Protein AF-A0AAW0NRQ9-F1 (afdb_monomer_lite)

Secondary structure (DSSP, 8-state):
--HHHHHHTTSS-HHHHHHHHHHHHHHT-EEETTTTEEE-HHHHHHTTSS-GGGHHHHHHHHHHHH-EEPTTT--EE-HHHHHHTT-S-HHHHHHHHHHHHHTTSEEETTTTEEEPHHHHHHTTSS-HHHHHHHHS--TT-HHHHHHHHHHHHTT-------------SPPPEEE-SSSEEEHHHHHHTTSS-HHHHHHHHTTSS-HHHHHTSHHHHHHHT-S----EEEETTTTEEEEHHHHHHTTSS-HHHHHHHHHHHHHHT-EEETTTTEEE-HHHHHHTTSS-GGGHHHHHHHHHHHH-EEPTTT--EE-HHHHHHTTSS-HHHHHHHHHHHHHTTSEEETTTTEEE-HHHHHHTTS--HHHHHHHH-TT-TT-----------

Radius of gyration: 27.47 Å; chains: 1; bounding box: 61×60×73 Å

Organism: NCBI:txid88201

InterPro domains:
  IPR001101 Plectin repeat [PF00681] (20-58)
  IPR001101 Plectin repeat [PF00681] (96-132)
  IPR001101 Plectin repeat [PF00681] (257-295)
  IPR001101 Plectin repeat [PF00681] (333-371)
  IPR001101 Plectin repeat [SM00250] (18-55)
  IPR001101 Plectin repeat [SM00250] (56-93)
  IPR001101 Plectin repeat [SM00250] (94-131)
  IPR001101 Plectin repeat [SM00250] (217-254)
  IPR001101 Plectin repeat [SM00250] (255-292)
  IPR001101 Plectin repeat [SM00250] (293-330)
  IPR001101 Plectin repeat [SM00250] (331-368)
  IPR035915 Plakin repeat superfamily [G3DSA:3.90.1290.10] (1-158)
  IPR035915 Plakin repeat superfamily [G3DSA:3.90.1290.10] (164-389)
  IPR035915 Plakin repeat superfamily [SSF75399] (1-144)
  IPR035915 Plakin repeat superfamily [SSF75399] (175-385)
  IPR043197 Plakin [PTHR23169] (174-384)

Sequence (389 aa):
MSIYEAKNKGLLTPGTSLVLLEAQAATGFVIDPVNNKKLSVEEAVSQGVVGKEWKNKLLSAERAVTGYKDPYTGNTISLFQALQKDLIVKDHGIRLLEAQIATGGIIDPVHSHRVPVQVAYQRGYFDEEMNMILSDADDDTKEILLTIIQRRLLHNNHNYHHNNCDRDKPAPKLPGIRKDVSVKELRESKIITEDLYKDIIDGKLTVKEVGKMESVRKYLEGTNSIAGVYLQSTEETLSIYEAKQRGLLTPGTSLVLLEAQAATGFVIDPVNNKKLCVEEAVGQGVVGHEWKNKLLSAERAVTGYKDPYTDKMISLFQALKKDLIVKNHGIRLLEAQIATGGIIDPVYSHRVPVQVAYERGYFDEEMNQILSDPDDDTKGFLTPILKKT

pLDDT: mean 81.01, std 17.09, range [26.2, 97.12]

Foldseek 3Di:
DALQVCCVVVVDPPVRSLLVLLLLLLQPARADPVVRDGHHLVRCCVVVSDPPVCSVVSVLSNCQQQADQDPVPRDGHHLLVCLLVVVDDQLSSLSSLLSLLVVAAGHDNVVRDGDHLVRCQVVPVDDPVVSVLSVPDDVPCSVVSSVVSSVPSVPDDDDDDDDDDDDPDPADWDAALDDTFGLVNCVVLVLDDPVVSVCCVVVVDDPVRVCPPPSNVCFRQFADADQADQDPVVRDTAGLAVCCVVVQDPPLQSLLSLLLLLLQRFRHDPVVGDGHHLVVCCVVVSHPPVCSVVSVVSNCQQQADQDPVPRDGHHLVVCLVVVVDDNLSSLSSQLSNCVGRARHDNVSRTHGDPVSCCVVVVDDPVSVVQSPDPPHPSNSNDDDPGPDD

Structure (mmCIF, N/CA/C/O backbone):
data_AF-A0AAW0NRQ9-F1
#
_entry.id   AF-A0AAW0NRQ9-F1
#
loop_
_atom_site.group_PDB
_atom_site.id
_atom_site.type_symbol
_atom_site.label_atom_id
_atom_site.label_alt_id
_atom_site.label_comp_id
_atom_site.label_asym_id
_atom_site.label_entity_id
_atom_site.label_seq_id
_atom_site.pdbx_PDB_ins_code
_atom_site.Cartn_x
_atom_site.Cartn_y
_atom_site.Cartn_z
_atom_site.occupancy
_atom_site.B_iso_or_equiv
_atom_site.auth_seq_id
_atom_site.auth_comp_id
_atom_site.auth_asym_id
_atom_site.auth_atom_id
_atom_site.pdbx_PDB_model_num
ATOM 1 N N . MET A 1 1 ? 10.869 -39.205 -23.848 1.00 82.06 1 MET A N 1
ATOM 2 C CA . MET A 1 1 ? 9.525 -38.627 -24.052 1.00 82.06 1 MET A CA 1
ATOM 3 C C . MET A 1 1 ? 9.657 -37.119 -24.005 1.00 82.06 1 MET A C 1
ATOM 5 O O . MET A 1 1 ? 10.309 -36.629 -23.089 1.00 82.06 1 MET A O 1
ATOM 9 N N . SER A 1 2 ? 9.122 -36.406 -24.992 1.00 86.62 2 SER A N 1
ATOM 10 C CA . SER A 1 2 ? 9.177 -34.939 -25.046 1.00 86.62 2 SER A CA 1
ATOM 11 C C . SER A 1 2 ? 8.197 -34.291 -24.056 1.00 86.62 2 SER A C 1
ATOM 13 O O . SER A 1 2 ? 7.278 -34.939 -23.549 1.00 86.62 2 SER A O 1
ATOM 15 N N . ILE A 1 3 ? 8.364 -32.989 -23.792 1.00 84.44 3 ILE A N 1
ATOM 16 C CA . ILE A 1 3 ? 7.432 -32.212 -22.951 1.00 84.44 3 ILE A CA 1
ATOM 17 C C . ILE A 1 3 ? 6.016 -32.224 -23.555 1.00 84.44 3 ILE A C 1
ATOM 19 O O . ILE A 1 3 ? 5.025 -32.358 -22.838 1.00 84.44 3 ILE A O 1
ATOM 23 N N . TYR A 1 4 ? 5.912 -32.144 -24.884 1.00 87.69 4 TYR A N 1
ATOM 24 C CA . TYR A 1 4 ? 4.631 -32.173 -25.588 1.00 87.69 4 TYR A CA 1
ATOM 25 C C . TYR A 1 4 ? 3.936 -33.540 -25.490 1.00 87.69 4 TYR A C 1
ATOM 27 O O . TYR A 1 4 ? 2.727 -33.618 -25.271 1.00 87.69 4 TYR A O 1
ATOM 35 N N . GLU A 1 5 ? 4.699 -34.631 -25.570 1.00 87.75 5 GLU A N 1
ATOM 36 C CA . GLU A 1 5 ? 4.178 -35.982 -25.348 1.00 87.75 5 GLU A CA 1
ATOM 37 C C . GLU A 1 5 ? 3.702 -36.180 -23.903 1.00 87.75 5 GLU A C 1
ATOM 39 O O . GLU A 1 5 ? 2.640 -36.763 -23.682 1.00 87.75 5 GLU A O 1
ATOM 44 N N . ALA A 1 6 ? 4.448 -35.665 -22.918 1.00 77.44 6 ALA A N 1
ATOM 45 C CA . ALA A 1 6 ? 4.058 -35.717 -21.510 1.00 77.44 6 ALA A CA 1
ATOM 46 C C . ALA A 1 6 ? 2.731 -34.976 -21.259 1.00 77.44 6 ALA A C 1
ATOM 48 O O . ALA A 1 6 ? 1.865 -35.492 -20.551 1.00 77.44 6 ALA A O 1
ATOM 49 N N . LYS A 1 7 ? 2.520 -33.823 -21.910 1.00 90.31 7 LYS A N 1
ATOM 50 C CA . LYS A 1 7 ? 1.242 -33.091 -21.908 1.00 90.31 7 LYS A CA 1
ATOM 51 C C . LYS A 1 7 ? 0.099 -33.906 -22.507 1.00 90.31 7 LYS A C 1
ATOM 53 O O . LYS A 1 7 ? -0.965 -34.006 -21.903 1.00 90.31 7 LYS A O 1
ATOM 58 N N . ASN A 1 8 ? 0.305 -34.511 -23.677 1.00 89.94 8 ASN A N 1
ATOM 59 C CA . ASN A 1 8 ? -0.738 -35.292 -24.355 1.00 89.94 8 ASN A CA 1
ATOM 60 C C . ASN A 1 8 ? -1.121 -36.566 -23.584 1.00 89.94 8 ASN A C 1
ATOM 62 O O . ASN A 1 8 ? -2.246 -37.041 -23.708 1.00 89.94 8 ASN A O 1
ATOM 66 N N . LYS A 1 9 ? -0.215 -37.090 -22.751 1.00 90.62 9 LYS A N 1
ATOM 67 C CA . LYS A 1 9 ? -0.481 -38.195 -21.818 1.00 90.62 9 LYS A CA 1
ATOM 68 C C . LYS A 1 9 ? -1.039 -37.744 -20.459 1.00 90.62 9 LYS A C 1
ATOM 70 O O . LYS A 1 9 ? -1.230 -38.585 -19.588 1.00 90.62 9 LYS A O 1
ATOM 75 N N . GLY A 1 10 ? -1.271 -36.444 -20.257 1.00 80.88 10 GLY A N 1
ATOM 76 C CA . GLY A 1 10 ? -1.799 -35.888 -19.006 1.00 80.88 10 GLY A CA 1
ATOM 77 C C . GLY A 1 10 ? -0.806 -35.855 -17.839 1.00 80.88 10 GLY A C 1
ATOM 78 O O . GLY A 1 10 ? -1.210 -35.596 -16.711 1.00 80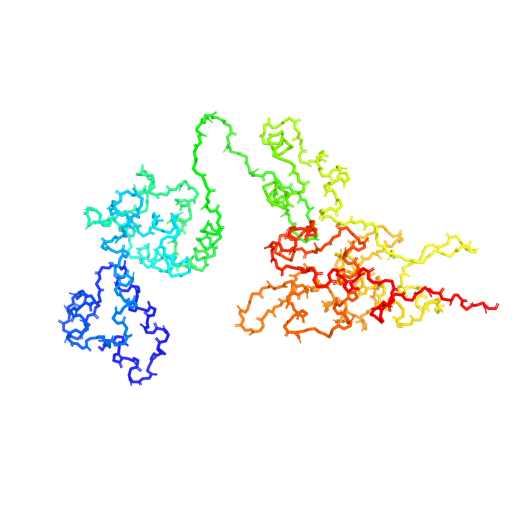.88 10 GLY A O 1
ATOM 79 N N . LEU A 1 11 ? 0.485 -36.099 -18.087 1.00 70.75 11 LEU A N 1
ATOM 80 C CA . LEU A 1 11 ? 1.537 -36.084 -17.060 1.00 70.75 11 LEU A CA 1
ATOM 81 C C . LEU A 1 11 ? 1.991 -34.663 -16.706 1.00 70.75 11 LEU A C 1
ATOM 83 O O . LEU A 1 11 ? 2.528 -34.433 -15.628 1.00 70.75 11 LEU A O 1
ATOM 87 N N . LEU A 1 12 ? 1.782 -33.711 -17.618 1.00 68.19 12 LEU A N 1
ATOM 88 C CA . LEU A 1 12 ? 2.015 -32.288 -17.401 1.00 68.19 12 LEU A CA 1
ATOM 89 C C . LEU A 1 12 ? 0.789 -31.493 -17.836 1.00 68.19 12 LEU A C 1
ATOM 91 O O . LEU A 1 12 ? 0.156 -31.795 -18.850 1.00 68.19 12 LEU A O 1
ATOM 95 N N . THR A 1 13 ? 0.484 -30.423 -17.104 1.00 76.19 13 THR A N 1
ATOM 96 C CA . THR A 1 13 ? -0.562 -29.492 -17.535 1.00 76.19 13 THR A CA 1
ATOM 97 C C . THR A 1 13 ? -0.120 -28.743 -18.802 1.00 76.19 13 THR A C 1
ATOM 99 O O . THR A 1 13 ? 1.085 -28.547 -19.019 1.00 76.19 13 THR A O 1
ATOM 102 N N . PRO A 1 14 ? -1.057 -28.260 -19.640 1.00 74.25 14 PRO A N 1
ATOM 103 C CA . PRO A 1 14 ? -0.719 -27.417 -20.787 1.00 74.25 14 PRO A CA 1
ATOM 104 C C . PRO A 1 14 ? 0.086 -26.166 -20.408 1.00 74.25 14 PRO A C 1
ATOM 106 O O . PRO A 1 14 ? 0.993 -25.788 -21.144 1.00 74.25 14 PRO A O 1
ATOM 109 N N . GLY A 1 15 ? -0.209 -25.559 -19.252 1.00 69.00 15 GLY A N 1
ATOM 110 C CA . GLY A 1 15 ? 0.502 -24.382 -18.748 1.00 69.00 15 GLY A CA 1
ATOM 111 C C . GLY A 1 15 ? 1.954 -24.691 -18.392 1.00 69.00 15 GLY A C 1
ATOM 112 O O . GLY A 1 15 ? 2.860 -24.060 -18.927 1.00 69.00 15 GLY A O 1
ATOM 113 N N . THR A 1 16 ? 2.188 -25.713 -17.563 1.00 72.88 16 THR A N 1
ATOM 114 C CA . THR A 1 16 ? 3.543 -26.149 -17.178 1.00 72.88 16 THR A CA 1
ATOM 115 C C . THR A 1 16 ? 4.374 -26.541 -18.399 1.00 72.88 16 THR A C 1
ATOM 117 O O . THR A 1 16 ? 5.537 -26.169 -18.517 1.00 72.88 16 THR A O 1
ATOM 120 N N . SER A 1 17 ? 3.760 -27.251 -19.343 1.00 77.06 17 SER A N 1
ATOM 121 C CA . SER A 1 17 ? 4.428 -27.715 -20.562 1.00 77.06 17 SER A CA 1
ATOM 122 C C . SER A 1 17 ? 4.874 -26.562 -21.455 1.00 77.06 17 SER A C 1
ATOM 124 O O . SER A 1 17 ? 5.987 -26.580 -21.976 1.00 77.06 17 SER A O 1
ATOM 126 N N . LEU A 1 18 ? 4.022 -25.544 -21.605 1.00 83.94 18 LEU A N 1
ATOM 127 C CA . LEU A 1 18 ? 4.359 -24.348 -22.363 1.00 83.94 18 LEU A CA 1
ATOM 128 C C . LEU A 1 18 ? 5.522 -23.590 -21.712 1.00 83.94 18 LEU A C 1
ATOM 130 O O . LEU A 1 18 ? 6.455 -23.230 -22.415 1.00 83.94 18 LEU A O 1
ATOM 134 N N . VAL A 1 19 ? 5.514 -23.417 -20.385 1.00 79.69 19 VAL A N 1
ATOM 135 C CA . VAL A 1 19 ? 6.603 -22.737 -19.658 1.00 79.69 19 VAL A CA 1
ATOM 136 C C . VAL A 1 19 ? 7.945 -23.444 -19.846 1.00 79.69 19 VAL A C 1
ATOM 138 O O . VAL A 1 19 ? 8.952 -22.796 -20.120 1.00 79.69 19 VAL A O 1
ATOM 141 N N . LEU A 1 20 ? 7.965 -24.775 -19.743 1.00 79.69 20 LEU A N 1
ATOM 142 C CA . LEU A 1 20 ? 9.191 -25.553 -19.930 1.00 79.69 20 LEU A CA 1
ATOM 143 C C . LEU A 1 20 ? 9.719 -25.458 -21.370 1.00 79.69 20 LEU A C 1
ATOM 145 O O . LEU A 1 20 ? 10.927 -25.364 -21.578 1.00 79.69 20 LEU A O 1
ATOM 149 N N . LEU A 1 21 ? 8.828 -25.445 -22.366 1.00 86.88 21 LEU A N 1
ATOM 150 C CA . LEU A 1 21 ? 9.212 -25.268 -23.769 1.00 86.88 21 LEU A CA 1
ATOM 151 C C . LEU A 1 21 ? 9.670 -23.834 -24.076 1.00 86.88 21 LEU A C 1
ATOM 153 O O . LEU A 1 21 ? 10.615 -23.658 -24.839 1.00 86.88 21 LEU A O 1
ATOM 157 N N . GLU A 1 22 ? 9.049 -22.818 -23.472 1.00 87.06 22 GLU A N 1
ATOM 158 C CA . GLU A 1 22 ? 9.488 -21.418 -23.565 1.00 87.06 22 GLU A CA 1
ATOM 159 C C . GLU A 1 22 ? 10.897 -21.248 -22.982 1.00 87.06 22 GLU A C 1
ATOM 161 O O . GLU A 1 22 ? 11.740 -20.602 -23.602 1.00 87.06 22 GLU A O 1
ATOM 166 N N . ALA A 1 23 ? 11.190 -21.890 -21.846 1.00 83.00 23 ALA A N 1
ATOM 167 C CA . ALA A 1 23 ? 12.526 -21.897 -21.255 1.00 83.00 23 ALA A CA 1
ATOM 168 C C . ALA A 1 23 ? 13.564 -22.579 -22.167 1.00 83.00 23 ALA A C 1
ATOM 170 O O . ALA A 1 23 ? 14.668 -22.065 -22.341 1.00 83.00 23 ALA A O 1
ATOM 171 N N . GLN A 1 24 ? 13.216 -23.704 -22.803 1.00 88.06 24 GLN A N 1
ATOM 172 C CA . GLN A 1 24 ? 14.088 -24.353 -23.792 1.00 88.06 24 GLN A CA 1
ATOM 173 C C . GLN A 1 24 ? 14.359 -23.442 -25.001 1.00 88.06 24 GLN A C 1
ATOM 175 O O . GLN A 1 24 ? 15.512 -23.211 -25.364 1.00 88.06 24 GLN A O 1
ATOM 180 N N . ALA A 1 25 ? 13.310 -22.850 -25.577 1.00 91.06 25 ALA A N 1
ATOM 181 C CA . ALA A 1 25 ? 13.436 -21.937 -26.711 1.00 91.06 25 ALA A CA 1
ATOM 182 C C . ALA A 1 25 ? 14.281 -20.694 -26.371 1.00 91.06 25 ALA A C 1
ATOM 184 O O . ALA A 1 25 ? 15.137 -20.300 -27.157 1.00 91.06 25 ALA A O 1
ATOM 185 N N . ALA A 1 26 ? 14.110 -20.113 -25.179 1.00 89.38 26 ALA A N 1
ATOM 186 C CA . ALA A 1 26 ? 14.853 -18.925 -24.752 1.00 89.38 26 ALA A CA 1
ATOM 187 C C . ALA A 1 26 ? 16.317 -19.181 -24.366 1.00 89.38 26 ALA A C 1
ATOM 189 O O . ALA A 1 26 ? 17.083 -18.229 -24.195 1.00 89.38 26 ALA A O 1
ATOM 190 N N . THR A 1 27 ? 16.716 -20.446 -24.232 1.00 85.38 27 THR A N 1
ATOM 191 C CA . THR A 1 27 ? 18.086 -20.846 -23.872 1.00 85.38 27 THR A CA 1
ATOM 192 C C . THR A 1 27 ? 18.873 -21.430 -25.043 1.00 85.38 27 THR A C 1
ATOM 194 O O . THR A 1 27 ? 20.068 -21.704 -24.898 1.00 85.38 27 THR A O 1
ATOM 197 N N . GLY A 1 28 ? 18.233 -21.562 -26.210 1.00 85.19 28 GLY A N 1
ATOM 198 C CA . GLY A 1 28 ? 18.878 -21.878 -27.481 1.00 85.19 28 GLY A CA 1
ATOM 199 C C . GLY A 1 28 ? 18.033 -22.763 -28.388 1.00 85.19 28 GLY A C 1
ATOM 200 O O . GLY A 1 28 ? 17.920 -22.478 -29.574 1.00 85.19 28 GLY A O 1
ATOM 201 N N . PHE A 1 29 ? 17.466 -23.846 -27.850 1.00 90.50 29 PHE A N 1
ATOM 202 C CA . PHE A 1 29 ? 16.854 -24.904 -28.656 1.00 90.50 29 PHE A CA 1
ATOM 203 C C . PHE A 1 29 ? 15.753 -25.634 -27.896 1.00 90.50 29 PHE A C 1
ATOM 205 O O . PHE A 1 29 ? 15.884 -25.909 -26.704 1.00 90.50 29 PHE A O 1
ATOM 212 N N . VAL A 1 30 ? 14.728 -26.072 -28.623 1.00 90.81 30 VAL A N 1
ATOM 213 C CA . VAL A 1 30 ? 13.789 -27.087 -28.144 1.00 90.81 30 VAL A CA 1
ATOM 214 C C . VAL A 1 30 ? 14.479 -28.448 -28.178 1.00 90.81 30 VAL A C 1
ATOM 216 O O . VAL A 1 30 ? 15.107 -28.820 -29.173 1.00 90.81 30 VAL A O 1
ATOM 219 N N . ILE A 1 31 ? 14.377 -29.199 -27.083 1.00 88.56 31 ILE A N 1
ATOM 220 C CA . ILE A 1 31 ? 15.041 -30.496 -26.957 1.00 88.56 31 ILE A CA 1
ATOM 221 C C . ILE A 1 31 ? 14.081 -31.601 -27.387 1.00 88.56 31 ILE A C 1
ATOM 223 O O . ILE A 1 31 ? 13.003 -31.756 -26.813 1.00 88.56 31 ILE A O 1
ATOM 227 N N . ASP A 1 32 ? 14.508 -32.408 -28.356 1.00 89.62 32 ASP A N 1
ATOM 228 C CA . ASP A 1 32 ? 13.920 -33.712 -28.639 1.00 89.62 32 ASP A CA 1
ATOM 229 C C . ASP A 1 32 ? 14.733 -34.790 -27.904 1.00 89.62 32 ASP A C 1
ATOM 231 O O . ASP A 1 32 ? 15.788 -35.215 -28.391 1.00 89.62 32 ASP A O 1
ATOM 235 N N . PRO A 1 33 ? 14.271 -35.252 -26.730 1.00 79.62 33 PRO A N 1
ATOM 236 C CA . PRO A 1 33 ? 14.999 -36.240 -25.947 1.00 79.62 33 PRO A CA 1
ATOM 237 C C . PRO A 1 33 ? 14.896 -37.654 -26.527 1.00 79.62 33 PRO A C 1
ATOM 239 O O . PRO A 1 33 ? 15.627 -38.532 -26.084 1.00 79.62 33 PRO A O 1
ATOM 242 N N . VAL A 1 34 ? 13.972 -37.913 -27.461 1.00 83.38 34 VAL A N 1
ATOM 243 C CA . VAL A 1 34 ? 13.792 -39.244 -28.060 1.00 83.38 34 VAL A CA 1
ATOM 244 C C . VAL A 1 34 ? 14.845 -39.471 -29.137 1.00 83.38 34 VAL A C 1
ATOM 246 O O . VAL A 1 34 ? 15.476 -40.523 -29.165 1.00 83.38 34 VAL A O 1
ATOM 249 N N . ASN A 1 35 ? 15.078 -38.461 -29.977 1.00 87.56 35 ASN A N 1
ATOM 250 C CA . ASN A 1 35 ? 16.069 -38.529 -31.053 1.00 87.56 35 ASN A CA 1
ATOM 251 C C . ASN A 1 35 ? 17.398 -37.837 -30.710 1.00 87.56 35 ASN A C 1
ATOM 253 O O . ASN A 1 35 ? 18.278 -37.755 -31.564 1.00 87.56 35 ASN A O 1
ATOM 257 N N . ASN A 1 36 ? 17.539 -37.328 -29.480 1.00 85.31 36 ASN A N 1
ATOM 258 C CA . ASN A 1 36 ? 18.699 -36.573 -28.999 1.00 85.31 36 ASN A CA 1
ATOM 259 C C . ASN A 1 36 ? 19.073 -35.392 -29.918 1.00 85.31 36 ASN A C 1
ATOM 261 O O . ASN A 1 36 ? 20.239 -35.191 -30.265 1.00 85.31 36 ASN A O 1
ATOM 265 N N . LYS A 1 37 ? 18.067 -34.618 -30.345 1.00 90.19 37 LYS A N 1
ATOM 266 C CA . LYS A 1 37 ? 18.251 -33.451 -31.218 1.00 90.19 37 LYS A CA 1
ATOM 267 C C . LYS A 1 37 ? 17.984 -32.149 -30.472 1.00 90.19 37 LYS A C 1
ATOM 269 O O . LYS A 1 37 ? 17.112 -32.070 -29.608 1.00 90.19 37 LYS A O 1
ATOM 274 N N . LYS A 1 38 ? 18.719 -31.111 -30.867 1.00 91.19 38 LYS A N 1
ATOM 275 C CA . LYS A 1 38 ? 18.449 -29.711 -30.534 1.00 91.19 38 LYS A CA 1
ATOM 276 C C . LYS A 1 38 ? 17.837 -29.067 -31.768 1.00 91.19 38 LYS A C 1
ATOM 278 O O . LYS A 1 38 ? 18.463 -29.097 -32.822 1.00 91.19 38 LYS A O 1
ATOM 283 N N . LEU A 1 39 ? 16.617 -28.567 -31.648 1.00 92.19 39 LEU A N 1
ATOM 284 C CA . LEU A 1 39 ? 15.831 -28.072 -32.773 1.00 92.19 39 LEU A CA 1
ATOM 285 C C . LEU A 1 39 ? 15.493 -26.597 -32.563 1.00 92.19 39 LEU A C 1
ATOM 287 O O . LEU A 1 39 ? 15.183 -26.186 -31.441 1.00 92.19 39 LEU A O 1
ATOM 291 N N . SER A 1 40 ? 15.506 -25.813 -33.639 1.00 94.94 40 SER A N 1
ATOM 292 C CA . SER A 1 40 ? 14.786 -24.534 -33.655 1.00 94.94 40 SER A CA 1
ATOM 293 C C . SER A 1 40 ? 13.291 -24.766 -33.424 1.00 94.94 40 SER A C 1
ATOM 295 O O . SER A 1 40 ? 12.773 -25.878 -33.595 1.00 94.94 40 SER A O 1
ATOM 297 N N . VAL A 1 41 ? 12.557 -23.714 -33.066 1.00 95.50 41 VAL A N 1
ATOM 298 C CA . VAL A 1 41 ? 11.102 -23.815 -32.879 1.00 95.50 41 VAL A CA 1
ATOM 299 C C . VAL A 1 41 ? 10.410 -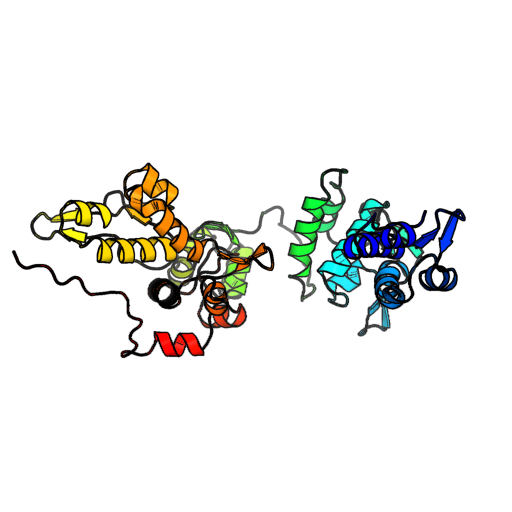24.299 -34.156 1.00 95.50 41 VAL A C 1
ATOM 301 O O . VAL A 1 41 ? 9.482 -25.108 -34.095 1.00 95.50 41 VAL A O 1
ATOM 304 N N . GLU A 1 42 ? 10.869 -23.853 -35.326 1.00 95.56 42 GLU A N 1
ATOM 305 C CA . GLU A 1 42 ? 10.291 -24.271 -36.605 1.00 95.56 42 GLU A CA 1
ATOM 306 C C . GLU A 1 42 ? 10.528 -25.754 -36.907 1.00 95.56 42 GLU A C 1
ATOM 308 O O . GLU A 1 42 ? 9.608 -26.459 -37.336 1.00 95.56 42 GLU A O 1
ATOM 313 N N . GLU A 1 43 ? 11.734 -26.254 -36.638 1.00 96.31 43 GLU A N 1
ATOM 314 C CA . GLU A 1 43 ? 12.071 -27.670 -36.799 1.00 96.31 43 GLU A CA 1
ATOM 315 C C . GLU A 1 43 ? 11.324 -28.553 -35.796 1.00 96.31 43 GLU A C 1
ATOM 317 O O . GLU A 1 43 ? 10.841 -29.623 -36.161 1.00 96.31 43 GLU A O 1
ATOM 322 N N . ALA A 1 44 ? 11.178 -28.105 -34.547 1.00 95.88 44 ALA A N 1
ATOM 323 C CA . ALA A 1 44 ? 10.449 -28.841 -33.518 1.00 95.88 44 ALA A CA 1
ATOM 324 C C . ALA A 1 44 ? 8.960 -28.990 -33.865 1.00 95.88 44 ALA A C 1
ATOM 326 O O . ALA A 1 44 ? 8.366 -30.045 -33.631 1.00 95.88 44 ALA A O 1
ATOM 327 N N . VAL A 1 45 ? 8.359 -27.957 -34.463 1.00 96.56 45 VAL A N 1
ATOM 328 C CA . VAL A 1 45 ? 6.967 -27.998 -34.933 1.00 96.56 45 VAL A CA 1
ATOM 329 C C . VAL A 1 45 ? 6.821 -28.868 -36.184 1.00 96.56 45 VAL A C 1
ATOM 331 O O . VAL A 1 45 ? 5.847 -29.614 -36.295 1.00 96.56 45 VAL A O 1
ATOM 334 N N . SER A 1 46 ? 7.764 -28.805 -37.130 1.00 95.56 46 SER A N 1
ATOM 335 C CA . SER A 1 46 ? 7.700 -29.622 -38.353 1.00 95.56 46 SER A CA 1
ATOM 336 C C . SER A 1 46 ? 7.913 -31.113 -38.080 1.00 95.56 46 SER A C 1
ATOM 338 O O . SER A 1 46 ? 7.254 -31.942 -38.704 1.00 95.56 46 SER A O 1
ATOM 340 N N . GLN A 1 47 ? 8.758 -31.450 -37.103 1.00 94.25 47 GLN A N 1
ATOM 341 C CA . GLN A 1 47 ? 9.023 -32.825 -36.668 1.00 94.25 47 GLN A CA 1
ATOM 342 C C . GLN A 1 47 ? 7.999 -33.344 -35.639 1.00 94.25 47 GLN A C 1
ATOM 344 O O . GLN A 1 47 ? 8.109 -34.483 -35.196 1.00 94.25 47 GLN A O 1
ATOM 349 N N . GLY A 1 48 ? 7.003 -32.539 -35.245 1.00 92.38 48 GLY A N 1
ATOM 350 C CA . GLY A 1 48 ? 5.957 -32.945 -34.295 1.00 92.38 48 GLY A CA 1
ATOM 351 C C . GLY A 1 48 ? 6.422 -33.083 -32.840 1.00 92.38 48 GLY A C 1
ATOM 352 O O . GLY A 1 48 ? 5.662 -33.554 -31.996 1.00 92.38 48 GLY A O 1
ATOM 353 N N . VAL A 1 49 ? 7.643 -32.637 -32.527 1.00 92.69 49 VAL A N 1
ATOM 354 C CA . VAL A 1 49 ? 8.184 -32.571 -31.158 1.00 92.69 49 VAL A CA 1
ATOM 355 C C . VAL A 1 49 ? 7.386 -31.572 -30.316 1.00 92.69 49 VAL A C 1
ATOM 357 O O . VAL A 1 49 ? 7.261 -31.746 -29.102 1.00 92.69 49 VAL A O 1
ATOM 360 N N . VAL A 1 50 ? 6.802 -30.560 -30.967 1.00 93.38 50 VAL A N 1
ATOM 361 C CA . VAL A 1 50 ? 5.877 -29.590 -30.378 1.00 93.38 50 VAL A CA 1
ATOM 362 C C . VAL A 1 50 ? 4.642 -29.400 -31.261 1.00 93.38 50 VAL A C 1
ATOM 364 O O . VAL A 1 50 ? 4.722 -29.409 -32.488 1.00 93.38 50 VAL A O 1
ATOM 367 N N . GLY A 1 51 ? 3.490 -29.174 -30.630 1.00 92.31 51 GLY A N 1
ATOM 368 C CA . GLY A 1 51 ? 2.243 -28.839 -31.309 1.00 92.31 51 GLY A CA 1
ATOM 369 C C . GLY A 1 51 ? 2.261 -27.490 -32.032 1.00 92.31 51 GLY A C 1
ATOM 370 O O . GLY A 1 51 ? 2.777 -26.488 -31.527 1.00 92.31 51 GLY A O 1
ATOM 371 N N . LYS A 1 52 ? 1.630 -27.440 -33.211 1.00 94.31 52 LYS A N 1
ATOM 372 C CA . LYS A 1 52 ? 1.505 -26.221 -34.034 1.00 94.31 52 LYS A CA 1
ATOM 373 C C . LYS A 1 52 ? 0.822 -25.075 -33.282 1.00 94.31 52 LYS A C 1
ATOM 375 O O . LYS A 1 52 ? 1.128 -23.915 -33.546 1.00 94.31 52 LYS A O 1
ATOM 380 N N . GLU A 1 53 ? -0.049 -25.387 -32.323 1.00 93.06 53 GLU A N 1
ATOM 381 C CA . GLU A 1 53 ? -0.755 -24.417 -31.484 1.00 93.06 53 GLU A CA 1
ATOM 382 C C . GLU A 1 53 ? 0.181 -23.532 -30.645 1.00 93.06 53 GLU A C 1
ATOM 384 O O . GLU A 1 53 ? -0.204 -22.433 -30.243 1.00 93.06 53 GLU A O 1
ATOM 389 N N . TRP A 1 54 ? 1.413 -23.979 -30.385 1.00 92.44 54 TRP A N 1
ATOM 390 C CA . TRP A 1 54 ? 2.391 -23.235 -29.588 1.00 92.44 54 TRP A CA 1
ATOM 391 C C . TRP A 1 54 ? 3.465 -22.543 -30.425 1.00 92.44 54 TRP A C 1
ATOM 393 O O . TRP A 1 54 ? 4.250 -21.784 -29.858 1.00 92.44 54 TRP A O 1
ATOM 403 N N . LYS A 1 55 ? 3.459 -22.707 -31.758 1.00 93.69 55 LYS A N 1
ATOM 404 C CA . LYS A 1 55 ? 4.489 -22.156 -32.657 1.00 93.69 55 LYS A CA 1
ATOM 405 C C . LYS A 1 55 ? 4.764 -20.675 -32.381 1.00 93.69 55 LYS A C 1
ATOM 407 O O . LYS A 1 55 ? 5.896 -20.308 -32.099 1.00 93.69 55 LYS A O 1
ATOM 412 N N . ASN A 1 56 ? 3.734 -19.829 -32.397 1.00 92.06 56 ASN A N 1
ATOM 413 C CA . ASN A 1 56 ? 3.913 -18.379 -32.248 1.00 92.06 56 ASN A CA 1
ATOM 414 C C . ASN A 1 56 ? 4.430 -17.977 -30.859 1.00 92.06 56 ASN A C 1
ATOM 416 O O . ASN A 1 56 ? 5.236 -17.057 -30.745 1.00 92.06 56 ASN A O 1
ATOM 420 N N . LYS A 1 57 ? 3.990 -18.676 -29.806 1.00 89.94 57 LYS A N 1
ATOM 421 C CA . LYS A 1 57 ? 4.451 -18.410 -28.435 1.00 89.94 57 LYS A CA 1
ATOM 422 C C . LYS A 1 57 ? 5.919 -18.787 -28.271 1.00 89.94 57 LYS A C 1
ATOM 424 O O . LYS A 1 57 ? 6.694 -18.019 -27.716 1.00 89.94 57 LYS A O 1
ATOM 429 N N . LEU A 1 58 ? 6.317 -19.925 -28.831 1.00 92.31 58 LEU A N 1
ATOM 430 C CA . LEU A 1 58 ? 7.702 -20.374 -28.776 1.00 92.31 58 LEU A CA 1
ATOM 431 C C . LEU A 1 58 ? 8.625 -19.545 -29.665 1.00 92.31 58 LEU A C 1
ATOM 433 O O . LEU A 1 58 ? 9.727 -19.241 -29.232 1.00 92.31 58 LEU A O 1
ATOM 437 N N . LEU A 1 59 ? 8.171 -19.092 -30.838 1.00 92.19 59 LEU A N 1
ATOM 438 C CA . LEU A 1 59 ? 8.926 -18.134 -31.654 1.00 92.19 59 LEU A CA 1
ATOM 439 C C . LEU A 1 59 ? 9.154 -16.820 -30.895 1.00 92.19 59 LEU A C 1
ATOM 441 O O . LEU A 1 59 ? 10.238 -16.252 -30.953 1.00 92.19 59 LEU A O 1
ATOM 445 N N . SER A 1 60 ? 8.156 -16.348 -30.138 1.00 90.19 60 SER A N 1
ATOM 446 C CA . SER A 1 60 ? 8.321 -15.182 -29.261 1.00 90.19 60 SER A CA 1
ATOM 447 C C . SER A 1 60 ? 9.397 -15.408 -28.193 1.00 90.19 60 SER A C 1
ATOM 449 O O . SER A 1 60 ? 10.168 -14.490 -27.913 1.00 90.19 60 SER A O 1
ATOM 451 N N . ALA A 1 61 ? 9.483 -16.616 -27.630 1.00 90.19 61 ALA A N 1
ATOM 452 C CA . ALA A 1 61 ? 10.514 -16.973 -26.658 1.00 90.19 61 ALA A CA 1
ATOM 453 C C . ALA A 1 61 ? 11.905 -17.159 -27.295 1.00 90.19 61 ALA A C 1
ATOM 455 O O . ALA A 1 61 ? 12.900 -16.714 -26.732 1.00 90.19 61 ALA A O 1
ATOM 456 N N . GLU A 1 62 ? 11.986 -17.733 -28.497 1.00 94.12 62 GLU A N 1
ATOM 457 C CA . GLU A 1 62 ? 13.228 -17.923 -29.267 1.00 94.12 62 GLU A CA 1
ATOM 458 C C . GLU A 1 62 ? 13.903 -16.588 -29.633 1.00 94.12 62 GLU A C 1
ATOM 460 O O . GLU A 1 62 ? 15.125 -16.516 -29.781 1.00 94.12 62 GLU A O 1
ATOM 465 N N . ARG A 1 63 ? 13.144 -15.482 -29.677 1.00 92.88 63 ARG A N 1
ATOM 466 C CA . ARG A 1 63 ? 13.699 -14.118 -29.794 1.00 92.88 63 ARG A CA 1
ATOM 467 C C . ARG A 1 63 ? 14.617 -13.728 -28.640 1.00 92.88 63 ARG A C 1
ATOM 469 O O . ARG A 1 63 ? 15.452 -12.847 -28.817 1.00 92.88 63 ARG A O 1
ATOM 476 N N . ALA A 1 64 ? 14.536 -14.396 -27.492 1.00 90.25 64 ALA A N 1
ATOM 477 C CA . ALA A 1 64 ? 15.513 -14.218 -26.423 1.00 90.25 64 ALA A CA 1
ATOM 478 C C . ALA A 1 64 ? 16.935 -14.640 -26.832 1.00 90.25 64 ALA A C 1
ATOM 480 O O . ALA A 1 64 ? 17.904 -14.167 -26.238 1.00 90.25 64 ALA A O 1
ATOM 481 N N . VAL A 1 65 ? 17.050 -15.500 -27.848 1.00 90.19 65 VAL A N 1
ATOM 482 C CA . VAL A 1 65 ? 18.311 -15.998 -28.407 1.00 90.19 65 VAL A CA 1
ATOM 483 C C . VAL A 1 65 ? 18.661 -15.267 -29.699 1.00 90.19 65 VAL A C 1
ATOM 485 O O . VAL A 1 65 ? 19.789 -14.818 -29.864 1.00 90.19 65 VAL A O 1
ATOM 488 N N . THR A 1 66 ? 17.697 -15.130 -30.613 1.00 91.06 66 THR A N 1
ATOM 489 C CA . THR A 1 66 ? 17.917 -14.508 -31.934 1.00 91.06 66 THR A CA 1
ATOM 490 C C . THR A 1 66 ? 17.905 -12.976 -31.891 1.00 91.06 66 THR A C 1
ATOM 492 O O . THR A 1 66 ? 18.382 -12.315 -32.814 1.00 91.06 66 THR A O 1
ATOM 495 N N . GLY A 1 67 ? 17.413 -12.406 -30.792 1.00 89.94 67 GLY A N 1
ATOM 496 C CA . GLY A 1 67 ? 17.381 -10.981 -30.508 1.00 89.94 67 GLY A CA 1
ATOM 497 C C . GLY A 1 67 ? 16.072 -10.292 -30.892 1.00 89.94 67 GLY A C 1
ATOM 498 O O . GLY A 1 67 ? 15.283 -10.733 -31.733 1.00 89.94 67 GLY A O 1
ATOM 499 N N . TYR A 1 68 ? 15.842 -9.147 -30.258 1.00 91.38 68 TYR A N 1
ATOM 500 C CA . TYR A 1 68 ? 14.713 -8.268 -30.542 1.00 91.38 68 TYR A CA 1
ATOM 501 C C . TYR A 1 68 ? 15.166 -7.163 -31.488 1.00 91.38 68 TYR A C 1
ATOM 503 O O . TYR A 1 68 ? 16.309 -6.724 -31.437 1.00 91.38 68 TYR A O 1
ATOM 511 N N . LYS A 1 69 ? 14.274 -6.694 -32.359 1.00 90.44 69 LYS A N 1
ATOM 512 C CA . LYS A 1 69 ? 14.541 -5.513 -33.177 1.00 90.44 69 LYS A CA 1
ATOM 513 C C . LYS A 1 69 ? 14.111 -4.281 -32.402 1.00 90.44 69 LYS A C 1
ATOM 515 O O . LYS A 1 69 ? 12.944 -4.176 -32.036 1.00 90.44 69 LYS A O 1
ATOM 520 N N . ASP A 1 70 ? 15.053 -3.381 -32.151 1.00 84.81 70 ASP A N 1
ATOM 521 C CA . ASP A 1 70 ? 14.755 -2.059 -31.617 1.00 84.81 70 ASP A CA 1
ATOM 522 C C . ASP A 1 70 ? 14.067 -1.230 -32.720 1.00 84.81 70 ASP A C 1
ATOM 524 O O . ASP A 1 70 ? 14.685 -0.993 -33.761 1.00 84.81 70 ASP A O 1
ATOM 528 N N . PRO A 1 71 ? 12.806 -0.797 -32.541 1.00 77.19 71 PRO A N 1
ATOM 529 C CA . PRO A 1 71 ? 12.070 -0.069 -33.573 1.00 77.19 71 PRO A CA 1
ATOM 530 C C . PRO A 1 71 ? 12.646 1.325 -33.854 1.00 77.19 71 PRO A C 1
ATOM 532 O O . PRO A 1 71 ? 12.383 1.880 -34.916 1.00 77.19 71 PRO A O 1
ATOM 535 N N . TYR A 1 72 ? 13.438 1.884 -32.935 1.00 75.50 72 TYR A N 1
ATOM 536 C CA . TYR A 1 72 ? 14.026 3.215 -33.087 1.00 75.50 72 TYR A CA 1
ATOM 537 C C . TYR A 1 72 ? 15.374 3.181 -33.804 1.00 75.50 72 TYR A C 1
ATOM 539 O O . TYR A 1 72 ? 15.707 4.107 -34.537 1.00 75.50 72 TYR A O 1
ATOM 547 N N . THR A 1 73 ? 16.161 2.123 -33.592 1.00 85.06 73 THR A N 1
ATOM 548 C CA . THR A 1 73 ? 17.527 2.024 -34.137 1.00 85.06 73 THR A CA 1
ATOM 549 C C . THR A 1 73 ? 17.672 0.972 -35.236 1.00 85.06 73 THR A C 1
ATOM 551 O O . THR A 1 73 ? 18.671 0.973 -35.946 1.00 85.06 73 THR A O 1
ATOM 554 N N . GLY A 1 74 ? 16.714 0.049 -35.382 1.00 86.06 74 GLY A N 1
ATOM 555 C CA . GLY A 1 74 ? 16.793 -1.107 -36.288 1.00 86.06 74 GLY A CA 1
ATOM 556 C C . GLY A 1 74 ? 17.777 -2.198 -35.836 1.00 86.06 74 GLY A C 1
ATOM 557 O O . GLY A 1 74 ? 17.845 -3.281 -36.439 1.00 86.06 74 GLY A O 1
ATOM 558 N N . ASN A 1 75 ? 18.522 -1.940 -34.758 1.00 86.94 75 ASN A N 1
ATOM 559 C CA . ASN A 1 75 ? 19.537 -2.839 -34.236 1.00 86.94 75 ASN A CA 1
ATOM 560 C C . ASN A 1 75 ? 18.904 -4.059 -33.569 1.00 86.94 75 ASN A C 1
ATOM 562 O O . ASN A 1 75 ? 17.799 -4.007 -33.022 1.00 86.94 75 ASN A O 1
ATOM 566 N N . THR A 1 76 ? 19.627 -5.174 -33.627 1.00 89.69 76 THR A N 1
ATOM 567 C CA . THR A 1 76 ? 19.288 -6.363 -32.849 1.00 89.69 76 THR A CA 1
ATOM 568 C C . THR A 1 76 ? 19.788 -6.160 -31.420 1.00 89.69 76 THR A C 1
ATOM 570 O O . THR A 1 76 ? 20.968 -5.892 -31.217 1.00 89.69 76 THR A O 1
ATOM 573 N N . ILE A 1 77 ? 18.890 -6.267 -30.446 1.00 87.25 77 ILE A N 1
ATOM 574 C CA . ILE A 1 77 ? 19.156 -6.063 -29.020 1.00 87.25 77 ILE A CA 1
ATOM 575 C C . ILE A 1 77 ? 18.849 -7.338 -28.225 1.00 87.25 77 ILE A C 1
ATOM 577 O O . ILE A 1 77 ? 18.051 -8.178 -28.656 1.00 87.25 77 ILE A O 1
ATOM 581 N N . SER A 1 78 ? 19.477 -7.485 -27.059 1.00 88.19 78 SER A N 1
ATOM 582 C CA . SER A 1 78 ? 19.282 -8.642 -26.177 1.00 88.19 78 SER A CA 1
ATOM 583 C C . SER A 1 78 ? 17.900 -8.660 -25.519 1.00 88.19 78 SER A C 1
ATOM 585 O O . SER A 1 78 ? 17.193 -7.649 -25.483 1.00 88.19 78 SER A O 1
ATOM 587 N N . LEU A 1 79 ? 17.523 -9.810 -24.949 1.00 87.88 79 LEU A N 1
ATOM 588 C CA . LEU A 1 79 ? 16.306 -9.947 -24.140 1.00 87.88 79 LEU A CA 1
ATOM 589 C C . LEU A 1 79 ? 16.241 -8.905 -23.019 1.00 87.88 79 LEU A C 1
ATOM 591 O O . LEU A 1 79 ? 15.198 -8.292 -22.801 1.00 87.88 79 LEU A O 1
ATOM 595 N N . PHE A 1 80 ? 17.359 -8.680 -22.330 1.00 82.44 80 PHE A N 1
ATOM 596 C CA . PHE A 1 80 ? 17.422 -7.718 -21.236 1.00 82.44 80 PHE A CA 1
ATOM 597 C C . PHE A 1 80 ? 17.199 -6.275 -21.717 1.00 82.44 80 PHE A C 1
ATOM 599 O O . PHE A 1 80 ? 16.433 -5.523 -21.121 1.00 82.44 80 PHE A O 1
ATOM 606 N N . GLN A 1 81 ? 17.806 -5.892 -22.840 1.00 82.06 81 GLN A N 1
ATOM 607 C CA . GLN A 1 81 ? 17.604 -4.565 -23.428 1.00 82.06 81 GLN A CA 1
ATOM 608 C C . GLN A 1 81 ? 16.173 -4.382 -23.948 1.00 82.06 81 GLN A C 1
ATOM 610 O O . GLN A 1 81 ? 15.598 -3.302 -23.822 1.00 82.06 81 GLN A O 1
ATOM 615 N N . ALA A 1 82 ? 15.577 -5.436 -24.513 1.00 86.25 82 ALA A N 1
ATOM 616 C CA . ALA A 1 82 ? 14.182 -5.426 -24.938 1.00 86.25 82 ALA A CA 1
ATOM 617 C C . ALA A 1 82 ? 13.233 -5.234 -23.750 1.00 86.25 82 ALA A C 1
ATOM 619 O O . ALA A 1 82 ? 12.274 -4.473 -23.847 1.00 86.25 82 ALA A O 1
ATOM 620 N N . LEU A 1 83 ? 13.540 -5.877 -22.624 1.00 80.31 83 LEU A N 1
ATOM 621 C CA . LEU A 1 83 ? 12.858 -5.708 -21.348 1.00 80.31 83 LEU A CA 1
ATOM 622 C C . LEU A 1 83 ? 12.958 -4.266 -20.818 1.00 80.31 83 LEU A C 1
ATOM 624 O O . LEU A 1 83 ? 11.947 -3.701 -20.418 1.00 80.31 83 LEU A O 1
ATOM 628 N N . GLN A 1 84 ? 14.140 -3.642 -20.863 1.00 76.25 84 GLN A N 1
ATOM 629 C CA . GLN A 1 84 ? 14.321 -2.237 -20.460 1.00 76.25 84 GLN A CA 1
ATOM 630 C C . GLN A 1 84 ? 13.571 -1.238 -21.351 1.00 76.25 84 GLN A C 1
ATOM 632 O O . GLN A 1 84 ? 13.236 -0.149 -20.898 1.00 76.25 84 GLN A O 1
ATOM 637 N N . LYS A 1 85 ? 13.352 -1.589 -22.621 1.00 80.88 85 LYS A N 1
ATOM 638 C CA . LYS A 1 85 ? 12.676 -0.750 -23.621 1.00 80.88 85 LYS A CA 1
ATOM 639 C C . LYS A 1 85 ? 11.187 -1.080 -23.774 1.00 80.88 85 LYS A C 1
ATOM 641 O O . LYS A 1 85 ? 10.573 -0.612 -24.728 1.00 80.88 85 LYS A O 1
ATOM 646 N N . ASP A 1 86 ? 10.627 -1.913 -22.893 1.00 78.56 86 ASP A N 1
ATOM 647 C CA . ASP A 1 86 ? 9.232 -2.371 -22.945 1.00 78.56 86 ASP A CA 1
ATOM 648 C C . ASP A 1 86 ? 8.829 -3.030 -24.287 1.00 78.56 86 ASP A C 1
ATOM 650 O O . ASP A 1 86 ? 7.667 -3.025 -24.689 1.00 78.56 86 ASP A O 1
ATOM 654 N N . LEU A 1 87 ? 9.786 -3.647 -24.993 1.00 83.44 87 LEU A N 1
ATOM 655 C CA . LEU A 1 87 ? 9.576 -4.309 -26.294 1.00 83.44 87 LEU A CA 1
ATOM 656 C C . LEU A 1 87 ? 9.090 -5.764 -26.169 1.00 83.44 87 LEU A C 1
ATOM 658 O O . LEU A 1 87 ? 8.844 -6.439 -27.173 1.00 83.44 87 LEU A O 1
ATOM 662 N N . ILE A 1 88 ? 8.965 -6.256 -24.940 1.00 83.81 88 ILE A N 1
ATOM 663 C CA . ILE A 1 88 ? 8.422 -7.565 -24.584 1.00 83.81 88 ILE A CA 1
ATOM 664 C C . ILE A 1 88 ? 7.626 -7.433 -23.284 1.00 83.81 88 ILE A C 1
ATOM 666 O O . ILE A 1 88 ? 7.982 -6.663 -22.394 1.00 83.81 88 ILE A O 1
ATOM 670 N N . VAL A 1 89 ? 6.544 -8.205 -23.163 1.00 78.44 89 VAL A N 1
ATOM 671 C CA . VAL A 1 89 ? 5.736 -8.266 -21.938 1.00 78.44 89 VAL A CA 1
ATOM 672 C C . VAL A 1 89 ? 6.623 -8.663 -20.756 1.00 78.44 89 VAL A C 1
ATOM 674 O O . VAL A 1 89 ? 7.261 -9.714 -20.796 1.00 78.44 89 VAL A O 1
ATOM 677 N N . LYS A 1 90 ? 6.628 -7.843 -19.698 1.00 68.25 90 LYS A N 1
ATOM 678 C CA . LYS A 1 90 ? 7.547 -7.950 -18.549 1.00 68.25 90 LYS A CA 1
ATOM 679 C C . LYS A 1 90 ? 7.566 -9.349 -17.934 1.00 68.25 90 LYS A C 1
ATOM 681 O O . LYS A 1 90 ? 8.601 -9.999 -17.972 1.00 68.25 90 LYS A O 1
ATOM 686 N N . ASP A 1 91 ? 6.422 -9.871 -17.493 1.00 65.19 91 ASP A N 1
ATOM 687 C CA . ASP A 1 91 ? 6.333 -11.210 -16.875 1.00 65.19 91 ASP A CA 1
ATOM 688 C C . ASP A 1 91 ? 6.757 -12.356 -17.808 1.00 65.19 91 ASP A C 1
ATOM 690 O O . ASP A 1 91 ? 7.161 -13.435 -17.368 1.00 65.19 91 ASP A O 1
ATOM 694 N N . HIS A 1 92 ? 6.643 -12.157 -19.122 1.00 80.38 92 HIS A N 1
ATOM 695 C CA . HIS A 1 92 ? 7.162 -13.116 -20.086 1.00 80.38 92 HIS A CA 1
ATOM 696 C C . HIS A 1 92 ? 8.684 -12.989 -20.182 1.00 80.38 92 HIS A C 1
ATOM 698 O O . HIS A 1 92 ? 9.376 -13.971 -19.947 1.00 80.38 92 HIS A O 1
ATOM 704 N N . GLY A 1 93 ? 9.215 -11.788 -20.426 1.00 82.44 93 GLY A N 1
ATOM 705 C CA . GLY A 1 93 ? 10.654 -11.569 -20.574 1.00 82.44 93 GLY A CA 1
ATOM 706 C C . GLY A 1 93 ? 11.470 -11.921 -19.326 1.00 82.44 93 GLY A C 1
ATOM 707 O O . GLY A 1 93 ? 12.554 -12.477 -19.464 1.00 82.44 93 GLY A O 1
ATOM 708 N N . ILE A 1 94 ? 10.946 -11.671 -18.122 1.00 73.12 94 ILE A N 1
ATOM 709 C CA . ILE A 1 94 ? 11.602 -12.023 -16.848 1.00 73.12 94 ILE A CA 1
ATOM 710 C C . ILE A 1 94 ? 11.851 -13.521 -16.763 1.00 73.12 94 ILE A C 1
ATOM 712 O O . ILE A 1 94 ? 12.978 -13.960 -16.571 1.00 73.12 94 ILE A O 1
ATOM 716 N N . ARG A 1 95 ? 10.805 -14.306 -17.003 1.00 76.88 95 ARG A N 1
ATOM 717 C CA . ARG A 1 95 ? 10.860 -15.767 -16.980 1.00 76.88 95 ARG A CA 1
ATOM 718 C C . ARG A 1 95 ? 11.824 -16.337 -18.023 1.00 76.88 95 ARG A C 1
ATOM 720 O O . ARG A 1 95 ? 12.488 -17.338 -17.774 1.00 76.88 95 ARG A O 1
ATOM 727 N N . LEU A 1 96 ? 11.931 -15.703 -19.194 1.00 85.81 96 LEU A N 1
ATOM 728 C CA . LEU A 1 96 ? 12.926 -16.094 -20.200 1.00 85.81 96 LEU A CA 1
ATOM 729 C C . LEU A 1 96 ? 14.355 -15.750 -19.748 1.00 85.81 96 LEU A C 1
ATOM 731 O O . LEU A 1 96 ? 15.283 -16.520 -19.992 1.00 85.81 96 LEU A O 1
ATOM 735 N N . LEU A 1 97 ? 14.535 -14.610 -19.078 1.00 82.19 97 LEU A N 1
ATOM 736 C CA . LEU A 1 97 ? 15.830 -14.156 -18.579 1.00 82.19 97 LEU A CA 1
ATOM 737 C C . LEU A 1 97 ? 16.327 -15.074 -17.454 1.00 82.19 97 LEU A C 1
ATOM 739 O O . LEU A 1 97 ? 17.492 -15.466 -17.458 1.00 82.19 97 LEU A O 1
ATOM 743 N N . GLU A 1 98 ? 15.435 -15.494 -16.558 1.00 73.94 98 GLU A N 1
ATOM 744 C CA . GLU A 1 98 ? 15.706 -16.504 -15.528 1.00 73.94 98 GLU A CA 1
ATOM 745 C C . GLU A 1 98 ? 16.205 -17.813 -16.128 1.00 73.94 98 GLU A C 1
ATOM 747 O O . GLU A 1 98 ? 17.218 -18.352 -15.684 1.00 73.94 98 GLU A O 1
ATOM 752 N N . ALA A 1 99 ? 15.540 -18.296 -17.181 1.00 79.50 99 ALA A N 1
ATOM 753 C CA . ALA A 1 99 ? 15.965 -19.502 -17.879 1.00 79.50 99 ALA A CA 1
ATOM 754 C C . ALA A 1 99 ? 17.384 -19.355 -18.455 1.00 79.50 99 ALA A C 1
ATOM 756 O O . ALA A 1 99 ? 18.181 -20.294 -18.381 1.00 79.50 99 ALA A O 1
ATOM 757 N N . GLN A 1 100 ? 17.741 -18.182 -18.993 1.00 85.88 100 GLN A N 1
ATOM 758 C CA . GLN A 1 100 ? 19.105 -17.909 -19.453 1.00 85.88 100 GLN A CA 1
ATOM 759 C C . GLN A 1 100 ? 20.103 -17.940 -18.292 1.00 85.88 100 GLN A C 1
ATOM 761 O O . GLN A 1 100 ? 21.066 -18.702 -18.341 1.00 85.88 100 GLN A O 1
ATOM 766 N N . ILE A 1 101 ? 19.856 -17.207 -17.212 1.00 78.38 101 ILE A N 1
ATOM 767 C CA . ILE A 1 101 ? 20.772 -17.158 -16.063 1.00 78.38 101 ILE A CA 1
ATOM 768 C C . ILE A 1 101 ? 20.981 -18.553 -15.465 1.00 78.38 101 ILE A C 1
ATOM 770 O O . ILE A 1 101 ? 22.126 -18.983 -15.323 1.00 78.38 101 ILE A O 1
ATOM 774 N N . ALA A 1 102 ? 19.897 -19.305 -15.253 1.00 71.75 102 ALA A N 1
ATOM 775 C CA . ALA A 1 102 ? 19.933 -20.674 -14.736 1.00 71.75 102 ALA A CA 1
ATOM 776 C C . ALA A 1 102 ? 20.706 -21.654 -15.638 1.00 71.75 102 ALA A C 1
ATOM 778 O O . ALA A 1 102 ? 21.144 -22.707 -15.185 1.00 71.75 102 ALA A O 1
ATOM 779 N N . THR A 1 103 ? 20.892 -21.319 -16.917 1.00 74.75 103 THR A N 1
ATOM 780 C CA . THR A 1 103 ? 21.649 -22.129 -17.883 1.00 74.75 103 THR A CA 1
ATOM 781 C C . THR A 1 103 ? 23.049 -21.573 -18.174 1.00 74.75 103 THR A C 1
ATOM 783 O O . THR A 1 103 ? 23.682 -21.985 -19.147 1.00 74.75 103 THR A O 1
ATOM 786 N N . GLY A 1 104 ? 23.559 -20.664 -17.331 1.00 71.25 104 GLY A N 1
ATOM 787 C CA . GLY A 1 104 ? 24.969 -20.255 -17.322 1.00 71.25 104 GLY A CA 1
ATOM 788 C C . GLY A 1 104 ? 25.258 -18.838 -17.824 1.00 71.25 104 GLY A C 1
ATOM 789 O O . GLY A 1 104 ? 26.369 -18.577 -18.283 1.00 71.25 104 GLY A O 1
ATOM 790 N N . GLY A 1 105 ? 24.278 -17.929 -17.800 1.00 80.94 105 GLY A N 1
ATOM 791 C CA . GLY A 1 105 ? 24.477 -16.506 -18.119 1.00 80.94 105 GLY A CA 1
ATOM 792 C C . GLY A 1 105 ? 23.559 -15.972 -19.219 1.00 80.94 105 GLY A C 1
ATOM 793 O O . GLY A 1 105 ? 22.663 -16.666 -19.684 1.00 80.94 105 GLY A O 1
ATOM 794 N N . ILE A 1 106 ? 23.779 -14.732 -19.646 1.00 85.25 106 ILE A N 1
ATOM 795 C CA . ILE A 1 106 ? 22.885 -14.002 -20.559 1.00 85.25 106 ILE A CA 1
ATOM 796 C C . ILE A 1 106 ? 23.317 -14.206 -22.007 1.00 85.25 106 ILE A C 1
ATOM 798 O O . ILE A 1 106 ? 24.507 -14.243 -22.308 1.00 85.25 106 ILE A O 1
ATOM 802 N N . ILE A 1 107 ? 22.356 -14.345 -22.917 1.00 87.88 107 ILE A N 1
ATOM 803 C CA . ILE A 1 107 ? 22.656 -14.541 -24.337 1.00 87.88 107 ILE A CA 1
ATOM 804 C C . ILE A 1 107 ? 22.820 -13.183 -25.026 1.00 87.88 107 ILE A C 1
ATOM 806 O O . ILE A 1 107 ? 21.937 -12.326 -24.965 1.00 87.88 107 ILE A O 1
ATOM 810 N N . ASP A 1 108 ? 23.957 -13.002 -25.699 1.00 85.06 108 ASP A N 1
ATOM 811 C CA . ASP A 1 108 ? 24.175 -11.906 -26.638 1.00 85.06 108 ASP A CA 1
ATOM 812 C C . ASP A 1 108 ? 23.739 -12.360 -28.044 1.00 85.06 108 ASP A C 1
ATOM 814 O O . ASP A 1 108 ? 24.419 -13.196 -28.652 1.00 85.06 108 ASP A O 1
ATOM 818 N N . PRO A 1 109 ? 22.626 -11.829 -28.582 1.00 86.44 109 PRO A N 1
ATOM 819 C CA . PRO A 1 109 ? 22.109 -12.256 -29.878 1.00 86.44 109 PRO A CA 1
ATOM 820 C C . PRO A 1 109 ? 22.970 -11.791 -31.059 1.00 86.44 109 PRO A C 1
ATOM 822 O O . PRO A 1 109 ? 22.915 -12.397 -32.124 1.00 86.44 109 PRO A O 1
ATOM 825 N N . VAL A 1 110 ? 23.774 -10.732 -30.904 1.00 80.25 110 VAL A N 1
ATOM 826 C CA . VAL A 1 110 ? 24.598 -10.187 -31.999 1.00 80.25 110 VAL A CA 1
ATOM 827 C C . VAL A 1 110 ? 25.800 -11.086 -32.253 1.00 80.25 110 VAL A C 1
ATOM 829 O O . VAL A 1 110 ? 26.129 -11.394 -33.395 1.00 80.25 110 VAL A O 1
ATOM 832 N N . HIS A 1 111 ? 26.430 -11.548 -31.177 1.00 79.12 111 HIS A N 1
ATOM 833 C CA . HIS A 1 111 ? 27.625 -12.383 -31.247 1.00 79.12 111 HIS A CA 1
ATOM 834 C C . HIS A 1 111 ? 27.334 -13.867 -30.982 1.00 79.12 111 HIS A C 1
ATOM 836 O O . HIS A 1 111 ? 28.274 -14.655 -30.890 1.00 79.12 111 HIS A O 1
ATOM 842 N N . SER A 1 112 ? 26.055 -14.239 -30.830 1.00 78.81 112 SER A N 1
ATOM 843 C CA . SER A 1 112 ? 25.558 -15.615 -30.670 1.00 78.81 112 SER A CA 1
ATOM 844 C C . SER A 1 112 ? 26.312 -16.443 -29.621 1.00 78.81 112 SER A C 1
ATOM 846 O O . SER A 1 112 ? 26.515 -17.646 -29.788 1.00 78.81 112 SER A O 1
ATOM 848 N N . HIS A 1 113 ? 26.742 -15.808 -28.529 1.00 82.56 113 HIS A N 1
ATOM 849 C CA . HIS A 1 113 ? 27.405 -16.491 -27.423 1.00 82.56 113 HIS A CA 1
ATOM 850 C C . HIS A 1 113 ? 26.764 -16.129 -26.093 1.00 82.56 113 HIS A C 1
ATOM 852 O O . HIS A 1 113 ? 26.173 -15.065 -25.903 1.00 82.56 113 HIS A O 1
ATOM 858 N N . ARG A 1 114 ? 26.896 -17.061 -25.154 1.00 85.25 114 ARG A N 1
ATOM 859 C CA . ARG A 1 114 ? 26.478 -16.870 -23.777 1.00 85.25 114 ARG A CA 1
ATOM 860 C C . ARG A 1 114 ? 27.562 -16.105 -23.038 1.00 85.25 114 ARG A C 1
ATOM 862 O O . ARG A 1 114 ? 28.726 -16.502 -23.037 1.00 85.25 114 ARG A O 1
ATOM 869 N N . VAL A 1 115 ? 27.166 -15.008 -22.421 1.00 82.69 115 VAL A N 1
ATOM 870 C CA . VAL A 1 115 ? 28.027 -14.131 -21.644 1.00 82.69 115 VAL A CA 1
ATOM 871 C C . VAL A 1 115 ? 27.772 -14.426 -20.165 1.00 82.69 115 VAL A C 1
ATOM 873 O O . VAL A 1 115 ? 26.625 -14.318 -19.718 1.00 82.69 115 VAL A O 1
ATOM 876 N N . PRO A 1 116 ? 28.801 -14.797 -19.381 1.00 83.06 116 PRO A N 1
ATOM 877 C CA . PRO A 1 116 ? 28.663 -14.896 -17.934 1.00 83.06 116 PRO A CA 1
ATOM 878 C C . PRO A 1 116 ? 28.119 -13.588 -17.366 1.00 83.06 116 PRO A C 1
ATOM 880 O O . PRO A 1 116 ? 28.499 -12.514 -17.835 1.00 83.06 116 PRO A O 1
ATOM 883 N N . VAL A 1 117 ? 27.266 -13.671 -16.346 1.00 75.50 117 VAL A N 1
ATOM 884 C CA . VAL A 1 117 ? 26.621 -12.505 -15.718 1.00 75.50 117 VAL A CA 1
ATOM 885 C C . VAL A 1 117 ? 27.638 -11.395 -15.432 1.00 75.50 117 VAL A C 1
ATOM 887 O O . VAL A 1 117 ? 27.478 -10.269 -15.888 1.00 75.50 117 VAL A O 1
ATOM 890 N N . GLN A 1 118 ? 28.755 -11.730 -14.795 1.00 74.81 118 GLN A N 1
ATOM 891 C CA . GLN A 1 118 ? 29.755 -10.739 -14.403 1.00 74.81 118 GLN A CA 1
ATOM 892 C C . GLN A 1 118 ? 30.438 -10.046 -15.594 1.00 74.81 118 GLN A C 1
ATOM 894 O O . GLN A 1 118 ? 30.774 -8.866 -15.527 1.00 74.81 118 GLN A O 1
ATOM 899 N N . VAL A 1 119 ? 30.594 -10.750 -16.718 1.00 76.44 119 VAL A N 1
ATOM 900 C CA . VAL A 1 119 ? 31.126 -10.174 -17.963 1.00 76.44 119 VAL A CA 1
ATOM 901 C C . VAL A 1 119 ? 30.069 -9.304 -18.644 1.00 76.44 119 VAL A C 1
ATOM 903 O O . VAL A 1 119 ? 30.390 -8.249 -19.185 1.00 76.44 119 VAL A O 1
ATOM 906 N N . ALA A 1 120 ? 28.803 -9.716 -18.608 1.00 75.06 120 ALA A N 1
ATOM 907 C CA . ALA A 1 120 ? 27.703 -8.933 -19.153 1.00 75.06 120 ALA A CA 1
ATOM 908 C C . ALA A 1 120 ? 27.510 -7.622 -18.365 1.00 75.06 120 ALA A C 1
ATOM 910 O O . ALA A 1 120 ? 27.323 -6.570 -18.975 1.00 75.06 120 ALA A O 1
ATOM 911 N N . TYR A 1 121 ? 27.684 -7.655 -17.041 1.00 74.38 121 TYR A N 1
ATOM 912 C CA . TYR A 1 121 ? 27.754 -6.463 -16.194 1.00 74.38 121 TYR A CA 1
ATOM 913 C C . TYR A 1 121 ? 28.895 -5.523 -16.599 1.00 74.38 121 TYR A C 1
ATOM 915 O O . TYR A 1 121 ? 28.657 -4.353 -16.879 1.00 74.38 121 TYR A O 1
ATOM 923 N N . GLN A 1 122 ? 30.125 -6.034 -16.713 1.00 70.56 122 GLN A N 1
ATOM 924 C CA . GLN A 1 122 ? 31.285 -5.229 -17.128 1.00 70.56 122 GLN A CA 1
ATOM 925 C C . GLN A 1 122 ? 31.101 -4.586 -18.510 1.00 70.56 122 GLN A C 1
ATOM 927 O O . GLN A 1 122 ? 31.642 -3.516 -18.780 1.00 70.56 122 GLN A O 1
ATOM 932 N N . ARG A 1 123 ? 30.325 -5.228 -19.391 1.00 70.44 123 ARG A N 1
ATOM 933 C CA . ARG A 1 123 ? 29.958 -4.707 -20.716 1.00 70.44 123 ARG A CA 1
ATOM 934 C C . ARG A 1 123 ? 28.775 -3.733 -20.684 1.00 70.44 123 ARG A C 1
ATOM 936 O O . ARG A 1 123 ? 28.337 -3.289 -21.743 1.00 70.44 123 ARG A O 1
ATOM 943 N N . GLY A 1 124 ? 28.249 -3.414 -19.503 1.00 64.12 124 GLY A N 1
ATOM 944 C CA . GLY A 1 124 ? 27.136 -2.490 -19.308 1.00 64.12 124 GLY A CA 1
ATOM 945 C C . GLY A 1 124 ? 25.795 -3.036 -19.790 1.00 64.12 124 GLY A C 1
ATOM 946 O O . GLY A 1 124 ? 24.908 -2.255 -20.123 1.00 64.12 124 GLY A O 1
ATOM 947 N N . TYR A 1 125 ? 25.632 -4.362 -19.874 1.00 68.06 125 TYR A N 1
ATOM 948 C CA . TYR A 1 125 ? 24.352 -4.947 -20.288 1.00 68.06 125 TYR A CA 1
ATOM 949 C C . TYR A 1 125 ? 23.284 -4.684 -19.233 1.00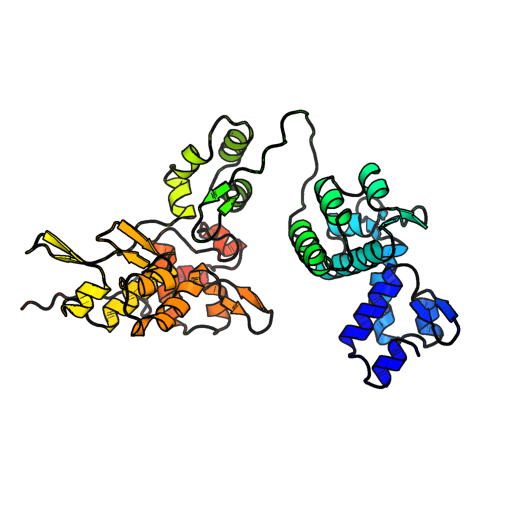 68.06 125 TYR A C 1
ATOM 951 O O . TYR A 1 125 ? 22.121 -4.535 -19.578 1.00 68.06 125 TYR A O 1
ATOM 959 N N . PHE A 1 126 ? 23.696 -4.611 -17.971 1.00 64.25 126 PHE A N 1
ATOM 960 C CA . PHE A 1 126 ? 22.905 -4.257 -16.803 1.00 64.25 126 PHE A CA 1
ATOM 961 C C . PHE A 1 126 ? 23.825 -3.590 -15.774 1.00 64.25 126 PHE A C 1
ATOM 963 O O . PHE A 1 126 ? 25.042 -3.606 -15.943 1.00 64.25 126 PHE A O 1
ATOM 970 N N . ASP A 1 127 ? 23.258 -2.956 -14.752 1.00 59.03 127 ASP A N 1
ATOM 971 C CA . ASP A 1 127 ? 24.003 -2.175 -13.755 1.00 59.03 127 ASP A CA 1
ATOM 972 C C . ASP A 1 127 ? 24.457 -3.004 -12.539 1.00 59.03 127 ASP A C 1
ATOM 974 O O . ASP A 1 127 ? 24.206 -4.206 -12.451 1.00 59.03 127 ASP A O 1
ATOM 978 N N . GLU A 1 128 ? 25.150 -2.346 -11.608 1.00 56.81 128 GLU A N 1
ATOM 979 C CA . GLU A 1 128 ? 25.786 -2.967 -10.440 1.00 56.81 128 GLU A CA 1
ATOM 980 C C . GLU A 1 128 ? 24.783 -3.654 -9.519 1.00 56.81 128 GLU A C 1
ATOM 982 O O . GLU A 1 128 ? 25.033 -4.750 -9.027 1.00 56.81 128 GLU A O 1
ATOM 987 N N . GLU A 1 129 ? 23.609 -3.051 -9.362 1.00 51.75 129 GLU A N 1
ATOM 988 C CA . GLU A 1 129 ? 22.523 -3.596 -8.559 1.00 51.75 129 GLU A CA 1
ATOM 989 C C . GLU A 1 129 ? 21.995 -4.893 -9.184 1.00 51.75 129 GLU A C 1
ATOM 991 O O . GLU A 1 129 ? 21.871 -5.904 -8.497 1.00 51.75 129 GLU A O 1
ATOM 996 N N . MET A 1 130 ? 21.765 -4.914 -10.504 1.00 59.84 130 MET A N 1
ATOM 997 C CA . MET A 1 130 ? 21.380 -6.141 -11.209 1.00 59.84 130 MET A CA 1
ATOM 998 C C . MET A 1 130 ? 22.504 -7.180 -11.165 1.00 59.84 130 MET A C 1
ATOM 1000 O O . MET A 1 130 ? 22.234 -8.367 -11.023 1.00 59.84 130 MET A O 1
ATOM 1004 N N . ASN A 1 131 ? 23.763 -6.755 -11.242 1.00 66.94 131 ASN A N 1
ATOM 1005 C CA . ASN A 1 131 ? 24.896 -7.658 -11.115 1.00 66.94 131 ASN A CA 1
ATOM 1006 C C . ASN A 1 131 ? 24.960 -8.308 -9.733 1.00 66.94 131 ASN A C 1
ATOM 1008 O O . ASN A 1 131 ? 25.148 -9.514 -9.680 1.00 66.94 131 ASN A O 1
ATOM 1012 N N . MET A 1 132 ? 24.722 -7.554 -8.657 1.00 61.12 132 MET A N 1
ATOM 1013 C CA . MET A 1 132 ? 24.624 -8.096 -7.298 1.00 61.12 132 MET A CA 1
ATOM 1014 C C . MET A 1 132 ? 23.509 -9.141 -7.178 1.00 61.12 132 MET A C 1
ATOM 1016 O O . MET A 1 132 ? 23.714 -10.198 -6.593 1.00 61.12 132 MET A O 1
ATOM 1020 N N . ILE A 1 133 ? 22.343 -8.873 -7.774 1.00 58.72 133 ILE A N 1
ATOM 1021 C CA . ILE A 1 133 ? 21.189 -9.787 -7.760 1.00 58.72 133 ILE A CA 1
ATOM 1022 C C . ILE A 1 133 ? 21.492 -11.078 -8.529 1.00 58.72 133 ILE A C 1
ATOM 1024 O O . ILE A 1 133 ? 21.092 -12.162 -8.119 1.00 58.72 133 ILE A O 1
ATOM 1028 N N . LEU A 1 134 ? 22.185 -10.962 -9.661 1.00 63.19 134 LEU A N 1
ATOM 1029 C CA . LEU A 1 134 ? 22.502 -12.092 -10.529 1.00 63.19 134 LEU A CA 1
ATOM 1030 C C . LEU A 1 134 ? 23.763 -12.862 -10.097 1.00 63.19 134 LEU A C 1
ATOM 1032 O O . LEU A 1 134 ? 23.959 -13.985 -10.561 1.00 63.19 134 LEU A O 1
ATOM 1036 N N . SER A 1 135 ? 24.622 -12.277 -9.254 1.00 62.53 135 SER A N 1
ATOM 1037 C CA . SER A 1 135 ? 25.841 -12.913 -8.733 1.00 62.53 135 SER A CA 1
ATOM 1038 C C . SER A 1 135 ? 25.607 -13.797 -7.506 1.00 62.53 135 SER A C 1
ATOM 1040 O O . SER A 1 135 ? 26.436 -14.660 -7.248 1.00 62.53 135 SER A O 1
ATOM 1042 N N . ASP A 1 136 ? 24.497 -13.595 -6.788 1.00 53.28 136 ASP A N 1
ATOM 1043 C CA . ASP A 1 136 ? 24.120 -14.309 -5.548 1.00 53.28 136 ASP A CA 1
ATOM 1044 C C . ASP A 1 136 ? 23.161 -15.494 -5.813 1.00 53.28 136 ASP A C 1
ATOM 1046 O O . ASP A 1 136 ? 22.472 -15.991 -4.921 1.00 53.28 136 ASP A O 1
ATOM 1050 N N . ALA A 1 137 ? 23.042 -15.898 -7.083 1.00 52.16 137 ALA A N 1
ATOM 1051 C CA . ALA A 1 137 ? 22.043 -16.851 -7.546 1.00 52.16 137 ALA A CA 1
ATOM 1052 C C . ALA A 1 137 ? 22.448 -18.314 -7.271 1.00 52.16 137 ALA A C 1
ATOM 1054 O O . ALA A 1 137 ? 22.788 -19.062 -8.191 1.00 52.16 137 ALA A O 1
ATOM 1055 N N . ASP A 1 138 ? 22.379 -18.731 -6.009 1.00 51.47 138 ASP A N 1
ATOM 1056 C CA . ASP A 1 138 ? 22.435 -20.138 -5.598 1.00 51.47 138 ASP A CA 1
ATOM 1057 C C . ASP A 1 138 ? 21.096 -20.835 -5.926 1.00 51.47 138 ASP A C 1
ATOM 1059 O O . ASP A 1 138 ? 20.063 -20.175 -6.072 1.00 51.47 138 ASP A O 1
ATOM 1063 N N . ASP A 1 139 ? 21.072 -22.171 -6.021 1.00 46.38 139 ASP A N 1
ATOM 1064 C CA . ASP A 1 139 ? 19.939 -22.974 -6.539 1.00 46.38 139 ASP A CA 1
ATOM 1065 C C . ASP A 1 139 ? 18.582 -22.726 -5.820 1.00 46.38 139 ASP A C 1
ATOM 1067 O O . ASP A 1 139 ? 17.519 -22.922 -6.424 1.00 46.38 139 ASP A O 1
ATOM 1071 N N . ASP A 1 140 ? 18.630 -22.206 -4.583 1.00 41.91 140 ASP A N 1
ATOM 1072 C CA . ASP A 1 140 ? 17.500 -21.875 -3.698 1.00 41.91 140 ASP A CA 1
ATOM 1073 C C . ASP A 1 140 ? 16.952 -20.433 -3.850 1.00 41.91 140 ASP A C 1
ATOM 1075 O O . ASP A 1 140 ? 15.904 -20.100 -3.298 1.00 41.91 140 ASP A O 1
ATOM 1079 N N . THR A 1 141 ? 17.606 -19.551 -4.617 1.00 49.66 141 THR A N 1
ATOM 1080 C CA . THR A 1 141 ? 17.240 -18.113 -4.717 1.00 49.66 141 THR A CA 1
ATOM 1081 C C . THR A 1 141 ? 16.333 -17.758 -5.904 1.00 49.66 141 THR A C 1
ATOM 1083 O O . THR A 1 141 ? 16.016 -16.587 -6.137 1.00 49.66 141 THR A O 1
ATOM 1086 N N . LYS A 1 142 ? 15.831 -18.758 -6.639 1.00 50.59 142 LYS A N 1
ATOM 1087 C CA . LYS A 1 142 ? 15.002 -18.578 -7.852 1.00 50.59 142 LYS A CA 1
ATOM 1088 C C . LYS A 1 142 ? 13.729 -17.750 -7.620 1.00 50.59 142 LYS A C 1
ATOM 1090 O O . LYS A 1 142 ? 13.321 -16.995 -8.496 1.00 50.59 142 LYS A O 1
ATOM 1095 N N . GLU A 1 143 ? 13.127 -17.840 -6.434 1.00 41.88 143 GLU A N 1
ATOM 1096 C CA . GLU A 1 143 ? 11.907 -17.100 -6.060 1.00 41.88 143 GLU A CA 1
ATOM 1097 C C . GLU A 1 143 ? 12.193 -15.620 -5.710 1.00 41.88 143 GLU A C 1
ATOM 1099 O O . GLU A 1 143 ? 11.373 -14.722 -5.935 1.00 41.88 143 GLU A O 1
ATOM 1104 N N . ILE A 1 144 ? 13.411 -15.345 -5.229 1.00 45.66 144 ILE A N 1
ATOM 1105 C CA . ILE A 1 144 ? 13.900 -14.001 -4.898 1.00 45.66 144 ILE A CA 1
ATOM 1106 C C . ILE A 1 144 ? 14.273 -13.248 -6.183 1.00 45.66 144 ILE A C 1
ATOM 1108 O O . ILE A 1 144 ? 13.916 -12.076 -6.331 1.00 45.66 144 ILE A O 1
ATOM 1112 N N . LEU A 1 145 ? 14.897 -13.931 -7.150 1.00 46.06 145 LEU A N 1
ATOM 1113 C CA . LEU A 1 145 ? 15.237 -13.367 -8.460 1.00 46.06 145 LEU A CA 1
ATOM 1114 C C . LEU A 1 145 ? 13.984 -12.857 -9.198 1.00 46.06 145 LEU A C 1
ATOM 1116 O O . LEU A 1 145 ? 13.955 -11.708 -9.646 1.00 46.06 145 LEU A O 1
ATOM 1120 N N . LEU A 1 146 ? 12.915 -13.661 -9.218 1.00 44.25 146 LEU A N 1
ATOM 1121 C CA . LEU A 1 146 ? 11.621 -13.337 -9.833 1.00 44.25 146 LEU A CA 1
ATOM 1122 C C . LEU A 1 146 ? 11.024 -12.045 -9.255 1.00 44.25 146 LEU A C 1
ATOM 1124 O O . LEU A 1 146 ? 10.616 -11.143 -9.991 1.00 44.25 146 LEU A O 1
ATOM 1128 N N . THR A 1 147 ? 11.061 -11.916 -7.926 1.00 41.62 147 THR A N 1
ATOM 1129 C CA . THR A 1 147 ? 10.533 -10.758 -7.191 1.00 41.62 147 THR A CA 1
ATOM 1130 C C . THR A 1 147 ? 11.297 -9.471 -7.517 1.00 41.62 147 THR A C 1
ATOM 1132 O O . THR A 1 147 ? 10.713 -8.386 -7.621 1.00 41.62 147 THR A O 1
ATOM 1135 N N . ILE A 1 148 ? 12.616 -9.571 -7.685 1.00 46.66 148 ILE A N 1
ATOM 1136 C CA . ILE A 1 148 ? 13.482 -8.407 -7.862 1.00 46.66 148 ILE A CA 1
ATOM 1137 C C . ILE A 1 148 ? 13.493 -7.930 -9.322 1.00 46.66 148 ILE A C 1
ATOM 1139 O O . ILE A 1 148 ? 13.388 -6.724 -9.571 1.00 46.66 148 ILE A O 1
ATOM 1143 N N . ILE A 1 149 ? 13.522 -8.845 -10.296 1.00 47.34 149 ILE A N 1
ATOM 1144 C CA . ILE A 1 149 ? 13.444 -8.482 -11.718 1.00 47.34 149 ILE A CA 1
ATOM 1145 C C . ILE A 1 149 ? 12.047 -7.896 -12.039 1.00 47.34 149 ILE A C 1
ATOM 1147 O O . ILE A 1 149 ? 11.951 -6.896 -12.760 1.00 47.34 149 ILE A O 1
ATOM 1151 N N . GLN A 1 150 ? 10.968 -8.413 -11.425 1.00 44.81 150 GLN A N 1
ATOM 1152 C CA . GLN A 1 150 ? 9.611 -7.843 -11.538 1.00 44.81 150 GLN A CA 1
ATOM 1153 C C . GLN A 1 150 ? 9.505 -6.420 -10.982 1.00 44.81 150 GLN A C 1
ATOM 1155 O O . GLN A 1 150 ? 8.895 -5.561 -11.623 1.00 44.81 150 GLN A O 1
ATOM 1160 N N . ARG A 1 151 ? 10.126 -6.136 -9.827 1.00 45.00 151 ARG A N 1
ATOM 1161 C CA . ARG A 1 151 ? 10.124 -4.786 -9.233 1.00 45.00 151 ARG A CA 1
ATOM 1162 C C . ARG A 1 151 ? 10.749 -3.735 -10.141 1.00 45.00 151 ARG A C 1
ATOM 1164 O O . ARG A 1 151 ? 10.305 -2.591 -10.139 1.00 45.00 151 ARG A O 1
ATOM 1171 N N . ARG A 1 152 ? 11.772 -4.104 -10.910 1.00 47.56 152 ARG A N 1
ATOM 1172 C CA . ARG A 1 152 ? 12.580 -3.127 -11.643 1.00 47.56 152 ARG A CA 1
ATOM 1173 C C . ARG A 1 152 ? 12.070 -2.814 -13.038 1.00 47.56 152 ARG A C 1
ATOM 1175 O O . ARG A 1 152 ? 12.123 -1.664 -13.468 1.00 47.56 152 ARG A O 1
ATOM 1182 N N . LEU A 1 153 ? 11.522 -3.802 -13.738 1.00 43.56 153 LEU A N 1
ATOM 1183 C CA . LEU A 1 153 ? 10.984 -3.564 -15.075 1.00 43.56 153 LEU A CA 1
ATOM 1184 C C . LEU A 1 153 ? 9.758 -2.657 -15.046 1.00 43.56 153 LEU A C 1
ATOM 1186 O O . LEU A 1 153 ? 9.501 -1.964 -16.018 1.00 43.56 153 LEU A O 1
ATOM 1190 N N . LEU A 1 154 ? 9.045 -2.560 -13.924 1.00 39.47 154 LEU A N 1
ATOM 1191 C CA . LEU A 1 154 ? 7.966 -1.589 -13.730 1.00 39.47 154 LEU A CA 1
ATOM 1192 C C . LEU A 1 154 ? 8.449 -0.129 -13.555 1.00 39.47 154 LEU A C 1
ATOM 1194 O O . LEU A 1 154 ? 7.600 0.746 -13.425 1.00 39.47 154 LEU A O 1
ATOM 1198 N N . HIS A 1 155 ? 9.759 0.163 -13.541 1.00 41.69 155 HIS A N 1
ATOM 1199 C CA . HIS A 1 155 ? 10.297 1.472 -13.119 1.00 41.69 155 HIS A CA 1
ATOM 1200 C C . HIS A 1 155 ? 11.263 2.184 -14.093 1.00 41.69 155 HIS A C 1
ATOM 1202 O O . HIS A 1 155 ? 11.844 3.197 -13.704 1.00 41.69 155 HIS A O 1
ATOM 1208 N N . ASN A 1 156 ? 11.418 1.752 -15.351 1.00 34.28 156 ASN A N 1
ATOM 1209 C CA . ASN A 1 156 ? 12.368 2.387 -16.280 1.00 34.28 156 ASN A CA 1
ATOM 1210 C C . ASN A 1 156 ? 11.705 3.137 -17.450 1.00 34.28 156 ASN A C 1
ATOM 1212 O O . ASN A 1 156 ? 11.371 2.548 -18.467 1.00 34.28 156 ASN A O 1
ATOM 1216 N N . ASN A 1 157 ? 11.627 4.466 -17.327 1.00 27.86 157 ASN A N 1
ATOM 1217 C CA . ASN A 1 157 ? 11.777 5.406 -18.443 1.00 27.86 157 ASN A CA 1
ATOM 1218 C C . ASN A 1 157 ? 12.440 6.696 -17.926 1.00 27.86 157 ASN A C 1
ATOM 1220 O O . ASN A 1 157 ? 11.767 7.584 -17.416 1.00 27.86 157 ASN A O 1
ATOM 1224 N N . HIS A 1 158 ? 13.774 6.754 -17.982 1.00 32.41 158 HIS A N 1
ATOM 1225 C CA . HIS A 1 158 ? 14.555 7.792 -18.678 1.00 32.41 158 HIS A CA 1
ATOM 1226 C C . HIS A 1 158 ? 16.037 7.764 -18.268 1.00 32.41 158 HIS A C 1
ATOM 1228 O O . HIS A 1 158 ? 16.396 7.747 -17.093 1.00 32.41 158 HIS A O 1
ATOM 1234 N N . ASN A 1 159 ? 16.884 7.754 -19.299 1.00 32.78 159 ASN A N 1
ATOM 1235 C CA . ASN A 1 159 ? 18.339 7.669 -19.257 1.00 32.78 159 ASN A CA 1
ATOM 1236 C C . ASN A 1 159 ? 19.031 8.989 -18.872 1.00 32.78 159 ASN A C 1
ATOM 1238 O O . ASN A 1 159 ? 18.654 10.056 -19.346 1.00 32.78 159 ASN A O 1
ATOM 1242 N N . TYR A 1 160 ? 20.121 8.816 -18.118 1.00 26.52 160 TYR A N 1
ATOM 1243 C CA . TYR A 1 160 ? 21.410 9.523 -18.105 1.00 26.52 160 TYR A CA 1
ATOM 1244 C C . TYR A 1 160 ? 21.476 11.056 -18.237 1.00 26.52 160 TYR A C 1
ATOM 1246 O O . TYR A 1 160 ? 21.387 11.605 -19.330 1.00 26.52 160 TYR A O 1
ATOM 1254 N N . HIS A 1 161 ? 22.004 11.687 -17.179 1.00 27.28 161 HIS A N 1
ATOM 1255 C CA . HIS A 1 161 ? 23.332 12.294 -17.305 1.00 27.28 161 HIS A CA 1
ATOM 1256 C C . HIS A 1 161 ? 24.171 12.165 -16.024 1.00 27.28 161 HIS A C 1
ATOM 1258 O O . HIS A 1 161 ? 23.665 12.130 -14.906 1.00 27.28 161 HIS A O 1
ATOM 1264 N N . HIS A 1 162 ? 25.470 12.013 -16.263 1.00 29.14 162 HIS A N 1
ATOM 1265 C CA . HIS A 1 162 ? 26.561 11.716 -15.346 1.00 29.14 162 HIS A CA 1
ATOM 1266 C C . HIS A 1 162 ? 26.961 12.958 -14.537 1.00 29.14 162 HIS A C 1
ATOM 1268 O O . HIS A 1 162 ? 26.984 14.051 -15.096 1.00 29.14 162 HIS A O 1
ATOM 1274 N N . ASN A 1 163 ? 27.317 12.783 -13.261 1.00 26.20 163 ASN A N 1
ATOM 1275 C CA . ASN A 1 163 ? 28.604 13.236 -12.723 1.00 26.20 163 ASN A CA 1
ATOM 1276 C C . ASN A 1 163 ? 28.851 12.682 -11.311 1.00 26.20 163 ASN A C 1
ATOM 1278 O O . ASN A 1 163 ? 27.933 12.396 -10.547 1.00 26.20 163 ASN A O 1
ATOM 1282 N N . ASN A 1 164 ? 30.142 12.482 -11.077 1.00 31.11 164 ASN A N 1
ATOM 1283 C CA . ASN A 1 164 ? 30.820 11.701 -10.055 1.00 31.11 164 ASN A CA 1
ATOM 1284 C C . ASN A 1 164 ? 30.619 12.109 -8.584 1.00 31.11 164 ASN A C 1
ATOM 1286 O O . ASN A 1 164 ? 30.391 13.272 -8.266 1.00 31.11 164 ASN A O 1
ATOM 1290 N N . CYS A 1 165 ? 30.929 11.107 -7.751 1.00 29.62 165 CYS A N 1
ATOM 1291 C CA . CYS A 1 165 ? 31.267 11.114 -6.323 1.00 29.62 165 CYS A CA 1
ATOM 1292 C C . CYS A 1 165 ? 30.097 11.192 -5.322 1.00 29.62 165 CYS A C 1
ATOM 1294 O O . CYS A 1 165 ? 29.150 11.945 -5.497 1.00 29.62 165 CYS A O 1
ATOM 1296 N N . ASP A 1 166 ? 30.219 10.382 -4.263 1.00 32.25 166 ASP A N 1
ATOM 1297 C CA . ASP A 1 166 ? 29.398 10.302 -3.039 1.00 32.25 166 ASP A CA 1
ATOM 1298 C C . ASP A 1 166 ? 28.116 9.449 -3.023 1.00 32.25 166 ASP A C 1
ATOM 1300 O O . ASP A 1 166 ? 27.082 9.948 -2.588 1.00 32.25 166 ASP A O 1
ATOM 1304 N N . ARG A 1 167 ? 28.120 8.147 -3.371 1.00 37.00 167 ARG A N 1
ATOM 1305 C CA . ARG A 1 167 ? 26.940 7.292 -3.069 1.00 37.00 167 ARG A CA 1
ATOM 1306 C C . ARG A 1 167 ? 27.231 5.850 -2.641 1.00 37.00 167 ARG A C 1
ATOM 1308 O O . ARG A 1 167 ? 26.845 4.918 -3.324 1.00 37.00 167 ARG A O 1
ATOM 1315 N N . ASP A 1 168 ? 27.731 5.708 -1.415 1.00 38.84 168 ASP A N 1
ATOM 1316 C CA . ASP A 1 168 ? 27.423 4.572 -0.524 1.00 38.84 168 ASP A CA 1
ATOM 1317 C C . ASP A 1 168 ? 26.434 5.019 0.571 1.00 38.84 168 ASP A C 1
ATOM 1319 O O . ASP A 1 168 ? 26.679 4.882 1.772 1.00 38.84 168 ASP A O 1
ATOM 1323 N N . LYS A 1 169 ? 25.309 5.640 0.187 1.00 43.25 169 LYS A N 1
ATOM 1324 C CA . LYS A 1 169 ? 24.231 5.959 1.138 1.00 43.25 169 LYS A CA 1
ATOM 1325 C C . LYS A 1 169 ? 22.896 5.409 0.636 1.00 43.25 169 LYS A C 1
ATOM 1327 O O . LYS A 1 169 ? 22.482 5.771 -0.466 1.00 43.25 169 LYS A O 1
ATOM 1332 N N . PRO A 1 170 ? 22.208 4.555 1.421 1.00 49.47 170 PRO A N 1
ATOM 1333 C CA . PRO A 1 170 ? 20.886 4.059 1.062 1.00 49.47 170 PRO A CA 1
ATOM 1334 C C . PRO A 1 170 ? 19.925 5.231 0.846 1.00 49.47 170 PRO A C 1
ATOM 1336 O O . PRO A 1 170 ? 19.987 6.234 1.561 1.00 49.47 170 PRO A O 1
ATOM 1339 N N . ALA A 1 171 ? 19.036 5.099 -0.145 1.00 63.12 171 ALA A N 1
ATOM 1340 C CA . ALA A 1 171 ? 18.060 6.132 -0.474 1.00 63.12 171 ALA A CA 1
ATOM 1341 C C . ALA A 1 171 ? 17.275 6.544 0.790 1.00 63.12 171 ALA A C 1
ATOM 1343 O O . ALA A 1 171 ? 16.770 5.659 1.491 1.00 63.12 171 ALA A O 1
ATOM 1344 N N . PRO A 1 172 ? 17.157 7.847 1.099 1.00 79.31 172 PRO A N 1
ATOM 1345 C CA . PRO A 1 172 ? 16.510 8.291 2.325 1.00 79.31 172 PRO A CA 1
ATOM 1346 C C . PRO A 1 172 ? 15.034 7.863 2.367 1.00 79.31 172 PRO A C 1
ATOM 1348 O O . PRO A 1 172 ? 14.320 7.946 1.359 1.00 79.31 172 PRO A O 1
ATOM 1351 N N . LYS A 1 173 ? 14.573 7.401 3.535 1.00 89.44 173 LYS A N 1
ATOM 1352 C CA . LYS A 1 173 ? 13.200 6.927 3.765 1.00 89.44 173 LYS A CA 1
ATOM 1353 C C . LYS A 1 173 ? 12.555 7.616 4.965 1.00 89.44 173 LYS A C 1
ATOM 1355 O O . LYS A 1 173 ? 13.245 8.110 5.856 1.00 89.44 173 LYS A O 1
ATOM 1360 N N . LEU A 1 174 ? 11.228 7.626 4.963 1.00 90.19 174 LEU A N 1
ATOM 1361 C CA . LEU A 1 174 ? 10.355 8.192 5.985 1.00 90.19 174 LEU A CA 1
ATOM 1362 C C . LEU A 1 174 ? 9.355 7.130 6.454 1.00 90.19 174 LEU A C 1
ATOM 1364 O O . LEU A 1 174 ? 8.865 6.383 5.614 1.00 90.19 174 LEU A O 1
ATOM 1368 N N . PRO A 1 175 ? 9.010 7.058 7.747 1.00 90.69 175 PRO A N 1
ATOM 1369 C CA . PRO A 1 175 ? 7.993 6.123 8.214 1.00 90.69 175 PRO A CA 1
ATOM 1370 C C . PRO A 1 175 ? 6.621 6.482 7.622 1.00 90.69 175 PRO A C 1
ATOM 1372 O O . PRO A 1 175 ? 6.173 7.624 7.735 1.00 90.69 175 PRO A O 1
ATOM 1375 N N . GLY A 1 176 ? 5.972 5.511 6.977 1.00 91.38 176 GLY A N 1
ATOM 1376 C CA . GLY A 1 176 ? 4.570 5.582 6.562 1.00 91.38 176 GLY A CA 1
ATOM 1377 C C . GLY A 1 176 ? 3.645 4.908 7.579 1.00 91.38 176 GLY A C 1
ATOM 1378 O O . GLY A 1 176 ? 3.965 4.784 8.758 1.00 91.38 176 GLY A O 1
ATOM 1379 N N . ILE A 1 177 ? 2.491 4.423 7.117 1.00 92.44 177 ILE A N 1
ATOM 1380 C CA . ILE A 1 177 ? 1.447 3.849 7.986 1.00 92.44 177 ILE A CA 1
ATOM 1381 C C . ILE A 1 177 ? 1.830 2.456 8.537 1.00 92.44 177 ILE A C 1
ATOM 1383 O O . ILE A 1 177 ? 1.542 2.122 9.686 1.00 92.44 177 ILE A O 1
ATOM 1387 N N . ARG A 1 178 ? 2.453 1.612 7.711 1.00 90.50 178 ARG A N 1
ATOM 1388 C CA . ARG A 1 178 ? 2.900 0.235 8.010 1.00 90.50 178 ARG A CA 1
ATOM 1389 C C . ARG A 1 178 ? 4.303 -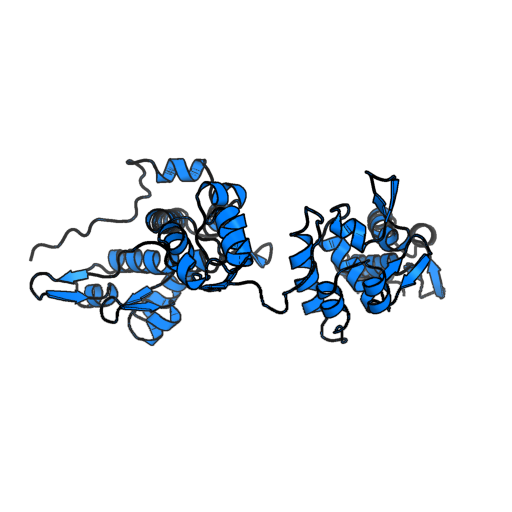0.065 7.489 1.00 90.50 178 ARG A C 1
ATOM 1391 O O . ARG A 1 178 ? 4.922 -1.021 7.945 1.00 90.50 178 ARG A O 1
ATOM 1398 N N . LYS A 1 179 ? 4.787 0.701 6.509 1.00 89.06 179 LYS A N 1
ATOM 1399 C CA . LYS A 1 179 ? 6.098 0.534 5.874 1.00 89.06 179 LYS A CA 1
ATOM 1400 C C . LYS A 1 179 ? 6.753 1.892 5.677 1.00 89.06 179 LYS A C 1
ATOM 1402 O O . LYS A 1 179 ? 6.068 2.907 5.572 1.00 89.06 179 LYS A O 1
ATOM 1407 N N . ASP A 1 180 ? 8.072 1.880 5.564 1.00 88.19 180 ASP A N 1
ATOM 1408 C CA . ASP A 1 180 ? 8.836 3.060 5.186 1.00 88.19 180 ASP A CA 1
ATOM 1409 C C . ASP A 1 180 ? 8.588 3.444 3.720 1.00 88.19 180 ASP A C 1
ATOM 1411 O O . ASP A 1 180 ? 8.620 2.604 2.817 1.00 88.19 180 ASP A O 1
ATOM 1415 N N . VAL A 1 181 ? 8.414 4.739 3.489 1.00 90.12 181 VAL A N 1
ATOM 1416 C CA . VAL A 1 181 ? 8.194 5.375 2.194 1.00 90.12 181 VAL A CA 1
ATOM 1417 C C . VAL A 1 181 ? 9.497 6.012 1.730 1.00 90.12 181 VAL A C 1
ATOM 1419 O O . VAL A 1 181 ? 10.150 6.752 2.468 1.00 90.12 181 VAL A O 1
ATOM 1422 N N . SER A 1 182 ? 9.900 5.731 0.494 1.00 91.12 182 SER A N 1
ATOM 1423 C CA . SER A 1 182 ? 11.089 6.362 -0.080 1.00 91.12 182 SER A CA 1
ATOM 1424 C C . SER A 1 182 ? 10.811 7.808 -0.490 1.00 91.12 182 SER A C 1
ATOM 1426 O O . SER A 1 182 ? 9.711 8.148 -0.919 1.00 91.12 182 SER A O 1
ATOM 1428 N N . VAL A 1 183 ? 11.834 8.660 -0.434 1.00 88.06 183 VAL A N 1
ATOM 1429 C CA . VAL A 1 183 ? 11.734 10.045 -0.929 1.00 88.06 183 VAL A CA 1
ATOM 1430 C C . VAL A 1 183 ? 11.409 10.094 -2.433 1.00 88.06 183 VAL A C 1
ATOM 1432 O O . VAL A 1 183 ? 10.717 11.003 -2.885 1.00 88.06 183 VAL A O 1
ATOM 1435 N N . LYS A 1 184 ? 11.820 9.076 -3.201 1.00 88.19 184 LYS A N 1
ATOM 1436 C CA . LYS A 1 184 ? 11.431 8.903 -4.609 1.00 88.19 184 LYS A CA 1
ATOM 1437 C C . LYS A 1 184 ? 9.922 8.679 -4.762 1.00 88.19 184 LYS A C 1
ATOM 1439 O O . LYS A 1 184 ? 9.302 9.350 -5.578 1.00 88.19 184 LYS A O 1
ATOM 1444 N N . GLU A 1 185 ? 9.340 7.803 -3.946 1.00 93.19 185 GLU A N 1
ATOM 1445 C CA . GLU A 1 185 ? 7.895 7.535 -3.959 1.00 93.19 185 GLU A CA 1
ATOM 1446 C C . GLU A 1 185 ? 7.090 8.786 -3.590 1.00 93.19 185 GLU A C 1
ATOM 1448 O O . GLU A 1 185 ? 6.117 9.107 -4.261 1.00 93.19 185 GLU A O 1
ATOM 1453 N N . LEU A 1 186 ? 7.522 9.558 -2.585 1.00 92.31 186 LEU A N 1
ATOM 1454 C CA . LEU A 1 186 ? 6.843 10.811 -2.228 1.00 92.31 186 LEU A CA 1
ATOM 1455 C C . LEU A 1 186 ? 6.786 11.798 -3.403 1.00 92.31 186 LEU A C 1
ATOM 1457 O O . LEU A 1 186 ? 5.805 12.522 -3.565 1.00 92.31 186 LEU A O 1
ATOM 1461 N N . ARG A 1 187 ? 7.825 11.827 -4.236 1.00 93.94 187 ARG A N 1
ATOM 1462 C CA . ARG A 1 187 ? 7.876 12.663 -5.437 1.00 93.94 187 ARG A CA 1
ATOM 1463 C C . ARG A 1 187 ? 6.992 12.110 -6.554 1.00 93.94 187 ARG A C 1
ATOM 1465 O O . ARG A 1 187 ? 6.232 12.862 -7.153 1.00 93.94 187 ARG A O 1
ATOM 1472 N N . GLU A 1 188 ? 7.047 10.803 -6.808 1.00 89.75 188 GLU A N 1
ATOM 1473 C CA . GLU A 1 188 ? 6.200 10.125 -7.807 1.00 89.75 188 GLU A CA 1
ATOM 1474 C C . GLU A 1 188 ? 4.708 10.218 -7.455 1.00 89.75 188 GLU A C 1
ATOM 1476 O O . GLU A 1 188 ? 3.863 10.361 -8.336 1.00 89.75 188 GLU A O 1
ATOM 1481 N N . SER A 1 189 ? 4.394 10.251 -6.161 1.00 92.75 189 SER A N 1
ATOM 1482 C CA . SER A 1 189 ? 3.067 10.538 -5.614 1.00 92.75 189 SER A CA 1
ATOM 1483 C C . SER A 1 189 ? 2.718 12.029 -5.550 1.00 92.75 189 SER A C 1
ATOM 1485 O O . SER A 1 189 ? 1.682 12.388 -4.989 1.00 92.75 189 SER A O 1
ATOM 1487 N N . LYS A 1 190 ? 3.556 12.917 -6.102 1.00 93.88 190 LYS A N 1
ATOM 1488 C CA . LYS A 1 190 ? 3.347 14.377 -6.136 1.00 93.88 190 LYS A CA 1
ATOM 1489 C C . LYS A 1 190 ? 3.129 15.000 -4.742 1.00 93.88 190 LYS A C 1
ATOM 1491 O O . LYS A 1 190 ? 2.489 16.042 -4.620 1.00 93.88 190 LYS A O 1
ATOM 1496 N N . ILE A 1 191 ? 3.648 14.364 -3.687 1.00 93.56 191 ILE A N 1
ATOM 1497 C CA . ILE A 1 191 ? 3.592 14.848 -2.296 1.00 93.56 191 ILE A CA 1
ATOM 1498 C C . ILE A 1 191 ? 4.706 15.868 -2.044 1.00 93.56 191 ILE A C 1
ATOM 1500 O O . ILE A 1 191 ? 4.498 16.857 -1.342 1.00 93.56 191 ILE A O 1
ATOM 1504 N N . ILE A 1 192 ? 5.881 15.641 -2.634 1.00 94.00 192 ILE A N 1
ATOM 1505 C CA . ILE A 1 192 ? 6.995 16.595 -2.647 1.00 94.00 192 ILE A CA 1
ATOM 1506 C C . ILE A 1 192 ? 7.293 17.048 -4.075 1.00 94.00 192 ILE A C 1
ATOM 1508 O O . ILE A 1 192 ? 7.077 16.308 -5.034 1.00 94.00 192 ILE A O 1
ATOM 1512 N N . THR A 1 193 ? 7.799 18.271 -4.215 1.00 92.19 193 THR A N 1
ATOM 1513 C CA . THR A 1 193 ? 8.212 18.828 -5.507 1.00 92.19 193 THR A CA 1
ATOM 1514 C C . THR A 1 193 ? 9.561 18.259 -5.951 1.00 92.19 193 THR A C 1
ATOM 1516 O O . THR A 1 193 ? 10.333 17.752 -5.136 1.00 92.19 193 THR A O 1
ATOM 1519 N N . GLU A 1 194 ? 9.878 18.385 -7.243 1.00 90.88 194 GLU A N 1
ATOM 1520 C CA . GLU A 1 194 ? 11.210 18.039 -7.766 1.00 90.88 194 GLU A CA 1
ATOM 1521 C C . GLU A 1 194 ? 12.329 18.843 -7.084 1.00 90.88 194 GLU A C 1
ATOM 1523 O O . GLU A 1 194 ? 13.410 18.308 -6.855 1.00 90.88 194 GLU A O 1
ATOM 1528 N N . ASP A 1 195 ? 12.073 20.100 -6.714 1.00 92.19 195 ASP A N 1
ATOM 1529 C CA . ASP A 1 195 ? 13.057 20.936 -6.016 1.00 92.19 195 ASP A CA 1
ATOM 1530 C C . ASP A 1 195 ? 13.311 20.431 -4.593 1.00 92.19 195 ASP A C 1
ATOM 1532 O O . ASP A 1 195 ? 14.460 20.223 -4.210 1.00 92.19 195 ASP A O 1
ATOM 1536 N N . LEU A 1 196 ? 12.245 20.118 -3.844 1.00 89.19 196 LEU A N 1
ATOM 1537 C CA . LEU A 1 196 ? 12.367 19.548 -2.502 1.00 89.19 196 LEU A CA 1
ATOM 1538 C C . LEU A 1 196 ? 13.049 18.174 -2.541 1.00 89.19 196 LEU A C 1
ATOM 1540 O O . LEU A 1 196 ? 13.867 17.863 -1.682 1.00 89.19 196 LEU A O 1
ATOM 1544 N N . TYR A 1 197 ? 12.757 17.363 -3.561 1.00 89.12 197 TYR A N 1
ATOM 1545 C CA . TYR A 1 197 ? 13.450 16.099 -3.798 1.00 89.12 197 TYR A CA 1
ATOM 1546 C C . TYR A 1 197 ? 14.957 16.305 -4.015 1.00 89.12 197 TYR A C 1
ATOM 1548 O O . TYR A 1 197 ? 15.758 15.641 -3.357 1.00 89.12 197 TYR A O 1
ATOM 1556 N N . LYS A 1 198 ? 15.357 17.240 -4.889 1.00 86.38 198 LYS A N 1
ATOM 1557 C CA . LYS A 1 198 ? 16.773 17.565 -5.128 1.00 86.38 198 LYS A CA 1
ATOM 1558 C C . LYS A 1 198 ? 17.460 18.061 -3.863 1.00 86.38 198 LYS A C 1
ATOM 1560 O O . LYS A 1 198 ? 18.540 17.580 -3.553 1.00 86.38 198 LYS A O 1
ATOM 1565 N N . ASP A 1 199 ? 16.820 18.935 -3.091 1.00 86.19 199 ASP A N 1
ATOM 1566 C CA . ASP A 1 199 ? 17.400 19.449 -1.848 1.00 86.19 199 ASP A CA 1
ATOM 1567 C C . ASP A 1 199 ? 17.631 18.350 -0.797 1.00 86.19 199 ASP A C 1
ATOM 1569 O O . ASP A 1 199 ? 18.599 18.423 -0.036 1.00 86.19 199 ASP A O 1
ATOM 1573 N N . ILE A 1 200 ? 16.802 17.299 -0.781 1.00 86.25 200 ILE A N 1
ATOM 1574 C CA . ILE A 1 200 ? 17.029 16.117 0.064 1.00 86.25 200 ILE A CA 1
ATOM 1575 C C . ILE A 1 200 ? 18.214 15.286 -0.448 1.00 86.25 200 ILE A C 1
ATOM 1577 O O . ILE A 1 200 ? 19.045 14.846 0.346 1.00 86.25 200 ILE A O 1
ATOM 1581 N N . ILE A 1 201 ? 18.298 15.052 -1.763 1.00 83.00 201 ILE A N 1
ATOM 1582 C CA . ILE A 1 201 ? 19.373 14.250 -2.373 1.00 83.00 201 ILE A CA 1
ATOM 1583 C C . ILE A 1 201 ? 20.731 14.957 -2.269 1.00 83.00 201 ILE A C 1
ATOM 1585 O O . ILE A 1 201 ? 21.728 14.303 -1.968 1.00 83.00 201 ILE A O 1
ATOM 1589 N N . ASP A 1 202 ? 20.756 16.279 -2.435 1.00 81.06 202 ASP A N 1
ATOM 1590 C CA . ASP A 1 202 ? 21.938 17.135 -2.276 1.00 81.06 202 ASP A CA 1
ATOM 1591 C C . ASP A 1 202 ? 22.347 17.306 -0.798 1.00 81.06 202 ASP A C 1
ATOM 1593 O O . ASP A 1 202 ? 23.352 17.949 -0.497 1.00 81.06 202 ASP A O 1
ATOM 1597 N N . GLY A 1 203 ? 21.557 16.777 0.146 1.00 81.06 203 GLY A N 1
ATOM 1598 C CA . GLY A 1 203 ? 21.822 16.857 1.582 1.00 81.06 203 GLY A CA 1
ATOM 1599 C C . GLY A 1 203 ? 21.593 18.237 2.208 1.00 81.06 203 GLY A C 1
ATOM 1600 O O . GLY A 1 203 ? 21.982 18.444 3.356 1.00 81.06 203 GLY A O 1
ATOM 1601 N N . LYS A 1 204 ? 20.954 19.172 1.492 1.00 83.06 204 LYS A N 1
ATOM 1602 C CA . LYS A 1 204 ? 20.584 20.503 2.012 1.00 83.06 204 LYS A CA 1
ATOM 1603 C C . LYS A 1 204 ? 19.451 20.421 3.033 1.00 83.06 204 LYS A C 1
ATOM 1605 O O . LYS A 1 204 ? 19.389 21.244 3.940 1.00 83.06 204 LYS A O 1
ATOM 1610 N N . LEU A 1 205 ? 18.560 19.441 2.870 1.00 84.31 205 LEU A N 1
ATOM 1611 C CA . LEU A 1 205 ? 17.466 19.142 3.789 1.00 84.31 205 LEU A CA 1
ATOM 1612 C C . LEU A 1 205 ? 17.512 17.679 4.214 1.00 84.31 205 LEU A C 1
ATOM 1614 O O . LEU A 1 205 ? 17.717 16.772 3.409 1.00 84.31 205 LEU A O 1
ATOM 1618 N N . THR A 1 206 ? 17.270 17.426 5.494 1.00 85.31 206 THR A N 1
ATOM 1619 C CA . THR A 1 206 ? 17.194 16.063 6.017 1.00 85.31 206 THR A CA 1
ATOM 1620 C C . THR A 1 206 ? 15.781 15.500 5.883 1.00 85.31 206 THR A C 1
ATOM 1622 O O . THR A 1 206 ? 14.784 16.215 5.995 1.00 85.31 206 THR A O 1
ATOM 1625 N N . VAL A 1 207 ? 15.661 14.174 5.754 1.00 87.50 207 VAL A N 1
ATOM 1626 C CA . VAL A 1 207 ? 14.346 13.506 5.782 1.00 87.50 207 VAL A CA 1
ATOM 1627 C C . VAL A 1 207 ? 13.553 13.826 7.045 1.00 87.50 207 VAL A C 1
ATOM 1629 O O . VAL A 1 207 ? 12.341 13.975 6.977 1.00 87.50 207 VAL A O 1
ATOM 1632 N N . LYS A 1 208 ? 14.216 14.006 8.193 1.00 87.25 208 LYS A N 1
ATOM 1633 C CA . LYS A 1 208 ? 13.540 14.359 9.449 1.00 87.25 208 LYS A CA 1
ATOM 1634 C C . LYS A 1 208 ? 12.894 15.742 9.396 1.00 87.25 208 LYS A C 1
ATOM 1636 O O . LYS A 1 208 ? 11.850 15.930 10.010 1.00 87.25 208 LYS A O 1
ATOM 1641 N N . GLU A 1 209 ? 13.504 16.702 8.708 1.00 86.69 209 GLU A N 1
ATOM 1642 C CA . GLU A 1 209 ? 12.931 18.042 8.532 1.00 86.69 209 GLU A CA 1
ATOM 1643 C C . GLU A 1 209 ? 11.745 18.000 7.574 1.00 86.69 209 GLU A C 1
ATOM 1645 O O . GLU A 1 209 ? 10.681 18.526 7.893 1.00 86.69 209 GLU A O 1
ATOM 1650 N N . VAL A 1 210 ? 11.885 17.286 6.456 1.00 90.44 210 VAL A N 1
ATOM 1651 C CA . VAL A 1 210 ? 10.809 17.131 5.468 1.00 90.44 210 VAL A CA 1
ATOM 1652 C C . VAL A 1 210 ? 9.615 16.370 6.043 1.00 90.44 210 VAL A C 1
ATOM 1654 O O . VAL A 1 210 ? 8.475 16.778 5.845 1.00 90.44 210 VAL A O 1
ATOM 1657 N N . GLY A 1 211 ? 9.848 15.322 6.835 1.00 89.06 211 GLY A N 1
ATOM 1658 C CA . GLY A 1 211 ? 8.785 14.564 7.504 1.00 89.06 211 GLY A CA 1
ATOM 1659 C C . GLY A 1 211 ? 7.987 15.369 8.536 1.00 89.06 211 GLY A C 1
ATOM 1660 O O . GLY A 1 211 ? 6.862 14.995 8.857 1.00 89.06 211 GLY A O 1
ATOM 1661 N N . LYS A 1 212 ? 8.534 16.484 9.042 1.00 89.19 212 LYS A N 1
ATOM 1662 C CA . LYS A 1 212 ? 7.828 17.409 9.945 1.00 89.19 212 LYS A CA 1
ATOM 1663 C C . LYS A 1 212 ? 6.992 18.451 9.203 1.00 89.19 212 LYS A C 1
ATOM 1665 O O . LYS A 1 212 ? 6.183 19.125 9.837 1.00 89.19 212 LYS A O 1
ATOM 1670 N N . MET A 1 213 ? 7.179 18.614 7.892 1.00 92.25 213 MET A N 1
ATOM 1671 C CA . MET A 1 213 ? 6.376 19.541 7.099 1.00 92.25 213 MET A CA 1
ATOM 1672 C C . MET A 1 213 ? 4.941 19.024 7.022 1.00 92.25 213 MET A C 1
ATOM 1674 O O . MET A 1 213 ? 4.709 17.906 6.569 1.00 92.25 213 MET A O 1
ATOM 1678 N N . GLU A 1 214 ? 3.966 19.845 7.413 1.00 88.69 214 GLU A N 1
ATOM 1679 C CA . GLU A 1 214 ? 2.551 19.443 7.420 1.00 88.69 214 GLU A CA 1
ATOM 1680 C C . GLU A 1 214 ? 2.055 19.003 6.034 1.00 88.69 214 GLU A C 1
ATOM 1682 O O . GLU A 1 214 ? 1.252 18.077 5.914 1.00 88.69 214 GLU A O 1
ATOM 1687 N N . SER A 1 215 ? 2.591 19.618 4.974 1.00 89.25 215 SER A N 1
ATOM 1688 C CA . SER A 1 215 ? 2.323 19.256 3.580 1.00 89.25 215 SER A CA 1
ATOM 1689 C C . SER A 1 215 ? 2.686 17.807 3.243 1.00 89.25 215 SER A C 1
ATOM 1691 O O . SER A 1 215 ? 2.030 17.230 2.381 1.00 89.25 215 SER A O 1
ATOM 1693 N N . VAL A 1 216 ? 3.671 17.220 3.932 1.00 93.00 216 VAL A N 1
ATOM 1694 C CA . VAL A 1 216 ? 4.155 15.843 3.739 1.00 93.00 216 VAL A CA 1
ATOM 1695 C C . VAL A 1 216 ? 3.591 14.910 4.809 1.00 93.00 216 VAL A C 1
ATOM 1697 O O . VAL A 1 216 ? 3.090 13.831 4.493 1.00 93.00 216 VAL A O 1
ATOM 1700 N N . ARG A 1 217 ? 3.619 15.337 6.077 1.00 91.12 217 ARG A N 1
ATOM 1701 C CA . ARG A 1 217 ? 3.179 14.559 7.244 1.00 91.12 217 ARG A CA 1
ATOM 1702 C C . ARG A 1 217 ? 1.750 14.041 7.089 1.00 91.12 217 ARG A C 1
ATOM 1704 O O . ARG A 1 217 ? 1.504 12.857 7.309 1.00 91.12 217 ARG A O 1
ATOM 1711 N N . LYS A 1 218 ? 0.831 14.889 6.609 1.00 89.94 218 LYS A N 1
ATOM 1712 C CA . LYS A 1 218 ? -0.569 14.506 6.364 1.00 89.94 218 LYS A CA 1
ATOM 1713 C C . LYS A 1 218 ? -0.717 13.336 5.385 1.00 89.94 218 LYS A C 1
ATOM 1715 O O . LYS A 1 218 ? -1.698 12.607 5.466 1.00 89.94 218 LYS A O 1
ATOM 1720 N N . TYR A 1 219 ? 0.243 13.141 4.478 1.00 92.75 219 TYR A N 1
ATOM 1721 C CA . TYR A 1 219 ? 0.237 12.015 3.549 1.00 92.75 219 TYR A CA 1
ATOM 1722 C C . TYR A 1 219 ? 0.962 10.785 4.101 1.00 92.75 219 TYR A C 1
ATOM 1724 O O . TYR A 1 219 ? 0.575 9.668 3.779 1.00 92.75 219 TYR A O 1
ATOM 1732 N N . LEU A 1 220 ? 1.964 10.959 4.964 1.00 91.31 220 LEU A N 1
ATOM 1733 C CA . LEU A 1 220 ? 2.664 9.842 5.606 1.00 91.31 220 LEU A CA 1
ATOM 1734 C C . LEU A 1 220 ? 1.798 9.125 6.650 1.00 91.31 220 LEU A C 1
ATOM 1736 O O . LEU A 1 220 ? 1.759 7.897 6.672 1.00 91.31 220 LEU A O 1
ATOM 1740 N N . GLU A 1 221 ? 1.091 9.882 7.494 1.00 82.19 221 GLU A N 1
ATOM 1741 C CA . GLU A 1 221 ? 0.341 9.329 8.633 1.00 82.19 221 GLU A CA 1
ATOM 1742 C C . GLU A 1 221 ? -1.145 9.717 8.687 1.00 82.19 221 GLU A C 1
ATOM 1744 O O . GLU A 1 221 ? -1.892 9.148 9.484 1.00 82.19 221 GLU A O 1
ATOM 1749 N N . GLY A 1 222 ? -1.600 10.640 7.836 1.00 86.00 222 GLY A N 1
ATOM 1750 C CA . GLY A 1 222 ? -2.950 11.206 7.906 1.00 86.00 222 GLY A CA 1
ATOM 1751 C C . GLY A 1 222 ? -3.067 12.436 8.804 1.00 86.00 222 GLY A C 1
ATOM 1752 O O . GLY A 1 222 ? -2.123 12.862 9.469 1.00 86.00 222 GLY A O 1
ATOM 1753 N N . THR A 1 223 ? -4.258 13.019 8.809 1.00 82.44 223 THR A N 1
ATOM 1754 C CA . THR A 1 223 ? -4.679 14.071 9.735 1.00 82.44 223 THR A CA 1
ATOM 1755 C C . THR A 1 223 ? -5.472 13.467 10.895 1.00 82.44 223 THR A C 1
ATOM 1757 O O . THR A 1 223 ? -5.726 12.262 10.945 1.00 82.44 223 THR A O 1
ATOM 1760 N N . ASN A 1 224 ? -5.826 14.300 11.874 1.00 77.25 224 ASN A N 1
ATOM 1761 C CA . ASN A 1 224 ? -6.504 13.849 13.086 1.00 77.25 224 ASN A CA 1
ATOM 1762 C C . ASN A 1 224 ? -7.818 13.119 12.757 1.00 77.25 224 ASN A C 1
ATOM 1764 O O . ASN A 1 224 ? -8.654 13.630 12.016 1.00 77.25 224 ASN A O 1
ATOM 1768 N N . SER A 1 225 ? -8.006 11.944 13.356 1.00 80.12 225 SER A N 1
ATOM 1769 C CA . SER A 1 225 ? -9.268 11.205 13.366 1.00 80.12 225 SER A CA 1
ATOM 1770 C C . SER A 1 225 ? -9.940 11.314 14.740 1.00 80.12 225 SER A C 1
ATOM 1772 O O . SER A 1 225 ? -9.351 11.812 15.704 1.00 80.12 225 SER A O 1
ATOM 1774 N N . ILE A 1 226 ? -11.197 10.872 14.846 1.00 84.06 226 ILE A N 1
ATOM 1775 C CA . ILE A 1 226 ? -11.914 10.838 16.127 1.00 84.06 226 ILE A CA 1
ATOM 1776 C C . ILE A 1 226 ? -11.246 9.788 17.019 1.00 84.06 226 ILE A C 1
ATOM 1778 O O . ILE A 1 226 ? -11.437 8.591 16.820 1.00 84.06 226 ILE A O 1
ATOM 1782 N N . ALA A 1 227 ? -10.445 10.240 17.984 1.00 85.75 227 ALA A N 1
ATOM 1783 C CA . ALA A 1 227 ? -9.626 9.380 18.838 1.00 85.75 227 ALA A CA 1
ATOM 1784 C C . ALA A 1 227 ? -10.410 8.725 19.992 1.00 85.75 227 ALA A C 1
ATOM 1786 O O . ALA A 1 227 ? -10.098 7.609 20.403 1.00 85.75 227 ALA A O 1
ATOM 1787 N N . GLY A 1 228 ? -11.425 9.410 20.519 1.00 89.06 228 GLY A N 1
ATOM 1788 C CA . GLY A 1 228 ? -12.089 9.029 21.761 1.00 89.06 228 GLY A CA 1
ATOM 1789 C C . GLY A 1 228 ? -13.213 9.980 22.152 1.00 89.06 228 GLY A C 1
ATOM 1790 O O . GLY A 1 228 ? -13.699 10.757 21.330 1.00 89.06 228 GLY A O 1
ATOM 1791 N N . VAL A 1 229 ? -13.616 9.911 23.417 1.00 89.88 229 VAL A N 1
ATOM 1792 C CA . VAL A 1 229 ? -14.657 10.753 24.018 1.00 89.88 229 VAL A CA 1
ATOM 1793 C C . VAL A 1 229 ? -14.048 11.537 25.173 1.00 89.88 229 VAL A C 1
ATOM 1795 O O . VAL A 1 229 ? -13.359 10.961 26.006 1.00 89.88 229 VAL A O 1
ATOM 1798 N N . TYR A 1 230 ? -14.323 12.837 25.242 1.00 90.69 230 TYR A N 1
ATOM 1799 C CA . TYR A 1 230 ? -13.946 13.672 26.381 1.00 90.69 230 TYR A CA 1
ATOM 1800 C C . TYR A 1 230 ? -15.178 13.966 27.240 1.00 90.69 230 TYR A C 1
ATOM 1802 O O . TYR A 1 230 ? -16.169 14.516 26.753 1.00 90.69 230 TYR A O 1
ATOM 1810 N N . LEU A 1 231 ? -15.131 13.581 28.512 1.00 89.75 231 LEU A N 1
ATOM 1811 C CA . LEU A 1 231 ? -16.174 13.843 29.494 1.00 89.75 231 LEU A CA 1
ATOM 1812 C C . LEU A 1 231 ? -15.907 15.171 30.191 1.00 89.75 231 LEU A C 1
ATOM 1814 O O . LEU A 1 231 ? -15.121 15.249 31.128 1.00 89.75 231 LEU A O 1
ATOM 1818 N N . GLN A 1 232 ? -16.620 16.216 29.778 1.00 85.88 232 GLN A N 1
ATOM 1819 C CA . GLN A 1 232 ? -16.430 17.557 30.332 1.00 85.88 232 GLN A CA 1
ATOM 1820 C C . GLN A 1 232 ? -16.744 17.650 31.836 1.00 85.88 232 GLN A C 1
ATOM 1822 O O . GLN A 1 232 ? -16.126 18.436 32.540 1.00 85.88 232 GLN A O 1
ATOM 1827 N N . SER A 1 233 ? -17.682 16.847 32.346 1.00 89.81 233 SER A N 1
ATOM 1828 C CA . SER A 1 233 ? -18.069 16.863 33.765 1.00 89.81 233 SER A CA 1
ATOM 1829 C C . SER A 1 233 ? -16.988 16.332 34.707 1.00 89.81 233 SER A C 1
ATOM 1831 O O . SER A 1 233 ? -16.970 16.705 35.875 1.00 89.81 233 SER A O 1
ATOM 1833 N N . THR A 1 234 ? -16.137 15.426 34.223 1.00 91.69 234 THR A N 1
ATOM 1834 C CA . THR A 1 234 ? -15.068 14.779 35.005 1.00 91.69 234 THR A CA 1
ATOM 1835 C C . THR A 1 234 ? -13.675 15.121 34.485 1.00 91.69 234 THR A C 1
ATOM 1837 O O . THR A 1 234 ? -12.694 14.621 35.022 1.00 91.69 234 THR A O 1
ATOM 1840 N N . GLU A 1 235 ? -13.599 15.946 33.437 1.00 92.44 235 GLU A N 1
ATOM 1841 C CA . GLU A 1 235 ? -12.384 16.271 32.685 1.00 92.44 235 GLU A CA 1
ATOM 1842 C C . GLU A 1 235 ? -11.603 15.026 32.217 1.00 92.44 235 GLU A C 1
ATOM 1844 O O . GLU A 1 235 ? -10.381 15.041 32.089 1.00 92.44 235 GLU A O 1
ATOM 1849 N N . GLU A 1 236 ? -12.317 13.930 31.946 1.00 92.25 236 GLU A N 1
ATOM 1850 C CA . GLU A 1 236 ? -11.731 12.621 31.654 1.00 92.25 236 GLU A CA 1
ATOM 1851 C C . GLU A 1 236 ? -11.735 12.328 30.148 1.00 92.25 236 GLU A C 1
ATOM 1853 O O . GLU A 1 236 ? -12.766 12.420 29.479 1.00 92.25 236 GLU A O 1
ATOM 1858 N N . THR A 1 237 ? -10.589 11.907 29.615 1.00 91.75 237 THR A N 1
ATOM 1859 C CA . THR A 1 237 ? -10.476 11.374 28.251 1.00 91.75 237 THR A CA 1
ATOM 1860 C C . THR A 1 237 ? -10.669 9.863 28.276 1.00 91.75 237 THR A C 1
ATOM 1862 O O . THR A 1 237 ? -9.987 9.167 29.020 1.00 91.75 237 THR A O 1
ATOM 1865 N N . LEU A 1 238 ? -11.565 9.353 27.435 1.00 91.31 238 LEU A N 1
ATOM 1866 C CA . LEU A 1 238 ? -11.871 7.932 27.293 1.00 91.31 238 LEU A CA 1
ATOM 1867 C C . LEU A 1 238 ? -11.599 7.452 25.872 1.00 91.31 238 LEU A C 1
ATOM 1869 O O . LEU A 1 238 ? -11.904 8.143 24.893 1.00 91.31 238 LEU A O 1
ATOM 1873 N N . SER A 1 239 ? -11.117 6.220 25.743 1.00 93.19 239 SER A N 1
ATOM 1874 C CA . SER A 1 239 ? -11.163 5.506 24.467 1.00 93.19 239 SER A CA 1
ATOM 1875 C C . SER A 1 239 ? -12.615 5.242 24.037 1.00 93.19 239 SER A C 1
ATOM 1877 O O . SER A 1 239 ? -13.550 5.213 24.845 1.00 93.19 239 SER A O 1
ATOM 1879 N N . ILE A 1 240 ? -12.825 4.997 22.740 1.00 91.88 240 ILE A N 1
ATOM 1880 C CA . ILE A 1 240 ? -14.154 4.650 22.202 1.00 91.88 240 ILE A CA 1
ATOM 1881 C C . ILE A 1 240 ? -14.713 3.382 22.871 1.00 91.88 240 ILE A C 1
ATOM 1883 O O . ILE A 1 240 ? -15.922 3.271 23.101 1.00 91.88 240 ILE A O 1
ATOM 1887 N N . TYR A 1 241 ? -13.841 2.420 23.182 1.00 94.19 241 TYR A N 1
ATOM 1888 C CA . TYR A 1 241 ? -14.229 1.162 23.809 1.00 94.19 241 TYR A CA 1
ATOM 1889 C C . TYR A 1 241 ? -14.610 1.344 25.284 1.00 94.19 241 TYR A C 1
ATOM 1891 O O . TYR A 1 241 ? -15.629 0.809 25.717 1.00 94.19 241 TYR A O 1
ATOM 1899 N N . GLU A 1 242 ? -13.882 2.159 26.048 1.00 94.06 242 GLU A N 1
ATOM 1900 C CA . GLU A 1 242 ? -14.265 2.491 27.428 1.00 94.06 242 GLU A CA 1
ATOM 1901 C C . GLU A 1 242 ? -15.584 3.261 27.477 1.00 94.06 242 GLU A C 1
ATOM 1903 O O . GLU A 1 242 ? -16.459 2.941 28.284 1.00 94.06 242 GLU A O 1
ATOM 1908 N N . ALA A 1 243 ? -15.780 4.222 26.569 1.00 92.75 243 ALA A N 1
ATOM 1909 C CA . ALA A 1 243 ? -17.040 4.948 26.458 1.00 92.75 243 ALA A CA 1
ATOM 1910 C C . ALA A 1 243 ? -18.225 4.004 26.167 1.00 92.75 243 ALA A C 1
ATOM 1912 O O . ALA A 1 243 ? -19.311 4.186 26.720 1.00 92.75 243 ALA A O 1
ATOM 1913 N N . LYS A 1 244 ? -18.016 2.946 25.369 1.00 94.25 244 LYS A N 1
ATOM 1914 C CA . LYS A 1 244 ? -18.998 1.864 25.169 1.00 94.25 244 LYS A CA 1
ATOM 1915 C C . LYS A 1 244 ? -19.257 1.082 26.457 1.00 94.25 244 LYS A C 1
ATOM 1917 O O . LYS A 1 244 ? -20.414 0.865 26.803 1.00 94.25 244 LYS A O 1
ATOM 1922 N N . GLN A 1 245 ? -18.211 0.661 27.169 1.00 94.00 245 GLN A N 1
ATOM 1923 C CA . GLN A 1 245 ? -18.353 -0.114 28.411 1.00 94.00 245 GLN A CA 1
ATOM 1924 C C . GLN A 1 245 ? -19.098 0.664 29.503 1.00 94.00 245 GLN A C 1
ATOM 1926 O O . GLN A 1 245 ? -19.865 0.082 30.266 1.00 94.00 245 GLN A O 1
ATOM 1931 N N . ARG A 1 246 ? -18.942 1.991 29.531 1.00 94.19 246 ARG A N 1
ATOM 1932 C CA . ARG A 1 246 ? -19.672 2.888 30.438 1.00 94.19 246 ARG A CA 1
ATOM 1933 C C . ARG A 1 246 ? -21.068 3.285 29.934 1.00 94.19 246 ARG A C 1
ATOM 1935 O O . ARG A 1 246 ? -21.746 4.069 30.589 1.00 94.19 246 ARG A O 1
ATOM 1942 N N . GLY A 1 247 ? -21.506 2.781 28.777 1.00 91.19 247 GLY A N 1
ATOM 1943 C CA . GLY A 1 247 ? -22.823 3.074 28.200 1.00 91.19 247 GLY A CA 1
ATOM 1944 C C . GLY A 1 247 ? -22.982 4.482 27.607 1.00 91.19 247 GLY A C 1
ATOM 1945 O O . GLY A 1 247 ? -24.102 4.880 27.293 1.00 91.19 247 GLY A O 1
ATOM 1946 N N . LEU A 1 248 ? -21.885 5.226 27.432 1.00 90.75 248 LEU A N 1
ATOM 1947 C CA . LEU A 1 248 ? -21.869 6.581 26.862 1.00 90.75 248 LEU A CA 1
ATOM 1948 C C . LEU A 1 248 ? -21.993 6.566 25.335 1.00 90.75 248 LEU A C 1
ATOM 1950 O O . LEU A 1 248 ? -22.532 7.496 24.738 1.00 90.75 248 LEU A O 1
ATOM 1954 N N . LEU A 1 249 ? -21.510 5.494 24.703 1.00 87.06 249 LEU A N 1
ATOM 1955 C CA . LEU A 1 249 ? -21.685 5.224 23.281 1.00 87.06 249 LEU A CA 1
ATOM 1956 C C . LEU A 1 249 ? -22.426 3.905 23.077 1.00 87.06 249 LEU A C 1
ATOM 1958 O O . LEU A 1 249 ? -22.201 2.922 23.785 1.00 87.06 249 LEU A O 1
ATOM 1962 N N . THR A 1 250 ? -23.299 3.868 22.070 1.00 86.56 250 THR A N 1
ATOM 1963 C CA . THR A 1 250 ? -23.951 2.615 21.682 1.00 86.56 250 THR A CA 1
ATOM 1964 C C . THR A 1 250 ? -22.936 1.667 21.029 1.00 86.56 250 THR A C 1
ATOM 1966 O O . THR A 1 250 ? -22.023 2.137 20.344 1.00 86.56 250 THR A O 1
ATOM 1969 N N . PRO A 1 251 ? -23.107 0.334 21.139 1.00 83.62 251 PRO A N 1
ATOM 1970 C CA . PRO A 1 251 ? -22.214 -0.620 20.480 1.00 83.62 251 PRO A CA 1
ATOM 1971 C C . PRO A 1 251 ? -22.083 -0.405 18.966 1.00 83.62 251 PRO A C 1
ATOM 1973 O O . PRO A 1 251 ? -20.998 -0.583 18.421 1.00 83.62 251 PRO A O 1
ATOM 1976 N N . GLY A 1 252 ? -23.172 -0.004 18.296 1.00 82.12 252 GLY A N 1
ATOM 1977 C CA . GLY A 1 252 ? -23.173 0.290 16.862 1.00 82.12 252 GLY A CA 1
ATOM 1978 C C . GLY A 1 252 ? -22.307 1.503 16.523 1.00 82.12 252 GLY A C 1
ATOM 1979 O O . GLY A 1 252 ? -21.416 1.398 15.687 1.00 82.12 252 GLY A O 1
ATOM 1980 N N . THR A 1 253 ? -22.511 2.626 17.219 1.00 83.62 253 THR A N 1
ATOM 1981 C CA . THR A 1 253 ? -21.714 3.851 17.030 1.00 83.62 253 THR A CA 1
ATOM 1982 C C . THR A 1 253 ? -20.231 3.604 17.306 1.00 83.62 253 THR A C 1
ATOM 1984 O O . THR A 1 253 ? -19.381 3.987 16.508 1.00 83.62 253 THR A O 1
ATOM 1987 N N . SER A 1 254 ? -19.909 2.920 18.405 1.00 84.31 254 SER A N 1
ATOM 1988 C CA . SER A 1 254 ? -18.524 2.617 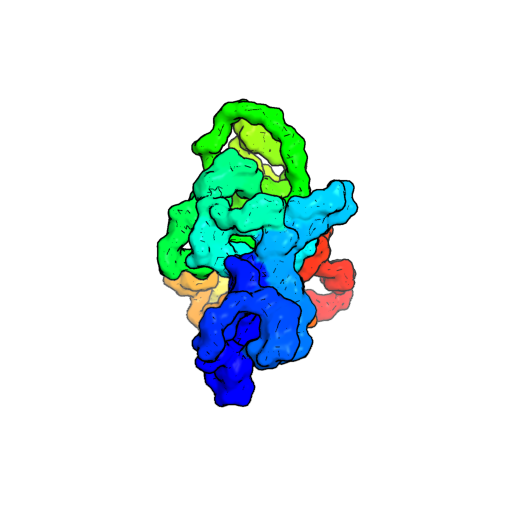18.773 1.00 84.31 254 SER A CA 1
ATOM 1989 C C . SER A 1 254 ? -17.814 1.744 17.746 1.00 84.31 254 SER A C 1
ATOM 1991 O O . SER A 1 254 ? -16.656 2.007 17.428 1.00 84.31 254 SER A O 1
ATOM 1993 N N . LEU A 1 255 ? -18.497 0.731 17.202 1.00 87.06 255 LEU A N 1
ATOM 1994 C CA . LEU A 1 255 ? -17.922 -0.119 16.164 1.00 87.06 255 LEU A CA 1
ATOM 1995 C C . LEU A 1 255 ? -17.600 0.693 14.903 1.00 87.06 255 LEU A C 1
ATOM 1997 O O . LEU A 1 255 ? -16.502 0.565 14.379 1.00 87.06 255 LEU A O 1
ATOM 2001 N N . VAL A 1 256 ? -18.510 1.564 14.457 1.00 86.25 256 VAL A N 1
ATOM 2002 C CA . VAL A 1 256 ? -18.287 2.417 13.276 1.00 86.25 256 VAL A CA 1
ATOM 2003 C C . VAL A 1 256 ? -17.079 3.339 13.458 1.00 86.25 256 VAL A C 1
ATOM 2005 O O . VAL A 1 256 ? -16.259 3.460 12.549 1.00 86.25 256 VAL A O 1
ATOM 2008 N N . LEU A 1 257 ? -16.940 3.964 14.630 1.00 87.44 257 LEU A N 1
ATOM 2009 C CA . LEU A 1 257 ? -15.806 4.844 14.922 1.00 87.44 257 LEU A CA 1
ATOM 2010 C C . LEU A 1 257 ? -14.475 4.075 14.959 1.00 87.44 257 LEU A C 1
ATOM 2012 O O . LEU A 1 257 ? -13.479 4.551 14.419 1.00 87.44 257 LEU A O 1
ATOM 2016 N N . LEU A 1 258 ? -14.455 2.874 15.545 1.00 93.25 258 LEU A N 1
ATOM 2017 C CA . LEU A 1 258 ? -13.254 2.033 15.577 1.00 93.25 258 LEU A CA 1
ATOM 2018 C C . LEU A 1 258 ? -12.899 1.455 14.200 1.00 93.25 258 LEU A C 1
ATOM 2020 O O . LEU A 1 258 ? -11.721 1.368 13.865 1.00 93.25 258 LEU A O 1
ATOM 2024 N N . GLU A 1 259 ? -13.887 1.091 13.379 1.00 92.25 259 GLU A N 1
ATOM 2025 C CA . GLU A 1 259 ? -13.659 0.685 11.985 1.00 92.25 259 GLU A CA 1
ATOM 2026 C C . GLU A 1 259 ? -13.054 1.834 11.170 1.00 92.25 259 GLU A C 1
ATOM 2028 O O . GLU A 1 259 ? -12.125 1.608 10.397 1.00 92.25 259 GLU A O 1
ATOM 2033 N N . ALA A 1 260 ? -13.520 3.069 11.380 1.00 90.12 260 ALA A N 1
ATOM 2034 C CA . ALA A 1 260 ? -12.942 4.251 10.745 1.00 90.12 260 ALA A CA 1
ATOM 2035 C C . ALA A 1 260 ? -11.491 4.493 11.194 1.00 90.12 260 ALA A C 1
ATOM 2037 O O . ALA A 1 260 ? -10.631 4.765 10.358 1.00 90.12 260 ALA A O 1
ATOM 2038 N N . GLN A 1 261 ? -11.181 4.337 12.485 1.00 94.00 261 GLN A N 1
ATOM 2039 C CA . GLN A 1 261 ? -9.800 4.380 12.983 1.00 94.00 261 GLN A CA 1
ATOM 2040 C C . GLN A 1 261 ? -8.917 3.311 12.312 1.00 94.00 261 GLN A C 1
ATOM 2042 O O . GLN A 1 261 ? -7.883 3.632 11.723 1.00 94.00 261 GLN A O 1
ATOM 2047 N N . ALA A 1 262 ? -9.361 2.050 12.309 1.00 95.88 262 ALA A N 1
ATOM 2048 C CA . ALA A 1 262 ? -8.632 0.947 11.685 1.00 95.88 262 ALA A CA 1
ATOM 2049 C C . ALA A 1 262 ? -8.398 1.181 10.179 1.00 95.88 262 ALA A C 1
ATOM 2051 O O . ALA A 1 262 ? -7.292 0.975 9.685 1.00 95.88 262 ALA A O 1
ATOM 2052 N N . ALA A 1 263 ? -9.405 1.682 9.458 1.00 95.19 263 ALA A N 1
ATOM 2053 C CA . ALA A 1 263 ? -9.326 1.949 8.022 1.00 95.19 263 ALA A CA 1
ATOM 2054 C C . ALA A 1 263 ? -8.520 3.204 7.643 1.00 95.19 263 ALA A C 1
ATOM 2056 O O . ALA A 1 263 ? -8.201 3.392 6.467 1.00 95.19 263 ALA A O 1
ATOM 2057 N N . THR A 1 264 ? -8.192 4.060 8.614 1.00 92.00 264 THR A N 1
ATOM 2058 C CA . THR A 1 264 ? -7.397 5.288 8.417 1.00 92.00 264 THR A CA 1
ATOM 2059 C C . THR A 1 264 ? -5.957 5.160 8.900 1.00 92.00 264 THR A C 1
ATOM 2061 O O . THR A 1 264 ? -5.160 6.082 8.709 1.00 92.00 264 THR A O 1
ATOM 2064 N N . GLY A 1 265 ? -5.605 4.005 9.465 1.00 91.00 265 GLY A N 1
ATOM 2065 C CA . GLY A 1 265 ? -4.234 3.634 9.769 1.00 91.00 265 GLY A CA 1
ATOM 2066 C C . GLY A 1 265 ? -4.073 3.009 11.140 1.00 91.00 265 GLY A C 1
ATOM 2067 O O . GLY A 1 265 ? -3.290 2.081 11.266 1.00 91.00 265 GLY A O 1
ATOM 2068 N N . PHE A 1 266 ? -4.764 3.476 12.176 1.00 92.81 266 PHE A N 1
ATOM 2069 C CA . PHE A 1 266 ? -4.455 3.060 13.545 1.00 92.81 266 PHE A CA 1
ATOM 2070 C C . PHE A 1 266 ? -5.677 3.126 14.446 1.00 92.81 266 PHE A C 1
ATOM 2072 O O . PHE A 1 266 ? -6.443 4.084 14.379 1.00 92.81 266 PHE A O 1
ATOM 2079 N N . VAL A 1 267 ? -5.788 2.160 15.353 1.00 95.50 267 VAL A N 1
ATOM 2080 C CA . VAL A 1 267 ? -6.624 2.293 16.546 1.00 95.50 267 VAL A CA 1
ATOM 2081 C C . VAL A 1 267 ? -5.907 3.222 17.519 1.00 95.50 267 VAL A C 1
ATOM 2083 O O . VAL A 1 267 ? -4.711 3.057 17.775 1.00 95.50 267 VAL A O 1
ATOM 2086 N N . ILE A 1 268 ? -6.621 4.220 18.034 1.00 92.56 268 ILE A N 1
ATOM 2087 C CA . ILE A 1 268 ? -6.029 5.259 18.876 1.00 92.56 268 ILE A CA 1
ATOM 2088 C C . ILE A 1 268 ? -6.375 4.991 20.335 1.00 92.56 268 ILE A C 1
ATOM 2090 O O . ILE A 1 268 ? -7.543 4.855 20.693 1.00 92.56 268 ILE A O 1
ATOM 2094 N N . ASP A 1 269 ? -5.346 4.969 21.174 1.00 93.31 269 ASP A N 1
ATOM 2095 C CA . ASP A 1 269 ? -5.473 5.100 22.618 1.00 93.31 269 ASP A CA 1
ATOM 2096 C C . ASP A 1 269 ? -5.248 6.577 22.984 1.00 93.31 269 ASP A C 1
ATOM 2098 O O . ASP A 1 269 ? -4.099 7.040 22.995 1.00 93.31 269 ASP A O 1
ATOM 2102 N N . PRO A 1 270 ? -6.321 7.343 23.248 1.00 90.25 270 PRO A N 1
ATOM 2103 C CA . PRO A 1 270 ? -6.211 8.766 23.537 1.00 90.25 270 PRO A CA 1
ATOM 2104 C C . PRO A 1 270 ? -5.675 9.054 24.946 1.00 90.25 270 PRO A C 1
ATOM 2106 O O . PRO A 1 270 ? -5.256 10.179 25.201 1.00 90.25 270 PRO A O 1
ATOM 2109 N N . VAL A 1 271 ? -5.672 8.069 25.853 1.00 90.56 271 VAL A N 1
ATOM 2110 C CA . VAL A 1 271 ? -5.194 8.230 27.235 1.00 90.56 271 VAL A CA 1
ATOM 2111 C C . VAL A 1 271 ? -3.674 8.148 27.271 1.00 90.56 271 VAL A C 1
ATOM 2113 O O . VAL A 1 271 ? -3.014 8.999 27.863 1.00 90.56 271 VAL A O 1
ATOM 2116 N N . ASN A 1 272 ? -3.107 7.155 26.584 1.00 90.25 272 ASN A N 1
ATOM 2117 C CA . ASN A 1 272 ? -1.657 6.956 26.519 1.00 90.25 272 ASN A CA 1
ATOM 2118 C C . ASN A 1 272 ? -1.010 7.576 25.270 1.00 90.25 272 ASN A C 1
ATOM 2120 O O . ASN A 1 272 ? 0.194 7.416 25.066 1.00 90.25 272 ASN A O 1
ATOM 2124 N N . ASN A 1 273 ? -1.795 8.262 24.431 1.00 88.19 273 ASN A N 1
ATOM 2125 C CA . ASN A 1 273 ? -1.374 8.868 23.166 1.00 88.19 273 ASN A CA 1
ATOM 2126 C C . ASN A 1 273 ? -0.643 7.873 22.241 1.00 88.19 273 ASN A C 1
ATOM 2128 O O . ASN A 1 273 ? 0.436 8.158 21.712 1.00 88.19 273 ASN A O 1
ATOM 2132 N N . LYS A 1 274 ? -1.221 6.677 22.069 1.00 90.75 274 LYS A N 1
ATOM 2133 C CA . LYS A 1 274 ? -0.663 5.620 21.212 1.00 90.75 274 LYS A CA 1
ATOM 2134 C C . LYS A 1 274 ? -1.505 5.419 19.959 1.00 90.75 274 LYS A C 1
ATOM 2136 O O . LYS A 1 274 ? -2.732 5.468 19.995 1.00 90.75 274 LYS A O 1
ATOM 2141 N N . LYS A 1 275 ? -0.817 5.118 18.860 1.00 90.94 275 LYS A N 1
ATOM 2142 C CA . LYS A 1 275 ? -1.386 4.629 17.603 1.00 90.94 275 LYS A CA 1
ATOM 2143 C C . LYS A 1 275 ? -0.997 3.159 17.467 1.00 90.94 275 LYS A C 1
ATOM 2145 O O . LYS A 1 275 ? 0.192 2.858 17.480 1.00 90.94 275 LYS A O 1
ATOM 2150 N N . LEU A 1 276 ? -1.978 2.270 17.387 1.00 93.38 276 LEU A N 1
ATOM 2151 C CA . LEU A 1 276 ? -1.788 0.820 17.438 1.00 93.38 276 LEU A CA 1
ATOM 2152 C C . LEU A 1 276 ? -2.393 0.155 16.199 1.00 93.38 276 LEU A C 1
ATOM 2154 O O . LEU A 1 276 ? -3.411 0.624 15.677 1.00 93.38 276 LEU A O 1
ATOM 2158 N N . CYS A 1 277 ? -1.809 -0.953 15.740 1.00 95.62 277 CYS A N 1
ATOM 2159 C CA . CYS A 1 277 ? -2.537 -1.857 14.848 1.00 95.62 277 CYS A CA 1
ATOM 2160 C C . CYS A 1 277 ? -3.660 -2.576 15.614 1.00 95.62 277 CYS A C 1
ATOM 2162 O O . CYS A 1 277 ? -3.730 -2.534 16.849 1.00 95.62 277 CYS A O 1
ATOM 2164 N N . VAL A 1 278 ? -4.568 -3.236 14.893 1.00 96.38 278 VAL A N 1
ATOM 2165 C CA . VAL A 1 278 ? -5.724 -3.890 15.525 1.00 96.38 278 VAL A CA 1
ATOM 2166 C C . VAL A 1 278 ? -5.288 -4.991 16.497 1.00 96.38 278 VAL A C 1
ATOM 2168 O O . VAL A 1 278 ? -5.834 -5.082 17.598 1.00 96.38 278 VAL A O 1
ATOM 2171 N N . GLU A 1 279 ? -4.293 -5.807 16.144 1.00 96.75 279 GLU A N 1
ATOM 2172 C CA . GLU A 1 279 ? -3.757 -6.834 17.041 1.00 96.75 279 GLU A CA 1
ATOM 2173 C C . GLU A 1 279 ? -3.182 -6.247 18.330 1.00 96.75 279 GLU A C 1
ATOM 2175 O O . GLU A 1 279 ? -3.464 -6.765 19.412 1.00 96.75 279 GLU A O 1
ATOM 2180 N N . GLU A 1 280 ? -2.406 -5.169 18.227 1.00 96.88 280 GLU A N 1
ATOM 2181 C CA . GLU A 1 280 ? -1.806 -4.489 19.376 1.00 96.88 280 GLU A CA 1
ATOM 2182 C C . GLU A 1 280 ? -2.869 -3.869 20.281 1.00 96.88 280 GLU A C 1
ATOM 2184 O O . GLU A 1 280 ? -2.782 -3.997 21.503 1.00 96.88 280 GLU A O 1
ATOM 2189 N N . ALA A 1 281 ? -3.883 -3.226 19.697 1.00 97.12 281 ALA A N 1
ATOM 2190 C CA . ALA A 1 281 ? -4.978 -2.613 20.441 1.00 97.12 281 ALA A CA 1
ATOM 2191 C C . ALA A 1 281 ? -5.794 -3.650 21.220 1.00 97.12 281 ALA A C 1
ATOM 2193 O O . ALA A 1 281 ? -6.172 -3.406 22.365 1.00 97.12 281 ALA A O 1
ATOM 2194 N N . VAL A 1 282 ? -6.024 -4.826 20.629 1.00 96.44 282 VAL A N 1
ATOM 2195 C CA . VAL A 1 282 ? -6.675 -5.946 21.318 1.00 96.44 282 VAL A CA 1
ATOM 2196 C C . VAL A 1 282 ? -5.765 -6.515 22.409 1.00 96.44 282 VAL A C 1
ATOM 2198 O O . VAL A 1 282 ? -6.219 -6.730 23.529 1.00 96.44 282 VAL A O 1
ATOM 2201 N N . GLY A 1 283 ? -4.475 -6.713 22.122 1.00 96.69 283 GLY A N 1
ATOM 2202 C CA . GLY A 1 283 ? -3.506 -7.224 23.098 1.00 96.69 283 GLY A CA 1
ATOM 2203 C C . GLY A 1 283 ? -3.303 -6.305 24.309 1.00 96.69 283 GLY A C 1
ATOM 2204 O O . GLY A 1 283 ? -3.067 -6.793 25.410 1.00 96.69 283 GLY A O 1
ATOM 2205 N N . GLN A 1 284 ? -3.434 -4.989 24.121 1.00 96.00 284 GLN A N 1
ATOM 2206 C CA . GLN A 1 284 ? -3.350 -3.980 25.185 1.00 96.00 284 GLN A CA 1
ATOM 2207 C C . GLN A 1 284 ? -4.710 -3.654 25.828 1.00 96.00 284 GLN A C 1
ATOM 2209 O O . GLN A 1 284 ? -4.767 -2.822 26.728 1.00 96.00 284 GLN A O 1
ATOM 2214 N N . GLY A 1 285 ? -5.808 -4.280 25.389 1.00 92.56 285 GLY A N 1
ATOM 2215 C CA . GLY A 1 285 ? -7.146 -4.051 25.946 1.00 92.56 285 GLY A CA 1
ATOM 2216 C C . GLY A 1 285 ? -7.791 -2.710 25.571 1.00 92.56 285 GLY A C 1
ATOM 2217 O O . GLY A 1 285 ? -8.851 -2.382 26.100 1.00 92.56 285 GLY A O 1
ATOM 2218 N N . VAL A 1 286 ? -7.204 -1.960 24.631 1.00 95.31 286 VAL A N 1
ATOM 2219 C CA . VAL A 1 286 ? -7.782 -0.724 24.067 1.00 95.31 286 VAL A CA 1
ATOM 2220 C C . VAL A 1 286 ? -9.073 -1.035 23.300 1.00 95.31 286 VAL A C 1
ATOM 2222 O O . VAL A 1 286 ? -9.976 -0.204 23.222 1.00 95.31 286 VAL A O 1
ATOM 2225 N N . VAL A 1 287 ? -9.190 -2.254 22.761 1.00 95.88 287 VAL A N 1
ATOM 2226 C CA . VAL A 1 287 ? -10.420 -2.782 22.161 1.00 95.88 287 VAL A CA 1
ATOM 2227 C C . VAL A 1 287 ? -10.694 -4.203 22.653 1.00 95.88 287 VAL A C 1
ATOM 2229 O O . VAL A 1 287 ? -9.780 -5.006 22.822 1.00 95.88 287 VAL A O 1
ATOM 2232 N N . GLY A 1 288 ? -11.972 -4.538 22.835 1.00 91.19 288 GLY A N 1
ATOM 2233 C CA . GLY A 1 288 ? -12.414 -5.886 23.184 1.00 91.19 288 GLY A CA 1
ATOM 2234 C C . GLY A 1 288 ? -12.187 -6.932 22.085 1.00 91.19 288 GLY A C 1
ATOM 2235 O O . GLY A 1 288 ? -12.345 -6.670 20.887 1.00 91.19 288 GLY A O 1
ATOM 2236 N N . HIS A 1 289 ? -11.866 -8.160 22.501 1.00 94.00 289 HIS A N 1
ATOM 2237 C CA . HIS A 1 289 ? -11.645 -9.299 21.603 1.00 94.00 289 HIS A CA 1
ATOM 2238 C C . HIS A 1 289 ? -12.839 -9.592 20.684 1.00 94.00 289 HIS A C 1
ATOM 2240 O O . HIS A 1 289 ? -12.643 -10.083 19.571 1.00 94.00 289 HIS A O 1
ATOM 2246 N N . GLU A 1 290 ? -14.065 -9.264 21.102 1.00 93.50 290 GLU A N 1
ATOM 2247 C CA . GLU A 1 290 ? -15.284 -9.506 20.329 1.00 93.50 290 GLU A CA 1
ATOM 2248 C C . GLU A 1 290 ? -15.340 -8.719 19.010 1.00 93.50 290 GLU A C 1
ATOM 2250 O O . GLU A 1 290 ? -16.082 -9.086 18.096 1.00 93.50 290 GLU A O 1
ATOM 2255 N N . TRP A 1 291 ? -14.561 -7.640 18.888 1.00 91.69 291 TRP A N 1
ATOM 2256 C CA . TRP A 1 291 ? -14.513 -6.803 17.686 1.00 91.69 291 TRP A CA 1
ATOM 2257 C C . TRP A 1 291 ? -13.283 -7.042 16.817 1.00 91.69 291 TRP A C 1
ATOM 2259 O O . TRP A 1 291 ? -13.258 -6.549 15.690 1.00 91.69 291 TRP A O 1
ATOM 2269 N N . LYS A 1 292 ? -12.324 -7.865 17.266 1.00 94.31 292 LYS A N 1
ATOM 2270 C CA . LYS A 1 292 ? -11.058 -8.121 16.560 1.00 94.31 292 LYS A CA 1
ATOM 2271 C C . LYS A 1 292 ? -11.262 -8.399 15.069 1.00 94.31 292 LYS A C 1
ATOM 2273 O O . LYS A 1 292 ? -10.737 -7.677 14.235 1.00 94.31 292 LYS A O 1
ATOM 2278 N N . ASN A 1 293 ? -12.076 -9.394 14.718 1.00 91.19 293 ASN A N 1
ATOM 2279 C CA . ASN A 1 293 ? -12.245 -9.803 13.317 1.00 91.19 293 ASN A CA 1
ATOM 2280 C C . ASN A 1 293 ? -12.911 -8.725 12.448 1.00 91.19 293 ASN A C 1
ATOM 2282 O O . ASN A 1 293 ? -12.586 -8.595 11.269 1.00 91.19 293 ASN A O 1
ATOM 2286 N N . LYS A 1 294 ? -13.830 -7.938 13.023 1.00 88.06 294 LYS A N 1
ATOM 2287 C CA . LYS A 1 294 ? -14.481 -6.833 12.305 1.00 88.06 294 LYS A CA 1
ATOM 2288 C C . LYS A 1 294 ? -13.481 -5.716 12.022 1.00 88.06 294 LYS A C 1
ATOM 2290 O O . LYS A 1 294 ? -13.397 -5.242 10.894 1.00 88.06 294 LYS A O 1
ATOM 2295 N N . LEU A 1 295 ? -12.666 -5.370 13.016 1.00 94.00 295 LEU A N 1
ATOM 2296 C CA . LEU A 1 295 ? -11.638 -4.344 12.868 1.00 94.00 295 LEU A CA 1
ATOM 2297 C C . LEU A 1 295 ? -10.501 -4.779 11.944 1.00 94.00 295 LEU A C 1
ATOM 2299 O O . LEU A 1 295 ? -10.068 -3.972 11.133 1.00 94.00 295 LEU A O 1
ATOM 2303 N N . LEU A 1 296 ? -10.087 -6.050 11.973 1.00 94.12 296 LEU A N 1
ATOM 2304 C CA . LEU A 1 296 ? -9.132 -6.589 10.997 1.00 94.12 296 LEU A CA 1
ATOM 2305 C C . LEU A 1 296 ? -9.678 -6.517 9.572 1.00 94.12 296 LEU A C 1
ATOM 2307 O O . LEU A 1 296 ? -8.944 -6.209 8.636 1.00 94.12 296 LEU A O 1
ATOM 2311 N N . SER A 1 297 ? -10.982 -6.755 9.394 1.00 94.25 297 SER A N 1
ATOM 2312 C CA . SER A 1 297 ? -11.608 -6.572 8.087 1.00 94.25 297 SER A CA 1
ATOM 2313 C C . SER A 1 297 ? -11.518 -5.120 7.612 1.00 94.25 297 SER A C 1
ATOM 2315 O O . SER A 1 297 ? -11.232 -4.918 6.435 1.00 94.25 297 SER A O 1
ATOM 2317 N N . ALA A 1 298 ? -11.723 -4.142 8.501 1.00 93.19 298 ALA A N 1
ATOM 2318 C CA . ALA A 1 298 ? -11.603 -2.718 8.185 1.00 93.19 298 ALA A CA 1
ATOM 2319 C C . ALA A 1 298 ? -10.142 -2.276 7.965 1.00 93.19 298 ALA A C 1
ATOM 2321 O O . ALA A 1 298 ? -9.873 -1.490 7.061 1.00 93.19 298 ALA A O 1
ATOM 2322 N N . GLU A 1 299 ? -9.182 -2.820 8.719 1.00 96.81 299 GLU A N 1
ATOM 2323 C CA . GLU A 1 299 ? -7.746 -2.525 8.582 1.00 96.81 299 GLU A CA 1
ATOM 2324 C C . GLU A 1 299 ? -7.183 -2.929 7.207 1.00 96.81 299 GLU A C 1
ATOM 2326 O O . GLU A 1 299 ? -6.226 -2.323 6.722 1.00 96.81 299 GLU A O 1
ATOM 2331 N N . ARG A 1 300 ? -7.826 -3.870 6.501 1.00 96.62 300 ARG A N 1
ATOM 2332 C CA . ARG A 1 300 ? -7.510 -4.174 5.090 1.00 96.62 300 ARG A CA 1
ATOM 2333 C C . ARG A 1 300 ? -7.687 -2.984 4.150 1.00 96.62 300 ARG A C 1
ATOM 2335 O O . ARG A 1 300 ? -7.084 -2.964 3.084 1.00 96.62 300 ARG A O 1
ATOM 2342 N N . ALA A 1 301 ? -8.437 -1.953 4.538 1.00 96.12 301 ALA A N 1
ATOM 2343 C CA . ALA A 1 301 ? -8.451 -0.684 3.811 1.00 96.12 301 ALA A CA 1
ATOM 2344 C C . ALA A 1 301 ? -7.078 0.016 3.774 1.00 96.12 301 ALA A C 1
ATOM 2346 O O . ALA A 1 301 ? -6.852 0.854 2.904 1.00 96.12 301 ALA A O 1
ATOM 2347 N N . VAL A 1 302 ? -6.177 -0.340 4.695 1.00 95.69 302 VAL A N 1
ATOM 2348 C CA . VAL A 1 302 ? -4.808 0.174 4.808 1.00 95.69 302 VAL A CA 1
ATOM 2349 C C . VAL A 1 302 ? -3.795 -0.834 4.275 1.00 95.69 302 VAL A C 1
ATOM 2351 O O . VAL A 1 302 ? -2.886 -0.463 3.541 1.00 95.69 302 VAL A O 1
ATOM 2354 N N . THR A 1 303 ? -3.927 -2.111 4.643 1.00 92.44 303 THR A N 1
ATOM 2355 C CA . THR A 1 303 ? -2.960 -3.164 4.275 1.00 92.44 303 THR A CA 1
ATOM 2356 C C . THR A 1 303 ? -3.244 -3.808 2.915 1.00 92.44 303 THR A C 1
ATOM 2358 O O . THR A 1 303 ? -2.377 -4.484 2.361 1.00 92.44 303 THR A O 1
ATOM 2361 N N . GLY A 1 304 ? -4.429 -3.559 2.356 1.00 94.31 304 GLY A N 1
ATOM 2362 C CA . GLY A 1 304 ? -4.922 -4.080 1.087 1.00 94.31 304 GLY A CA 1
ATOM 2363 C C . GLY A 1 304 ? -5.843 -5.293 1.246 1.00 94.31 304 GLY A C 1
ATOM 2364 O O . GLY A 1 304 ? -5.812 -6.030 2.234 1.00 94.31 304 GLY A O 1
ATOM 2365 N N . TYR A 1 305 ? -6.660 -5.525 0.223 1.00 91.00 305 TYR A N 1
ATOM 2366 C CA . TYR A 1 305 ? -7.517 -6.701 0.100 1.00 91.00 305 TYR A CA 1
ATOM 2367 C C . TYR A 1 305 ? -6.863 -7.706 -0.839 1.00 91.00 305 TYR A C 1
ATOM 2369 O O . TYR A 1 305 ? -6.407 -7.333 -1.915 1.00 91.00 305 TYR A O 1
ATOM 2377 N N . LYS A 1 306 ? -6.827 -8.985 -0.465 1.00 88.31 306 LYS A N 1
ATOM 2378 C CA . LYS A 1 306 ? -6.336 -10.032 -1.363 1.00 88.31 306 LYS A CA 1
ATOM 2379 C C . LYS A 1 306 ? -7.396 -10.325 -2.428 1.00 88.31 306 LYS A C 1
ATOM 2381 O O . LYS A 1 306 ? -8.498 -10.748 -2.085 1.00 88.31 306 LYS A O 1
ATOM 2386 N N . ASP A 1 307 ? -7.074 -10.090 -3.696 1.00 87.44 307 ASP A N 1
ATOM 2387 C CA . ASP A 1 307 ? -7.951 -10.420 -4.820 1.00 87.44 307 ASP A CA 1
ATOM 2388 C C . ASP A 1 307 ? -7.976 -11.945 -5.040 1.00 87.44 307 ASP A C 1
ATOM 2390 O O . ASP A 1 307 ? -6.936 -12.511 -5.381 1.00 87.44 307 ASP A O 1
ATOM 2394 N N . PRO A 1 308 ? -9.130 -12.626 -4.895 1.00 81.50 308 PRO A N 1
ATOM 2395 C CA . PRO A 1 308 ? -9.209 -14.083 -5.011 1.00 81.50 308 PRO A CA 1
ATOM 2396 C C . PRO A 1 308 ? -8.881 -14.613 -6.415 1.00 81.50 308 PRO A C 1
ATOM 2398 O O . PRO A 1 308 ? -8.623 -15.804 -6.564 1.00 81.50 308 PRO A O 1
ATOM 2401 N N . TYR A 1 309 ? -8.893 -13.756 -7.442 1.00 79.88 309 TYR A N 1
ATOM 2402 C CA . TYR A 1 309 ? -8.619 -14.161 -8.822 1.00 79.88 309 TYR A CA 1
ATOM 2403 C C . TYR A 1 309 ? -7.162 -13.960 -9.242 1.00 79.88 309 TYR A C 1
ATOM 2405 O O . TYR A 1 309 ? -6.698 -14.619 -10.170 1.00 79.88 309 TYR A O 1
ATOM 2413 N N . THR A 1 310 ? -6.446 -13.032 -8.603 1.00 83.31 310 THR A N 1
ATOM 2414 C CA . THR A 1 310 ? -5.077 -12.662 -9.005 1.00 83.31 310 THR A CA 1
ATOM 2415 C C . THR A 1 310 ? -4.046 -12.829 -7.898 1.00 83.31 310 THR A C 1
ATOM 2417 O O . THR A 1 310 ? -2.856 -12.682 -8.163 1.00 83.31 310 THR A O 1
ATOM 2420 N N . ASP A 1 311 ? -4.486 -13.099 -6.667 1.00 84.75 311 ASP A N 1
ATOM 2421 C CA . ASP A 1 311 ? -3.672 -13.142 -5.452 1.00 84.75 311 ASP A CA 1
ATOM 2422 C C . ASP A 1 311 ? -2.910 -11.837 -5.137 1.00 84.75 311 ASP A C 1
ATOM 2424 O O . ASP A 1 311 ? -2.139 -11.774 -4.178 1.00 84.75 311 ASP A O 1
ATOM 2428 N N . LYS A 1 312 ? -3.172 -10.759 -5.891 1.00 85.19 312 LYS A N 1
ATOM 2429 C CA . LYS A 1 312 ? -2.598 -9.428 -5.671 1.00 85.19 312 LYS A CA 1
ATOM 2430 C C . LYS A 1 312 ? -3.343 -8.688 -4.565 1.00 85.19 312 LYS A C 1
ATOM 2432 O O . LYS A 1 312 ? -4.554 -8.834 -4.401 1.00 85.19 312 LYS A O 1
ATOM 2437 N N . MET A 1 313 ? -2.615 -7.840 -3.843 1.00 84.69 313 MET A N 1
ATOM 2438 C CA . MET A 1 313 ? -3.212 -6.885 -2.911 1.00 84.69 313 MET A CA 1
ATOM 2439 C C . MET A 1 313 ? -3.795 -5.713 -3.702 1.00 84.69 313 MET A C 1
ATOM 2441 O O . MET A 1 313 ? -3.078 -5.067 -4.464 1.00 84.69 313 MET A O 1
ATOM 2445 N N . ILE A 1 314 ? -5.086 -5.453 -3.525 1.00 92.62 314 ILE A N 1
ATOM 2446 C CA . ILE A 1 314 ? -5.825 -4.370 -4.178 1.00 92.62 314 ILE A CA 1
ATOM 2447 C C . ILE A 1 314 ? -6.315 -3.350 -3.146 1.00 92.62 314 ILE A C 1
ATOM 2449 O O . ILE A 1 314 ? -6.433 -3.654 -1.955 1.00 92.62 314 ILE A O 1
ATOM 2453 N N . SER A 1 315 ? -6.595 -2.127 -3.593 1.00 96.50 315 SER A N 1
ATOM 2454 C CA . SER A 1 315 ? -7.081 -1.057 -2.715 1.00 96.50 315 SER A CA 1
ATOM 2455 C C . SER A 1 315 ? -8.520 -1.279 -2.245 1.00 96.50 315 SER A C 1
ATOM 2457 O O . SER A 1 315 ? -9.264 -2.084 -2.809 1.00 96.50 315 SER A O 1
ATOM 2459 N N . LEU A 1 316 ? -8.932 -0.515 -1.227 1.00 96.62 316 LEU A N 1
ATOM 2460 C CA . LEU A 1 316 ? -10.317 -0.473 -0.745 1.00 96.62 316 LEU A CA 1
ATOM 2461 C C . LEU A 1 316 ? -11.315 -0.219 -1.883 1.00 96.62 316 LEU A C 1
ATOM 2463 O O . LEU A 1 316 ? -12.327 -0.907 -1.997 1.00 96.62 316 LEU A O 1
ATOM 2467 N N . PHE A 1 317 ? -11.006 0.739 -2.751 1.00 96.69 317 PHE A N 1
ATOM 2468 C CA . PHE A 1 317 ? -11.853 1.103 -3.878 1.00 96.69 317 PHE A CA 1
ATOM 2469 C C . PHE A 1 317 ? -11.923 0.011 -4.952 1.00 96.69 317 PHE A C 1
ATOM 2471 O O . PHE A 1 317 ? -12.991 -0.290 -5.480 1.00 96.69 317 PHE A O 1
ATOM 2478 N N . GLN A 1 318 ? -10.800 -0.641 -5.248 1.00 96.00 318 GLN A N 1
ATOM 2479 C CA . GLN A 1 318 ? -10.780 -1.759 -6.191 1.00 96.00 318 GLN A CA 1
ATOM 2480 C C . GLN A 1 318 ? -11.560 -2.961 -5.648 1.00 96.00 318 GLN A C 1
ATOM 2482 O O . GLN A 1 318 ? -12.271 -3.623 -6.402 1.00 96.00 318 GLN A O 1
ATOM 2487 N N . ALA A 1 319 ? -11.466 -3.226 -4.342 1.00 95.31 319 ALA A N 1
ATOM 2488 C CA . ALA A 1 319 ? -12.275 -4.240 -3.674 1.00 95.31 319 ALA A CA 1
ATOM 2489 C C . ALA A 1 319 ? -13.773 -3.899 -3.728 1.00 95.31 319 ALA A C 1
ATOM 2491 O O . ALA A 1 319 ? -14.586 -4.795 -3.949 1.00 95.31 319 ALA A O 1
ATOM 2492 N N . LEU A 1 320 ? -14.125 -2.615 -3.596 1.00 92.94 320 LEU A N 1
ATOM 2493 C CA . LEU A 1 320 ? -15.492 -2.113 -3.743 1.00 92.94 320 LEU A CA 1
ATOM 2494 C C . LEU A 1 320 ? -16.039 -2.340 -5.161 1.00 92.94 320 LEU A C 1
ATOM 2496 O O . LEU A 1 320 ? -17.116 -2.904 -5.304 1.00 92.94 320 LEU A O 1
ATOM 2500 N N . LYS A 1 321 ? -15.291 -1.968 -6.211 1.00 93.94 321 LYS A N 1
ATOM 2501 C CA . LYS A 1 321 ? -15.697 -2.178 -7.619 1.00 93.94 321 LYS A CA 1
ATOM 2502 C C . LYS A 1 321 ? -15.793 -3.662 -8.009 1.00 93.94 321 LYS A C 1
ATOM 2504 O O . LYS A 1 321 ? -16.421 -3.980 -9.012 1.00 93.94 321 LYS A O 1
ATOM 2509 N N . LYS A 1 322 ? -15.153 -4.556 -7.248 1.00 94.00 322 LYS A N 1
ATOM 2510 C CA . LYS A 1 322 ? -15.193 -6.017 -7.434 1.00 94.00 322 LYS A CA 1
ATOM 2511 C C . LYS A 1 322 ? -16.182 -6.728 -6.501 1.00 94.00 322 LYS A C 1
ATOM 2513 O O . LYS A 1 322 ? -16.137 -7.953 -6.422 1.00 94.00 322 LYS A O 1
ATOM 2518 N N . ASP A 1 323 ? -17.004 -5.986 -5.757 1.00 90.12 323 ASP A N 1
ATOM 2519 C CA . ASP A 1 323 ? -17.970 -6.520 -4.785 1.00 90.12 323 ASP A CA 1
ATOM 2520 C C . ASP A 1 323 ? -17.351 -7.460 -3.725 1.00 90.12 323 ASP A C 1
ATOM 2522 O O . ASP A 1 323 ? -18.023 -8.318 -3.153 1.00 90.12 323 ASP A O 1
ATOM 2526 N N . LEU A 1 324 ? -16.055 -7.298 -3.419 1.00 87.94 324 LEU A N 1
ATOM 2527 C CA . LEU A 1 324 ? -15.363 -8.080 -2.381 1.00 87.94 324 LEU A CA 1
ATOM 2528 C C . LEU A 1 324 ? -15.665 -7.571 -0.964 1.00 87.94 324 LEU A C 1
ATOM 2530 O O . LEU A 1 324 ? -15.317 -8.219 0.026 1.00 87.94 324 LEU A O 1
ATOM 2534 N N . ILE A 1 325 ? -16.290 -6.398 -0.866 1.00 89.12 325 ILE A N 1
ATOM 2535 C CA . ILE A 1 325 ? -16.742 -5.772 0.373 1.00 89.12 325 ILE A CA 1
ATOM 2536 C C . ILE A 1 325 ? -18.163 -5.245 0.198 1.00 89.12 325 ILE A C 1
ATOM 2538 O O . ILE A 1 325 ? -18.565 -4.840 -0.890 1.00 89.12 325 ILE A O 1
ATOM 2542 N N . VAL A 1 326 ? -18.921 -5.204 1.293 1.00 84.50 326 VAL A N 1
ATOM 2543 C CA . VAL A 1 326 ? -20.277 -4.641 1.291 1.00 84.50 326 VAL A CA 1
ATOM 2544 C C . VAL A 1 326 ? -20.216 -3.159 0.921 1.00 84.50 326 VAL A C 1
ATOM 2546 O O . VAL A 1 326 ? -19.503 -2.395 1.573 1.00 84.50 326 VAL A O 1
ATOM 2549 N N . LYS A 1 327 ? -21.006 -2.746 -0.079 1.00 83.12 327 LYS A N 1
ATOM 2550 C CA . LYS A 1 327 ? -20.940 -1.406 -0.681 1.00 83.12 327 LYS A CA 1
ATOM 2551 C C . LYS A 1 327 ? -20.980 -0.267 0.347 1.00 83.12 327 LYS A C 1
ATOM 2553 O O . LYS A 1 327 ? -20.025 0.496 0.445 1.00 83.12 327 LYS A O 1
ATOM 2558 N N . ASN A 1 328 ? -22.018 -0.215 1.183 1.00 80.69 328 ASN A N 1
ATOM 2559 C CA . ASN A 1 328 ? -22.181 0.844 2.194 1.00 80.69 328 ASN A CA 1
ATOM 2560 C C . ASN A 1 328 ? -21.053 0.854 3.236 1.00 80.69 328 ASN A C 1
ATOM 2562 O O . ASN A 1 328 ? -20.668 1.908 3.732 1.00 80.69 328 ASN A O 1
ATOM 2566 N N . HIS A 1 329 ? -20.509 -0.320 3.568 1.00 83.56 329 HIS A N 1
ATOM 2567 C CA . HIS A 1 329 ? -19.365 -0.407 4.469 1.00 83.56 329 HIS A CA 1
ATOM 2568 C C . HIS A 1 329 ? -18.114 0.181 3.806 1.00 83.56 329 HIS A C 1
ATOM 2570 O O . HIS A 1 329 ? -17.463 1.031 4.401 1.00 83.56 329 HIS A O 1
ATOM 2576 N N . GLY A 1 330 ? -17.816 -0.205 2.562 1.00 88.94 330 GLY A N 1
ATOM 2577 C CA . GLY A 1 330 ? -16.659 0.301 1.823 1.00 88.94 330 GLY A CA 1
ATOM 2578 C C . GLY A 1 330 ? -16.706 1.807 1.558 1.00 88.94 330 GLY A C 1
ATOM 2579 O O . GLY A 1 330 ? -15.691 2.476 1.738 1.00 88.94 330 GLY A O 1
ATOM 2580 N N . ILE A 1 331 ? -17.878 2.347 1.210 1.00 87.06 331 ILE A N 1
ATOM 2581 C CA . ILE A 1 331 ? -18.084 3.791 1.006 1.00 87.06 331 ILE A CA 1
ATOM 2582 C C . ILE A 1 331 ? -17.762 4.568 2.290 1.00 87.06 331 ILE A C 1
ATOM 2584 O O . ILE A 1 331 ? -16.939 5.479 2.261 1.00 87.06 331 ILE A O 1
ATOM 2588 N N . ARG A 1 332 ? -18.283 4.131 3.444 1.00 86.88 332 ARG A N 1
ATOM 2589 C CA . ARG A 1 332 ? -17.983 4.753 4.745 1.00 86.88 332 ARG A CA 1
ATOM 2590 C C . ARG A 1 332 ? -16.489 4.742 5.092 1.00 86.88 332 ARG A C 1
ATOM 2592 O O . ARG A 1 332 ? -15.980 5.680 5.703 1.00 86.88 332 ARG A O 1
ATOM 2599 N N . LEU A 1 333 ? -15.768 3.677 4.732 1.00 92.19 333 LEU A N 1
ATOM 2600 C CA . LEU A 1 333 ? -14.318 3.617 4.944 1.00 92.19 333 LEU A CA 1
ATOM 2601 C C . LEU A 1 333 ? -13.559 4.567 3.997 1.00 92.19 333 LEU A C 1
ATOM 2603 O O . LEU A 1 333 ? -12.574 5.171 4.419 1.00 92.19 333 LEU A O 1
ATOM 2607 N N . LEU A 1 334 ? -14.022 4.744 2.752 1.00 92.19 334 LEU A N 1
ATOM 2608 C CA . LEU A 1 334 ? -13.453 5.719 1.809 1.00 92.19 334 LEU A CA 1
ATOM 2609 C C . LEU A 1 334 ? -13.653 7.156 2.304 1.00 92.19 334 LEU A C 1
ATOM 2611 O O . LEU A 1 334 ? -12.694 7.927 2.315 1.00 92.19 334 LEU A O 1
ATOM 2615 N N . GLU A 1 335 ? -14.852 7.493 2.784 1.00 87.56 335 GLU A N 1
ATOM 2616 C CA . GLU A 1 335 ? -15.142 8.789 3.417 1.00 87.56 335 GLU A CA 1
ATOM 2617 C C . GLU A 1 335 ? -14.166 9.077 4.560 1.00 87.56 335 GLU A C 1
ATOM 2619 O O . GLU A 1 335 ? -13.558 10.148 4.614 1.00 87.56 335 GLU A O 1
ATOM 2624 N N . ALA A 1 336 ? -13.959 8.093 5.444 1.00 88.88 336 ALA A N 1
ATOM 2625 C CA . ALA A 1 336 ? -13.034 8.222 6.562 1.00 88.88 336 ALA A CA 1
ATOM 2626 C C . ALA A 1 336 ? -11.601 8.507 6.089 1.00 88.88 336 ALA A C 1
ATOM 2628 O O . ALA A 1 336 ? -10.932 9.372 6.658 1.00 88.88 336 ALA A O 1
ATOM 2629 N N . GLN A 1 337 ? -11.124 7.826 5.041 1.00 91.75 337 GLN A N 1
ATOM 2630 C CA . GLN A 1 337 ? -9.802 8.083 4.462 1.00 91.75 337 GLN A CA 1
ATOM 2631 C C . GLN A 1 337 ? -9.705 9.499 3.882 1.00 91.75 337 GLN A C 1
ATOM 2633 O O . GLN A 1 337 ? -8.782 10.236 4.230 1.00 91.75 337 GLN A O 1
ATOM 2638 N N . ILE A 1 338 ? -10.672 9.932 3.074 1.00 87.62 338 ILE A N 1
ATOM 2639 C CA . ILE A 1 338 ? -10.665 11.274 2.473 1.00 87.62 338 ILE A CA 1
ATOM 2640 C C . ILE A 1 338 ? -10.663 12.358 3.557 1.00 87.62 338 ILE A C 1
ATOM 2642 O O . ILE A 1 338 ? -9.805 13.244 3.536 1.00 87.62 338 ILE A O 1
ATOM 2646 N N . ALA A 1 339 ? -11.544 12.239 4.554 1.00 84.12 339 ALA A N 1
ATOM 2647 C CA . ALA A 1 339 ? -11.657 13.190 5.660 1.00 84.12 339 ALA A CA 1
ATOM 2648 C C . ALA A 1 339 ? -10.376 13.292 6.510 1.00 84.12 339 ALA A C 1
ATOM 2650 O O . ALA A 1 339 ? -10.123 14.319 7.137 1.00 84.12 339 ALA A O 1
ATOM 2651 N N . THR A 1 340 ? -9.551 12.241 6.514 1.00 85.44 340 THR A N 1
ATOM 2652 C CA . THR A 1 340 ? -8.321 12.155 7.316 1.00 85.44 340 THR A CA 1
ATOM 2653 C C . THR A 1 340 ? -7.040 12.330 6.494 1.00 85.44 340 THR A C 1
ATOM 2655 O O . THR A 1 340 ? -5.968 11.898 6.911 1.00 85.44 340 THR A O 1
ATOM 2658 N N . GLY A 1 341 ? -7.119 12.966 5.321 1.00 81.25 341 GLY A N 1
ATOM 2659 C CA . GLY A 1 341 ? -5.936 13.400 4.566 1.00 81.25 341 GLY A CA 1
ATOM 2660 C C . GLY A 1 341 ? -5.740 12.744 3.199 1.00 81.25 341 GLY A C 1
ATOM 2661 O O . GLY A 1 341 ? -4.761 13.061 2.526 1.00 81.25 341 GLY A O 1
ATOM 2662 N N . GLY A 1 342 ? -6.652 11.870 2.766 1.00 87.19 342 GLY A N 1
ATOM 2663 C CA . GLY A 1 342 ? -6.666 11.313 1.409 1.00 87.19 342 GLY A CA 1
ATOM 2664 C C . GLY A 1 342 ? -6.710 9.789 1.359 1.00 87.19 342 GLY A C 1
ATOM 2665 O O . GLY A 1 342 ? -6.618 9.114 2.386 1.00 87.19 342 GLY A O 1
ATOM 2666 N N . ILE A 1 343 ? -6.850 9.265 0.140 1.00 93.44 343 ILE A N 1
ATOM 2667 C CA . ILE A 1 343 ? -6.955 7.831 -0.161 1.00 93.44 343 ILE A CA 1
ATOM 2668 C C . ILE A 1 343 ? -5.654 7.119 0.204 1.00 93.44 343 ILE A C 1
ATOM 2670 O O . ILE A 1 343 ? -4.574 7.638 -0.076 1.00 93.44 343 ILE A O 1
ATOM 2674 N N . ILE A 1 344 ? -5.746 5.936 0.811 1.00 96.12 344 ILE A N 1
ATOM 2675 C CA . ILE A 1 344 ? -4.570 5.148 1.199 1.00 96.12 344 ILE A CA 1
ATOM 2676 C C . ILE A 1 344 ? -4.126 4.232 0.056 1.00 96.12 344 ILE A C 1
ATOM 2678 O O . ILE A 1 344 ? -4.922 3.484 -0.512 1.00 96.12 344 ILE A O 1
ATOM 2682 N N . ASP A 1 345 ? -2.828 4.264 -0.240 1.00 95.25 345 ASP A N 1
ATOM 2683 C CA . ASP A 1 345 ? -2.148 3.306 -1.101 1.00 95.25 345 ASP A CA 1
ATOM 2684 C C . ASP A 1 345 ? -1.678 2.097 -0.267 1.00 95.25 345 ASP A C 1
ATOM 2686 O O . ASP A 1 345 ? -0.772 2.239 0.564 1.00 95.25 345 ASP A O 1
ATOM 2690 N N . PRO A 1 346 ? -2.248 0.895 -0.468 1.00 91.00 346 PRO A N 1
ATOM 2691 C CA . PRO A 1 346 ? -1.886 -0.280 0.326 1.00 91.00 346 PRO A CA 1
ATOM 2692 C C . PRO A 1 346 ? -0.507 -0.862 -0.027 1.00 91.00 346 PRO A C 1
ATOM 2694 O O . PRO A 1 346 ? 0.074 -1.621 0.754 1.00 91.00 346 PRO A O 1
ATOM 2697 N N . VAL A 1 347 ? 0.039 -0.532 -1.202 1.00 89.44 347 VAL A N 1
ATOM 2698 C CA . VAL A 1 347 ? 1.333 -1.044 -1.667 1.00 89.44 347 VAL A CA 1
ATOM 2699 C C . VAL A 1 347 ? 2.458 -0.246 -1.020 1.00 89.44 347 VAL A C 1
ATOM 2701 O O . VAL A 1 347 ? 3.337 -0.833 -0.375 1.00 89.44 347 VAL A O 1
ATOM 2704 N N . TYR A 1 348 ? 2.385 1.081 -1.146 1.00 90.62 348 TYR A N 1
ATOM 2705 C CA . TYR A 1 348 ? 3.399 2.018 -0.655 1.00 90.62 348 TYR A CA 1
ATOM 2706 C C . TYR A 1 348 ? 3.135 2.520 0.766 1.00 90.62 348 TYR A C 1
ATOM 2708 O O . TYR A 1 348 ? 4.008 3.138 1.371 1.00 90.62 348 TYR A O 1
ATOM 2716 N N . SER A 1 349 ? 1.982 2.173 1.345 1.00 93.75 349 SER A N 1
ATOM 2717 C CA . SER A 1 349 ? 1.664 2.383 2.755 1.00 93.75 349 SER A CA 1
ATOM 2718 C C . SER A 1 349 ? 1.646 3.861 3.182 1.00 93.75 349 SER A C 1
ATOM 2720 O O . SER A 1 349 ? 2.041 4.197 4.303 1.00 93.75 349 SER A O 1
ATOM 2722 N N . HIS A 1 350 ? 1.154 4.741 2.317 1.00 95.31 350 HIS A N 1
ATOM 2723 C CA . HIS A 1 350 ? 0.906 6.147 2.627 1.00 95.31 350 HIS A CA 1
ATOM 2724 C C . HIS A 1 350 ? -0.341 6.635 1.887 1.00 95.31 350 HIS A C 1
ATOM 2726 O O . HIS A 1 350 ? -0.910 5.927 1.057 1.00 95.31 350 HIS A O 1
ATOM 2732 N N . ARG A 1 351 ? -0.795 7.846 2.194 1.00 94.94 351 ARG A N 1
ATOM 2733 C CA . ARG A 1 351 ? -1.920 8.481 1.506 1.00 94.94 351 ARG A CA 1
ATOM 2734 C C . ARG A 1 351 ? -1.452 9.181 0.247 1.00 94.94 351 ARG A C 1
ATOM 2736 O O . ARG A 1 351 ? -0.352 9.727 0.214 1.00 94.94 351 ARG A O 1
ATOM 2743 N N . VAL A 1 352 ? -2.308 9.221 -0.760 1.00 93.25 352 VAL A N 1
ATOM 2744 C CA . VAL A 1 352 ? -2.049 9.899 -2.030 1.00 93.25 352 VAL A CA 1
ATOM 2745 C C . VAL A 1 352 ? -3.045 11.042 -2.255 1.00 93.25 352 VAL A C 1
ATOM 2747 O O . VAL A 1 352 ? -4.196 10.959 -1.811 1.00 93.25 352 VAL A O 1
ATOM 2750 N N . PRO A 1 353 ? -2.638 12.121 -2.949 1.00 89.88 353 PRO A N 1
ATOM 2751 C CA . PRO A 1 353 ? -3.576 13.113 -3.465 1.00 89.88 353 PRO A CA 1
ATOM 2752 C C . PRO A 1 353 ? -4.642 12.468 -4.361 1.00 89.88 353 PRO A C 1
ATOM 2754 O O . PRO A 1 353 ? -4.370 11.477 -5.037 1.00 89.88 353 PRO A O 1
ATOM 2757 N N . VAL A 1 354 ? -5.838 13.061 -4.423 1.00 87.38 354 VAL A N 1
ATOM 2758 C CA . VAL A 1 354 ? -6.982 12.529 -5.194 1.00 87.38 354 VAL A CA 1
ATOM 2759 C C . VAL A 1 354 ? -6.623 12.277 -6.662 1.00 87.38 354 VAL A C 1
ATOM 2761 O O . VAL A 1 354 ? -6.921 11.217 -7.197 1.00 87.38 354 VAL A O 1
ATOM 2764 N N . GLN A 1 355 ? -5.903 13.201 -7.296 1.00 86.81 355 GLN A N 1
ATOM 2765 C CA . GLN A 1 355 ? -5.472 13.072 -8.690 1.00 86.81 355 GLN A CA 1
ATOM 2766 C C . GLN A 1 355 ? -4.546 11.865 -8.896 1.00 86.81 355 GLN A C 1
ATOM 2768 O O . GLN A 1 355 ? -4.670 11.150 -9.884 1.00 86.81 355 GLN A O 1
ATOM 2773 N N . VAL A 1 356 ? -3.653 11.595 -7.942 1.00 91.44 356 VAL A N 1
ATOM 2774 C CA . VAL A 1 356 ? -2.775 10.415 -7.981 1.00 91.44 356 VAL A CA 1
ATOM 2775 C C . VAL A 1 356 ? -3.573 9.141 -7.703 1.00 91.44 356 VAL A C 1
ATOM 2777 O O . VAL A 1 356 ? -3.308 8.104 -8.307 1.00 91.44 356 VAL A O 1
ATOM 2780 N N . ALA A 1 357 ? -4.591 9.210 -6.841 1.00 90.88 357 ALA A N 1
ATOM 2781 C CA . ALA A 1 357 ? -5.505 8.097 -6.614 1.00 90.88 357 ALA A CA 1
ATOM 2782 C C . ALA A 1 357 ? -6.274 7.716 -7.892 1.00 90.88 357 ALA A C 1
ATOM 2784 O O . ALA A 1 357 ? -6.438 6.523 -8.150 1.00 90.88 357 ALA A O 1
ATOM 2785 N N . TYR A 1 358 ? -6.678 8.693 -8.713 1.00 88.69 358 TYR A N 1
ATOM 2786 C CA . TYR A 1 358 ? -7.270 8.445 -10.034 1.00 88.69 358 TYR A CA 1
ATOM 2787 C C . TYR A 1 358 ? -6.278 7.762 -10.979 1.00 88.69 358 TYR A C 1
ATOM 2789 O O . TYR A 1 358 ? -6.592 6.720 -11.549 1.00 88.69 358 TYR A O 1
ATOM 2797 N N . GLU A 1 359 ? -5.055 8.293 -11.090 1.00 90.19 359 GLU A N 1
ATOM 2798 C CA . GLU A 1 359 ? -3.994 7.732 -11.943 1.00 90.19 359 GLU A CA 1
ATOM 2799 C C . GLU A 1 359 ? -3.653 6.277 -11.573 1.00 90.19 359 GLU A C 1
ATOM 2801 O O . GLU A 1 359 ? -3.403 5.451 -12.451 1.00 90.19 359 GLU A O 1
ATOM 2806 N N . ARG A 1 360 ? -3.682 5.940 -10.276 1.00 88.06 360 ARG A N 1
ATOM 2807 C CA . ARG A 1 360 ? -3.413 4.585 -9.760 1.00 88.06 360 ARG A CA 1
ATOM 2808 C C . ARG A 1 360 ? -4.649 3.675 -9.732 1.00 88.06 360 ARG A C 1
ATOM 2810 O O . ARG A 1 360 ? -4.537 2.504 -9.371 1.00 88.06 360 ARG A O 1
ATOM 2817 N N . GLY A 1 361 ? -5.829 4.183 -10.094 1.00 91.19 361 GLY A N 1
ATOM 2818 C CA . GLY A 1 361 ? -7.085 3.431 -10.045 1.00 91.19 361 GLY A CA 1
ATOM 2819 C C . GLY A 1 361 ? -7.514 3.042 -8.625 1.00 91.19 361 GLY A C 1
ATOM 2820 O O . GLY A 1 361 ? -8.154 2.007 -8.431 1.00 91.19 361 GLY A O 1
ATOM 2821 N N . TYR A 1 362 ? -7.130 3.833 -7.621 1.00 92.62 362 TYR A N 1
ATOM 2822 C CA . TYR A 1 362 ? -7.560 3.683 -6.226 1.00 92.62 362 TYR A CA 1
ATOM 2823 C C . TYR A 1 362 ? -8.755 4.557 -5.867 1.00 92.62 362 TYR A C 1
ATOM 2825 O O . TYR A 1 362 ? -9.244 4.481 -4.744 1.00 92.62 362 TYR A O 1
ATOM 2833 N N . PHE A 1 363 ? -9.205 5.385 -6.800 1.00 93.19 363 PHE A N 1
ATOM 2834 C CA . PHE A 1 363 ? -10.397 6.207 -6.690 1.00 93.19 363 PHE A CA 1
ATOM 2835 C C . PHE A 1 363 ? -10.842 6.610 -8.104 1.00 93.19 363 PHE A C 1
ATOM 2837 O O . PHE A 1 363 ? -10.055 6.467 -9.042 1.00 93.19 363 PHE A O 1
ATOM 2844 N N . ASP A 1 364 ? -12.063 7.109 -8.279 1.00 91.50 364 ASP A N 1
ATOM 2845 C CA . ASP A 1 364 ? -12.532 7.664 -9.555 1.00 91.50 364 ASP A CA 1
ATOM 2846 C C . ASP A 1 364 ? -13.431 8.894 -9.357 1.00 91.50 364 ASP A C 1
ATOM 2848 O O . ASP A 1 364 ? -13.868 9.208 -8.247 1.00 91.50 364 ASP A O 1
ATOM 2852 N N . GLU A 1 365 ? -13.667 9.623 -10.448 1.00 89.44 365 GLU A N 1
ATOM 2853 C CA . GLU A 1 365 ? -14.480 10.842 -10.430 1.00 89.44 365 GLU A CA 1
ATOM 2854 C C . GLU A 1 365 ? -15.943 10.561 -10.068 1.00 89.44 365 GLU A C 1
ATOM 2856 O O . GLU A 1 365 ? -16.560 11.371 -9.379 1.00 89.44 365 GLU A O 1
ATOM 2861 N N . GLU A 1 366 ? -16.481 9.411 -10.488 1.00 88.69 366 GLU A N 1
ATOM 2862 C CA . GLU A 1 366 ? -17.843 8.971 -10.162 1.00 88.69 366 GLU A CA 1
ATOM 2863 C C . GLU A 1 366 ? -18.018 8.856 -8.642 1.00 88.69 366 GLU A C 1
ATOM 2865 O O . GLU A 1 366 ? -18.906 9.477 -8.063 1.00 88.69 366 GLU A O 1
ATOM 2870 N N . MET A 1 367 ? -17.126 8.126 -7.969 1.00 86.88 367 MET A N 1
ATOM 2871 C CA . MET A 1 367 ? -17.154 7.990 -6.516 1.00 86.88 367 MET A CA 1
ATOM 2872 C C . MET A 1 367 ? -16.893 9.322 -5.816 1.00 86.88 367 MET A C 1
ATOM 2874 O O . MET A 1 367 ? -17.486 9.596 -4.777 1.00 86.88 367 MET A O 1
ATOM 2878 N N . ASN A 1 368 ? -16.042 10.182 -6.375 1.00 85.88 368 ASN A N 1
ATOM 2879 C CA . ASN A 1 368 ? -15.821 11.509 -5.814 1.00 85.88 368 ASN A CA 1
ATOM 2880 C C . ASN A 1 368 ? -17.091 12.372 -5.839 1.00 85.88 368 ASN A C 1
ATOM 2882 O O . ASN A 1 368 ? -17.327 13.121 -4.894 1.00 85.88 368 ASN A O 1
ATOM 2886 N N . GLN A 1 369 ? -17.911 12.266 -6.888 1.00 84.06 369 GLN A N 1
ATOM 2887 C CA . GLN A 1 369 ? -19.202 12.956 -6.960 1.00 84.06 369 GLN A CA 1
ATOM 2888 C C . GLN A 1 369 ? -20.175 12.420 -5.907 1.00 84.06 369 GLN A C 1
ATOM 2890 O O . GLN A 1 369 ? -20.748 13.223 -5.177 1.00 84.06 369 GLN A O 1
ATOM 2895 N N . ILE A 1 370 ? -20.276 11.092 -5.768 1.00 80.75 370 ILE A N 1
ATOM 2896 C CA . ILE A 1 370 ? -21.103 10.426 -4.745 1.00 80.75 370 ILE A CA 1
ATOM 2897 C C . ILE A 1 370 ? -20.727 10.928 -3.342 1.00 80.75 370 ILE A C 1
ATOM 2899 O O . ILE A 1 370 ? -21.568 11.433 -2.610 1.00 80.75 370 ILE A O 1
ATOM 2903 N N . LEU A 1 371 ? -19.436 10.898 -2.996 1.00 78.38 371 LEU A N 1
ATOM 2904 C CA . LEU A 1 371 ? -18.966 11.303 -1.665 1.00 78.38 371 LEU A CA 1
ATOM 2905 C C . LEU A 1 371 ? -19.033 12.817 -1.401 1.00 78.38 371 LEU A C 1
ATOM 2907 O O . LEU A 1 371 ? -18.946 13.241 -0.247 1.00 78.38 371 LEU A O 1
ATOM 2911 N N . SER A 1 372 ? -19.147 13.636 -2.449 1.00 75.75 372 SER A N 1
ATOM 2912 C CA . SER A 1 372 ? -19.266 15.094 -2.323 1.00 75.75 372 SER A CA 1
ATOM 2913 C C . SER A 1 372 ? -20.712 15.559 -2.144 1.00 75.75 372 SER A C 1
ATOM 2915 O O . SER A 1 372 ? -20.922 16.701 -1.733 1.00 75.75 372 SER A O 1
ATOM 2917 N N . ASP A 1 373 ? -21.697 14.712 -2.452 1.00 71.75 373 ASP A N 1
ATOM 2918 C CA . ASP A 1 373 ? -23.107 15.077 -2.385 1.00 71.75 373 ASP A CA 1
ATOM 2919 C C . ASP A 1 373 ? -23.559 15.240 -0.914 1.00 71.75 373 ASP A C 1
ATOM 2921 O O . ASP A 1 373 ? -23.437 14.312 -0.100 1.00 71.75 373 ASP A O 1
ATOM 2925 N N . PRO A 1 374 ? -24.038 16.432 -0.496 1.00 60.00 374 PRO A N 1
ATOM 2926 C CA . PRO A 1 374 ? -24.588 16.651 0.837 1.00 60.00 374 PRO A CA 1
ATOM 2927 C C . PRO A 1 374 ? -25.776 15.728 1.179 1.00 60.00 374 PRO A C 1
ATOM 2929 O O . PRO A 1 374 ? -25.916 15.410 2.364 1.00 60.00 374 PRO A O 1
ATOM 2932 N N . ASP A 1 375 ? -26.529 15.247 0.188 1.00 59.78 375 ASP A N 1
ATOM 2933 C CA . ASP A 1 375 ? -27.801 14.532 0.355 1.00 59.78 375 ASP A CA 1
ATOM 2934 C C . ASP A 1 375 ? -27.699 13.000 0.173 1.00 59.78 375 ASP A C 1
ATOM 2936 O O . ASP A 1 375 ? -28.719 12.315 0.211 1.00 59.78 375 ASP A O 1
ATOM 2940 N N . ASP A 1 376 ? -26.493 12.437 0.002 1.00 62.12 376 ASP A N 1
ATOM 2941 C CA . ASP A 1 376 ? -26.319 10.986 -0.190 1.00 62.12 376 ASP A CA 1
ATOM 2942 C C . ASP A 1 376 ? -26.563 10.166 1.097 1.00 62.12 376 ASP A C 1
ATOM 2944 O O . ASP A 1 376 ? -26.031 10.453 2.178 1.00 62.12 376 ASP A O 1
ATOM 2948 N N . ASP A 1 377 ? -27.333 9.083 0.957 1.00 56.28 377 ASP A N 1
ATOM 2949 C CA . ASP A 1 377 ? -27.796 8.194 2.033 1.00 56.28 377 ASP A CA 1
ATOM 2950 C C . ASP A 1 377 ? -26.680 7.282 2.592 1.00 56.28 377 ASP A C 1
ATOM 2952 O O . ASP A 1 377 ? -26.893 6.515 3.539 1.00 56.28 377 ASP A O 1
ATOM 2956 N N . THR A 1 378 ? -25.466 7.332 2.029 1.00 51.91 378 THR A N 1
ATOM 2957 C CA . THR A 1 378 ? -24.321 6.521 2.479 1.00 51.91 378 THR A CA 1
ATOM 2958 C C . THR A 1 378 ? -23.593 7.087 3.695 1.00 51.91 378 THR A C 1
ATOM 2960 O O . THR A 1 378 ? -22.699 6.416 4.222 1.00 51.91 378 THR A O 1
ATOM 2963 N N . LYS A 1 379 ? -23.983 8.274 4.179 1.00 56.25 379 LYS A N 1
ATOM 2964 C CA . LYS A 1 379 ? -23.339 8.980 5.297 1.00 56.25 379 LYS A CA 1
ATOM 2965 C C . LYS A 1 379 ? -23.520 8.241 6.615 1.00 56.25 379 LYS A C 1
ATOM 2967 O O . LYS A 1 379 ? -24.426 8.486 7.407 1.00 56.25 379 LYS A O 1
ATOM 2972 N N . GLY A 1 380 ? -22.613 7.306 6.866 1.00 50.31 380 GLY A N 1
ATOM 2973 C CA . GLY A 1 380 ? -22.695 6.376 7.988 1.00 50.31 380 GLY A CA 1
ATOM 2974 C C . GLY A 1 380 ? -22.242 6.934 9.340 1.00 50.31 380 GLY A C 1
ATOM 2975 O O . GLY A 1 380 ? -22.264 6.188 10.322 1.00 50.31 380 GLY A O 1
ATOM 2976 N N . PHE A 1 381 ? -21.811 8.198 9.417 1.00 54.91 381 PHE A N 1
ATOM 2977 C CA . PHE A 1 381 ? -21.382 8.837 10.664 1.00 54.91 381 PHE A CA 1
ATOM 2978 C C . PHE A 1 381 ? -22.525 9.651 11.275 1.00 54.91 381 PHE A C 1
ATOM 2980 O O . PHE A 1 381 ? -22.757 10.805 10.928 1.00 54.91 381 PHE A O 1
ATOM 2987 N N . LEU A 1 382 ? -23.233 9.039 12.223 1.00 45.44 382 LEU A N 1
ATOM 2988 C CA . LEU A 1 382 ? -24.206 9.736 13.062 1.00 45.44 382 LEU A CA 1
ATOM 2989 C C . LEU A 1 382 ? -23.465 10.648 14.050 1.00 45.44 382 LEU A C 1
ATOM 2991 O O . LEU A 1 382 ? -22.577 10.186 14.772 1.00 45.44 382 LEU A O 1
ATOM 2995 N N . THR A 1 383 ? -23.862 11.918 14.145 1.00 38.94 383 THR A N 1
ATOM 2996 C CA . THR A 1 383 ? -23.515 12.746 15.305 1.00 38.94 383 THR A CA 1
ATOM 2997 C C . THR A 1 383 ? -24.110 12.086 16.557 1.00 38.94 383 THR A C 1
ATOM 2999 O O . THR A 1 383 ? -25.301 11.758 16.564 1.00 38.94 383 THR A O 1
ATOM 3002 N N . PRO A 1 384 ? -23.324 11.820 17.620 1.00 38.81 384 PRO A N 1
ATOM 3003 C CA . PRO A 1 384 ? -23.869 11.203 18.820 1.00 38.81 384 PRO A CA 1
ATOM 3004 C C . PRO A 1 384 ? -24.921 12.128 19.436 1.00 38.81 384 PRO A C 1
ATOM 3006 O O . PRO A 1 384 ? -24.597 13.202 19.942 1.00 38.81 384 PRO A O 1
ATOM 3009 N N . ILE A 1 385 ? -26.189 11.716 19.416 1.00 36.25 385 ILE A N 1
ATOM 3010 C CA . ILE A 1 385 ? -27.215 12.360 20.232 1.00 36.25 385 ILE A CA 1
ATOM 3011 C C . ILE A 1 385 ? -26.931 11.905 21.663 1.00 36.25 385 ILE A C 1
ATOM 3013 O O . ILE A 1 3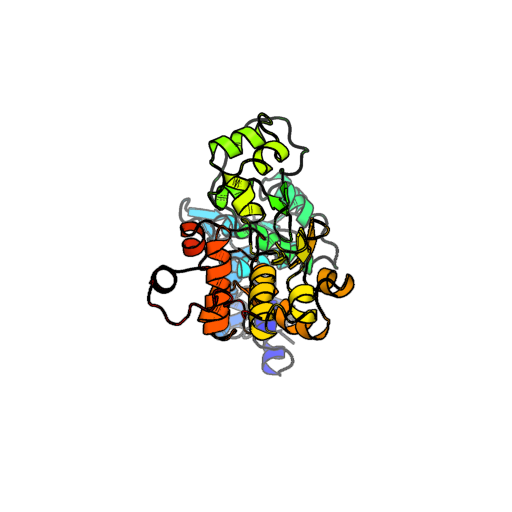85 ? -27.229 10.763 22.020 1.00 36.25 385 ILE A O 1
ATOM 3017 N N . LEU A 1 386 ? -26.303 12.769 22.470 1.00 38.16 386 LEU A N 1
ATOM 3018 C CA . LEU A 1 386 ? -26.173 12.519 23.903 1.00 38.16 386 LEU A CA 1
ATOM 3019 C C . LEU A 1 386 ? -27.574 12.246 24.455 1.00 38.16 386 LEU A C 1
ATOM 3021 O O . LEU A 1 386 ? -28.456 13.106 24.383 1.00 38.16 386 LEU A O 1
ATOM 3025 N N . LYS A 1 387 ? -27.783 11.050 25.016 1.00 34.03 387 LYS A N 1
ATOM 3026 C CA . LYS A 1 387 ? -28.944 10.820 25.872 1.00 34.03 387 LYS A CA 1
ATOM 3027 C C . LYS A 1 387 ? -28.796 11.773 27.051 1.00 34.03 387 LYS A C 1
ATOM 3029 O O . LYS A 1 387 ? -27.922 11.577 27.888 1.00 34.03 387 LYS A O 1
ATOM 3034 N N . LYS A 1 388 ? -29.621 12.821 27.083 1.00 31.44 388 LYS A N 1
ATOM 3035 C CA . LYS A 1 388 ? -29.829 13.602 28.301 1.00 31.44 388 LYS A CA 1
ATOM 3036 C C . LYS A 1 388 ? -30.377 12.629 29.345 1.00 31.44 388 LYS A C 1
ATOM 3038 O O . LYS A 1 388 ? -31.454 12.072 29.137 1.00 31.44 388 LYS A O 1
ATOM 3043 N N . THR A 1 389 ? -29.577 12.357 30.370 1.00 34.31 389 THR A N 1
ATOM 3044 C CA . THR A 1 389 ? -30.033 11.748 31.624 1.00 34.31 389 THR A CA 1
ATOM 3045 C C . THR A 1 389 ? -30.979 12.680 32.347 1.00 34.31 389 THR A C 1
ATOM 3047 O O . THR A 1 389 ? -30.685 13.900 32.334 1.00 34.31 389 THR A O 1
#